Protein 1X54 (pdb70)

Sequence (434 aa):
MIEKVYCQEVKPELDGKKVRLAGWVYTNMRVGKKIFLWIRDSTGIVQAVVAKNVVGEETFEKAKKLGRESSVIVEGIVKADERAPGGAEVHVEKLEVIQAVSEFPIPENPEQASPELLLDYRHLHIRTPKASAIMKVKETLIMAAREWLLKDGWHEVFPPILVTGAVEGGATLFKLKYFDKYAYLSQSAQLYLEAAIFGLEKVWSLTPSFRAEKSRTRRHLTEFWHLELEAAWMDLWDIMKVEEELVSYMVQRTLELRKKEIEMFRDDLTTLKNTEPPFPRISYDEAIDILQSKGVNVEWGDDLGADEERVLTEEFDRPFFVYGYPKHIKAFYMKEDPNDPRKVLASDMLAPEGYGEIIGGSQREDDYDKLLNRILEEGMDPKDYEWYLDLRRYGSVPHSGFGLGVERLVAWVLKLDHIRWAALFPRTPARLYP

CATH classification: 2.40.50.140 (+1 more: 3.30.930.10)

Solvent-accessible surface area: 21097 Å² total; per-residue (Å²): 200,115,131,52,35,89,7,110,75,8,109,53,133,45,82,56,116,175,10,40,0,22,6,95,1,67,36,48,126,141,60,66,164,88,4,36,0,86,0,25,12,75,33,29,60,5,12,0,8,0,15,86,145,83,22,32,120,135,24,4,72,82,0,93,142,4,21,60,18,0,19,1,16,0,60,3,51,1,71,44,41,168,212,7,44,67,11,1,9,0,67,2,100,100,11,80,41,104,119,59,35,95,154,26,52,0,47,125,62,22,123,151,17,63,57,87,63,11,9,72,84,4,82,30,16,37,85,13,56,83,3,36,4,9,33,66,0,30,115,4,0,14,74,0,0,106,53,31,0,146,193,55,44,11,88,73,28,170,18,54,50,84,10,85,13,14,8,62,39,54,101,23,29,73,130,64,148,90,156,129,129,135,8,60,41,1,2,5,1,10,4,62,1,0,38,26,2,77,68,72,92,53,0,11,0,35,9,32,0,28,56,26,48,181,58,172,46,138,39,57,8,15,63,31,102,14,2,5,1,1,0,6,156,32,49,0,117,57,0,0,108,11,0,6,65,0,0,3,75,0,2,42,60,1,8,122,66,63,105,144,7,1,86,81,38,10,164,78,31,71,13,0,117,32,0,85,59,109,4,47,87,20,17,0,48,82,0,7,89,44,0,87,94,72,70,34,157,7,124,109,25,65,89,12,30,41,96,42,4,76,30,0,3,119,98,36,70,68,0,0,0,0,58,10,4,7,32,134,52,37,21,13,8,15,37,40,25,96,138,24,77,162,32,0,15,0,0,8,0,0,0,0,62,13,52,0,46,6,0,29,4,0,12,4,7,31,55,61,101,104,0,46,75,12,0,99,100,81,73,40,78,34,158,68,10,98,82,0,7,46,28,14,134,163,51,44,23,60,0,0,0,5,10,0,10,0,2,50,0,0,6,0,2,0,105,14,109,28,7,40,26,0,11,88,60,8,45,28,60,69,50,144,173,46

InterPro domains:
  IPR002312 Aspartyl/Asparaginyl-tRNA synthetase, class IIb [PR01042] (185-197)
  IPR002312 Aspartyl/Asparaginyl-tRNA synthetase, class IIb [PR01042] (201-214)
  IPR002312 Aspartyl/Asparaginyl-tRNA synthetase, class IIb [PR01042] (349-365)
  IPR002312 Aspartyl/Asparaginyl-tRNA synthetase, class IIb [PR01042] (389-403)
  IPR004364 Aminoacyl-tRNA synthetase, class II (D/K/N) [PF00152] (115-428)
  IPR004365 OB-fold nucleic acid binding domain, AA-tRNA synthetase-type [PF01336] (19-98)
  IPR004522 Asparagine-tRNA ligase [MF_00534] (4-434)
  IPR004522 Asparagine-tRNA ligase [TIGR00457] (14-433)
  IPR006195 Aminoacyl-tRNA synthetase, class II [PS50862] (135-426)
  IPR012340 Nucleic acid-binding, OB-fold [G3DSA:2.40.50.140] (1-104)
  IPR012340 Nucleic acid-binding, OB-fold [SSF50249] (3-100)
  IPR045864 Class II Aminoacyl-tRNA synthetase/Biotinyl protein ligase (BPL) and lipoyl protein ligase (LPL) [G3DSA:3.30.930.10] (106-434)
  IPR045864 Class II Aminoacyl-tRNA synthetase/Biotinyl protein ligase (BPL) and lipoyl protein ligase (LPL) [SSF55681] (114-429)

Structure (mmCIF, N/CA/C/O backbone):
data_1X54
#
_entry.id   1X54
#
_cell.length_a   126.071
_cell.length_b   68.221
_cell.length_c   75.706
_cell.angle_alpha   90.00
_cell.angle_beta   117.18
_cell.angle_gamma   90.00
#
_symmetry.space_group_name_H-M   'C 1 2 1'
#
loop_
_entity.id
_entity.type
_entity.pdbx_description
1 polymer 'Asparaginyl-tRNA synthetase'
2 non-polymer 'MAGNESIUM ION'
3 non-polymer "4-AMINO-1,4-DIOXOBUTAN-2-AMINIUM ADENOSINE-5'-MONOPHOSPHATE"
4 non-polymer (4S)-2-METHYL-2,4-PENTANEDIOL
5 water water
#
loop_
_atom_site.group_PDB
_atom_site.id
_atom_site.type_symbol
_atom_site.label_atom_id
_atom_site.label_alt_id
_atom_site.label_comp_id
_atom_site.label_asym_id
_atom_site.label_entity_id
_atom_site.label_seq_id
_atom_site.pdbx_PDB_ins_code
_atom_site.Cartn_x
_atom_site.Cartn_y
_atom_site.Cartn_z
_atom_site.occupancy
_atom_site.B_iso_or_equiv
_atom_site.auth_seq_id
_atom_site.auth_comp_id
_atom_site.auth_asym_id
_atom_site.auth_atom_id
_atom_site.pdbx_PDB_model_num
ATOM 1 N N . MET A 1 1 ? -31.978 -9.003 10.203 1.00 39.52 1 MET A N 1
ATOM 2 C CA . MET A 1 1 ? -30.663 -8.828 9.533 1.00 39.57 1 MET A CA 1
ATOM 3 C C . MET A 1 1 ? -30.294 -10.082 8.768 1.00 38.34 1 MET A C 1
ATOM 4 O O . MET A 1 1 ? -30.377 -11.188 9.308 1.00 38.77 1 MET A O 1
ATOM 9 N N . ILE A 1 2 ? -29.882 -9.913 7.514 1.00 36.78 2 ILE A N 1
ATOM 10 C CA . ILE A 1 2 ? -29.280 -11.017 6.783 1.00 35.23 2 ILE A CA 1
ATOM 11 C C . ILE A 1 2 ? -27.893 -11.278 7.392 1.00 33.55 2 ILE A C 1
ATOM 12 O O . ILE A 1 2 ? -27.048 -10.379 7.480 1.00 33.21 2 ILE A O 1
ATOM 17 N N . GLU A 1 3 ? -27.692 -12.506 7.863 1.00 31.13 3 GLU A N 1
ATOM 18 C CA . GLU A 1 3 ? -26.520 -12.816 8.660 1.00 28.57 3 GLU A CA 1
ATOM 19 C C . GLU A 1 3 ? -25.250 -12.789 7.815 1.00 26.02 3 GLU A C 1
ATOM 20 O O . GLU A 1 3 ? -25.263 -13.136 6.623 1.00 25.90 3 GLU A O 1
ATOM 26 N N . LYS A 1 4 ? -24.165 -12.355 8.445 1.00 22.38 4 LYS A N 1
ATOM 27 C CA . LYS A 1 4 ? -22.852 -12.322 7.801 1.00 19.24 4 LYS A CA 1
ATOM 28 C C . LYS A 1 4 ? -21.936 -13.397 8.370 1.00 18.77 4 LYS A C 1
ATOM 29 O O . LYS A 1 4 ? -22.145 -13.916 9.479 1.00 18.85 4 LYS A O 1
ATOM 35 N N . VAL A 1 5 ? -20.908 -13.717 7.600 1.00 17.34 5 VAL A N 1
ATOM 36 C CA . VAL A 1 5 ? -19.818 -14.569 8.031 1.00 17.47 5 VAL A CA 1
ATOM 37 C C . VAL A 1 5 ? -18.630 -13.647 8.278 1.00 16.62 5 VAL A C 1
ATOM 38 O O . VAL A 1 5 ? -18.258 -12.835 7.415 1.00 16.95 5 VAL A O 1
ATOM 42 N N . TYR A 1 6 ? -18.066 -13.731 9.482 1.00 16.11 6 TYR A N 1
ATOM 43 C CA . TYR A 1 6 ? -16.913 -12.898 9.822 1.00 15.27 6 TYR A CA 1
ATOM 44 C C . TYR A 1 6 ? -15.674 -13.380 9.115 1.00 15.60 6 TYR A C 1
ATOM 45 O O . TYR A 1 6 ? -15.532 -14.580 8.842 1.00 16.75 6 TYR A O 1
ATOM 54 N N . CYS A 1 7 ? -14.759 -12.462 8.827 1.00 15.30 7 CYS A N 1
ATOM 55 C CA . CYS A 1 7 ? -13.530 -12.851 8.117 1.00 16.34 7 CYS A CA 1
ATOM 56 C C . CYS A 1 7 ? -12.778 -13.995 8.785 1.00 17.16 7 CYS A C 1
ATOM 57 O O . CYS A 1 7 ? -12.311 -14.939 8.093 1.00 17.22 7 CYS A O 1
ATOM 60 N N . GLN A 1 8 ? -12.712 -13.960 10.118 1.00 17.70 8 GLN A N 1
ATOM 61 C CA . GLN A 1 8 ? -11.996 -15.021 10.858 1.00 19.16 8 GLN A CA 1
ATOM 62 C C . GLN A 1 8 ? -12.609 -16.415 10.666 1.00 19.60 8 GLN A C 1
ATOM 63 O O . GLN A 1 8 ? -11.936 -17.426 10.915 1.00 20.65 8 GLN A O 1
ATOM 69 N N . GLU A 1 9 ? -13.861 -16.465 10.212 1.00 20.01 9 GLU A N 1
ATOM 70 C CA . GLU A 1 9 ? -14.560 -17.733 10.012 1.00 21.39 9 GLU A CA 1
ATOM 71 C C . GLU A 1 9 ? -14.263 -18.354 8.646 1.00 20.87 9 GLU A C 1
ATOM 72 O O . GLU A 1 9 ? -14.573 -19.530 8.412 1.00 21.41 9 GLU A O 1
ATOM 78 N N . VAL A 1 10 ? -13.652 -17.579 7.752 1.00 19.50 10 VAL A N 1
ATOM 79 C CA . VAL A 1 10 ? -13.357 -18.075 6.410 1.00 19.41 10 VAL A CA 1
ATOM 80 C C . VAL A 1 10 ? -12.103 -18.932 6.471 1.00 20.19 10 VAL A C 1
ATOM 81 O O . VAL A 1 10 ? -10.964 -18.427 6.458 1.00 20.22 10 VAL A O 1
ATOM 85 N N . LYS A 1 11 ? -12.350 -20.238 6.558 1.00 21.07 11 LYS A N 1
ATOM 86 C CA . LYS A 1 11 ? -11.328 -21.250 6.801 1.00 22.48 11 LYS A CA 1
ATOM 87 C C . LYS A 1 11 ? -11.388 -22.321 5.710 1.00 22.88 11 LYS A C 1
ATOM 88 O O . LYS A 1 11 ? -12.433 -22.472 5.070 1.00 22.25 11 LYS A O 1
ATOM 94 N N . PRO A 1 12 ? -10.285 -23.046 5.474 1.00 23.59 12 PRO A N 1
ATOM 95 C CA . PRO A 1 12 ? -10.266 -24.088 4.436 1.00 24.67 12 PRO A CA 1
ATOM 96 C C . PRO A 1 12 ? -11.383 -25.125 4.574 1.00 25.38 12 PRO A C 1
ATOM 97 O O . PRO A 1 12 ? -11.844 -25.667 3.560 1.00 25.28 12 PRO A O 1
ATOM 101 N N . GLU A 1 13 ? -11.823 -25.398 5.801 1.00 26.20 13 GLU A N 1
ATOM 102 C CA . GLU A 1 13 ? -12.888 -26.392 6.021 1.00 27.29 13 GLU A CA 1
ATOM 103 C C . GLU A 1 13 ? -14.242 -25.973 5.444 1.00 26.69 13 GLU A C 1
ATOM 104 O O . GLU A 1 13 ? -15.144 -26.806 5.304 1.00 27.42 13 GLU A O 1
ATOM 110 N N . LEU A 1 14 ? -14.376 -24.691 5.096 1.00 25.47 14 LEU A N 1
ATOM 111 C CA . LEU A 1 14 ? -15.596 -24.196 4.459 1.00 24.57 14 LEU A CA 1
ATOM 112 C C . LEU A 1 14 ? -15.555 -24.327 2.938 1.00 24.12 14 LEU A C 1
ATOM 113 O O . LEU A 1 14 ? -16.440 -23.843 2.255 1.00 23.58 14 LEU A O 1
ATOM 118 N N . ASP A 1 15 ? -14.531 -24.982 2.410 1.00 23.80 15 ASP A N 1
ATOM 119 C CA . ASP A 1 15 ? -14.417 -25.181 0.964 1.00 24.26 15 ASP A CA 1
ATOM 120 C C . ASP A 1 15 ? -15.765 -25.613 0.370 1.00 24.05 15 ASP A C 1
ATOM 121 O O . ASP A 1 15 ? -16.371 -26.581 0.840 1.00 24.18 15 ASP A O 1
ATOM 126 N N . GLY A 1 16 ? -16.241 -24.878 -0.634 1.00 22.98 16 GLY A N 1
ATOM 127 C CA . GLY A 1 16 ? -17.484 -25.219 -1.339 1.00 22.98 16 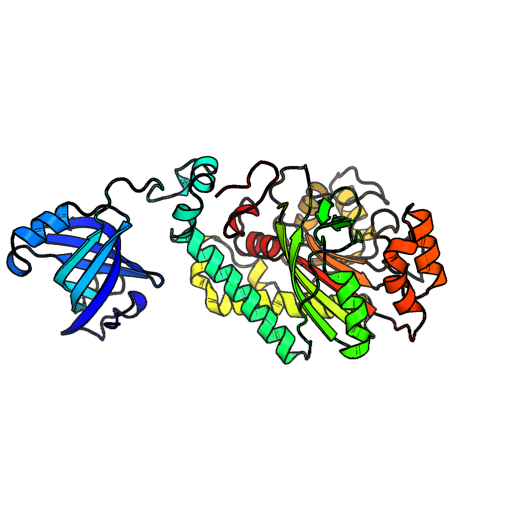GLY A CA 1
ATOM 128 C C . GLY A 1 16 ? -18.756 -24.613 -0.769 1.00 22.72 16 GLY A C 1
ATOM 129 O O . GLY A 1 16 ? -19.845 -24.782 -1.331 1.00 23.29 16 GLY A O 1
ATOM 130 N N . LYS A 1 17 ? -18.620 -23.899 0.344 1.00 21.86 17 LYS A N 1
ATOM 131 C CA . LYS A 1 17 ? -19.768 -23.311 1.025 1.00 21.66 17 LYS A CA 1
ATOM 132 C C . LYS A 1 17 ? -19.962 -21.845 0.653 1.00 20.69 17 LYS A C 1
ATOM 133 O O . LYS A 1 17 ? -19.000 -21.126 0.410 1.00 20.60 17 LYS A O 1
ATOM 139 N N . LYS A 1 18 ? -21.217 -21.423 0.592 1.00 20.48 18 LYS A N 1
ATOM 140 C CA . LYS A 1 18 ? -21.580 -20.037 0.372 1.00 20.48 18 LYS A CA 1
ATOM 141 C C . LYS A 1 18 ? -21.411 -19.223 1.644 1.00 19.46 18 LYS A C 1
ATOM 142 O O . LYS A 1 18 ? -21.844 -19.636 2.730 1.00 20.23 18 LYS A O 1
ATOM 148 N N . VAL A 1 19 ? -20.813 -18.043 1.501 1.00 18.29 19 VAL A N 1
ATOM 149 C CA . VAL A 1 19 ? -20.695 -17.111 2.615 1.00 17.67 19 VAL A CA 1
ATOM 150 C C . VAL A 1 19 ? -21.094 -15.717 2.161 1.00 17.22 19 VAL A C 1
ATOM 151 O O . VAL A 1 19 ? -21.017 -15.398 0.974 1.00 17.42 19 VAL A O 1
ATOM 155 N N . ARG A 1 20 ? -21.505 -14.885 3.118 1.00 16.47 20 ARG A N 1
ATOM 156 C CA . ARG A 1 20 ? -21.808 -13.491 2.886 1.00 16.68 20 ARG A CA 1
ATOM 157 C C . ARG A 1 20 ? -20.878 -12.683 3.768 1.00 16.07 20 ARG A C 1
ATOM 158 O O . ARG A 1 20 ? -21.019 -12.690 4.986 1.00 17.13 20 ARG A O 1
ATOM 166 N N . LEU A 1 21 ? -19.914 -12.005 3.156 1.00 15.16 21 LEU A N 1
ATOM 167 C CA . LEU A 1 21 ? -19.037 -11.090 3.893 1.00 14.93 21 LEU A CA 1
ATOM 168 C C . LEU A 1 21 ? -19.623 -9.698 3.927 1.00 14.61 21 LEU A C 1
ATOM 169 O O . LEU A 1 21 ? -20.313 -9.295 2.999 1.00 15.18 21 LEU A O 1
ATOM 174 N N . ALA A 1 22 ? -19.294 -8.945 4.977 1.00 14.09 22 ALA A N 1
ATOM 175 C CA . ALA A 1 22 ? -19.721 -7.559 5.074 1.00 13.84 22 ALA A CA 1
ATOM 176 C C . ALA A 1 22 ? -18.583 -6.795 5.729 1.00 13.28 22 ALA A C 1
ATOM 177 O O . ALA A 1 22 ? -18.163 -7.130 6.840 1.00 13.41 22 ALA A O 1
ATOM 179 N N . GLY A 1 23 ? -18.019 -5.833 5.018 1.00 12.78 23 GLY A N 1
ATOM 180 C CA . GLY A 1 23 ? -16.901 -5.095 5.583 1.00 12.97 23 GLY A CA 1
ATOM 181 C C . GLY A 1 23 ? -16.420 -4.024 4.652 1.00 12.51 23 GLY A C 1
ATOM 182 O O . GLY A 1 23 ? -17.201 -3.441 3.914 1.00 13.66 23 GLY A O 1
ATOM 183 N N . TRP A 1 24 ? -15.119 -3.772 4.704 1.00 12.03 24 TRP A N 1
ATOM 184 C CA . TRP A 1 24 ? -14.520 -2.619 4.029 1.00 12.63 24 TRP A CA 1
ATOM 185 C C . TRP A 1 24 ? -13.305 -3.041 3.230 1.00 13.19 24 TRP A C 1
ATOM 186 O O . TRP A 1 24 ? -12.518 -3.874 3.664 1.00 14.26 24 TRP A O 1
ATOM 197 N N . VAL A 1 25 ? -13.136 -2.451 2.056 1.00 13.21 25 VAL A N 1
ATOM 198 C CA . VAL A 1 25 ? -11.989 -2.803 1.230 1.00 13.51 25 VAL A CA 1
ATOM 199 C C . VAL A 1 25 ? -10.686 -2.390 1.930 1.00 13.97 25 VAL A C 1
ATOM 200 O O . VAL A 1 25 ? -10.511 -1.231 2.318 1.00 14.57 25 VAL A O 1
ATOM 204 N N . TYR A 1 26 ? -9.784 -3.353 2.060 1.00 14.10 26 TYR A N 1
ATOM 205 C CA . TYR A 1 26 ? -8.458 -3.128 2.615 1.00 15.63 26 TYR A CA 1
ATOM 206 C C . TYR A 1 26 ? -7.440 -2.872 1.508 1.00 15.71 26 TYR A C 1
ATOM 207 O O . TYR A 1 26 ? -6.631 -1.942 1.586 1.00 16.76 26 TYR A O 1
ATOM 216 N N . THR A 1 27 ? -7.461 -3.730 0.486 1.00 15.27 27 THR A N 1
ATOM 217 C CA . THR A 1 27 ? -6.647 -3.517 -0.715 1.00 16.25 27 THR A CA 1
ATOM 218 C C . THR A 1 27 ? -7.417 -4.005 -1.933 1.00 15.76 27 THR A C 1
ATOM 219 O O . THR A 1 27 ? -8.320 -4.837 -1.829 1.00 15.56 27 THR A O 1
ATOM 223 N N . ASN A 1 28 ? -7.020 -3.503 -3.088 1.00 15.86 28 ASN A N 1
ATOM 224 C CA . ASN A 1 28 ? -7.649 -3.844 -4.358 1.00 16.36 28 ASN A CA 1
ATOM 225 C C . ASN A 1 28 ? -6.508 -3.951 -5.352 1.00 17.65 28 ASN A C 1
ATOM 226 O O . ASN A 1 28 ? -5.822 -2.952 -5.628 1.00 18.89 28 ASN A O 1
ATOM 231 N N . MET A 1 29 ? -6.294 -5.159 -5.863 1.00 17.73 29 MET A N 1
ATOM 232 C CA . MET A 1 29 ? -5.208 -5.401 -6.822 1.00 21.43 29 MET A CA 1
ATOM 233 C C . MET A 1 29 ? -5.683 -6.288 -7.946 1.00 18.86 29 MET A C 1
ATOM 234 O O . MET A 1 29 ? -6.419 -7.238 -7.731 1.00 18.74 29 MET A O 1
ATOM 239 N N . ARG A 1 30 ? -5.231 -5.979 -9.152 1.00 17.76 30 ARG A N 1
ATOM 240 C CA . ARG A 1 30 ? -5.476 -6.852 -10.282 1.00 17.63 30 ARG A CA 1
ATOM 241 C C . ARG A 1 30 ? -4.421 -7.949 -10.271 1.00 17.80 30 ARG A C 1
ATOM 242 O O . ARG A 1 30 ? -3.213 -7.677 -10.195 1.00 18.20 30 ARG A O 1
ATOM 250 N N . VAL A 1 31 ? -4.876 -9.192 -10.324 1.00 18.48 31 VAL A N 1
ATOM 251 C CA . VAL A 1 31 ? -3.984 -10.340 -10.344 1.00 19.97 31 VAL A CA 1
ATOM 252 C C . VAL A 1 31 ? -4.400 -11.176 -11.540 1.00 20.13 31 VAL A C 1
ATOM 253 O O . VAL A 1 31 ? -5.519 -11.713 -11.580 1.00 20.29 31 VAL A O 1
ATOM 257 N N . GLY A 1 32 ? -3.519 -11.269 -12.532 1.00 20.72 32 GLY A N 1
ATOM 258 C CA . GLY A 1 32 ? -3.887 -11.843 -13.805 1.00 20.38 32 GLY A CA 1
ATOM 259 C C . GLY A 1 32 ? -5.047 -11.060 -14.395 1.00 19.71 32 GLY A C 1
ATOM 260 O O . GLY A 1 32 ? -5.009 -9.825 -14.491 1.00 19.03 32 GLY A O 1
ATOM 261 N N . LYS A 1 33 ? -6.093 -11.797 -14.772 1.00 19.79 33 LYS A N 1
ATOM 262 C CA . LYS A 1 33 ? -7.302 -11.219 -15.339 1.00 19.85 33 LYS A CA 1
ATOM 263 C C . LYS A 1 33 ? -8.342 -10.824 -14.284 1.00 18.50 33 LYS A C 1
ATOM 264 O O . LYS A 1 33 ? -9.374 -10.262 -14.614 1.00 18.02 33 LYS A O 1
ATOM 270 N N . LYS A 1 34 ? -8.055 -11.101 -13.015 1.00 17.19 34 LYS A N 1
ATOM 271 C CA . LYS A 1 34 ? -9.055 -10.975 -11.954 1.00 17.37 34 LYS A CA 1
ATOM 272 C C . LYS A 1 34 ? -8.752 -9.805 -11.031 1.00 16.54 34 LYS A C 1
ATOM 273 O O . LYS A 1 34 ? -7.617 -9.297 -10.984 1.00 16.95 34 LYS A O 1
ATOM 279 N N . ILE A 1 35 ? -9.776 -9.365 -10.307 1.00 15.71 35 ILE A N 1
ATOM 280 C CA . ILE A 1 35 ? -9.600 -8.384 -9.249 1.00 15.44 35 ILE A CA 1
ATOM 281 C C . ILE A 1 35 ? -9.618 -9.075 -7.904 1.00 15.95 35 ILE A C 1
ATOM 282 O O . ILE A 1 35 ? -10.567 -9.796 -7.582 1.00 16.53 35 ILE A O 1
ATOM 287 N N . PHE A 1 36 ? -8.563 -8.870 -7.124 1.00 15.54 36 PHE A N 1
ATOM 288 C CA . PHE A 1 36 ? -8.527 -9.402 -5.764 1.00 16.24 36 PHE A CA 1
ATOM 289 C C . PHE A 1 36 ? -8.852 -8.261 -4.835 1.00 16.19 36 PHE A C 1
ATOM 290 O O . PHE A 1 36 ? -8.105 -7.291 -4.771 1.00 16.18 36 PHE A O 1
ATOM 298 N N . LEU A 1 37 ? -9.979 -8.373 -4.135 1.00 15.86 37 LEU A N 1
ATOM 299 C CA . LEU A 1 37 ? -10.338 -7.413 -3.085 1.00 16.63 37 LEU A CA 1
ATOM 300 C C . LEU A 1 37 ? -10.050 -8.061 -1.752 1.00 16.97 37 LEU A C 1
ATOM 301 O O . LEU A 1 37 ? -10.651 -9.084 -1.428 1.00 18.35 37 LEU A O 1
ATOM 306 N N . TRP A 1 38 ? -9.152 -7.484 -0.965 1.00 15.63 38 TRP A N 1
ATOM 307 C CA . TRP A 1 38 ? -8.996 -7.949 0.406 1.00 16.09 38 TRP A CA 1
ATOM 308 C C . TRP A 1 38 ? -9.999 -7.159 1.223 1.00 15.39 38 TRP A C 1
ATOM 309 O O . TRP A 1 38 ? -10.007 -5.933 1.176 1.00 15.81 38 TRP A O 1
ATOM 320 N N . ILE A 1 39 ? -10.871 -7.868 1.936 1.00 14.28 39 ILE A N 1
ATOM 321 C CA . ILE A 1 39 ? -11.953 -7.227 2.685 1.00 14.36 39 ILE A CA 1
ATOM 322 C C . ILE A 1 39 ? -11.675 -7.358 4.166 1.00 14.47 39 ILE A C 1
ATOM 323 O O . ILE A 1 39 ? -11.434 -8.469 4.658 1.00 14.50 39 ILE A O 1
ATOM 328 N N . ARG A 1 40 ? -11.684 -6.234 4.875 1.00 13.48 40 ARG A N 1
ATOM 329 C CA . ARG A 1 40 ? -11.466 -6.294 6.311 1.00 14.63 40 ARG A CA 1
ATOM 330 C C . ARG A 1 40 ? -12.791 -6.189 7.072 1.00 14.41 40 ARG A C 1
ATOM 331 O O . ARG A 1 40 ? -13.735 -5.491 6.663 1.00 14.33 40 ARG A O 1
ATOM 339 N N . ASP A 1 41 ? -12.849 -6.880 8.199 1.00 13.89 41 ASP A N 1
ATOM 340 C CA . ASP A 1 41 ? -13.877 -6.576 9.177 1.00 13.56 41 ASP A CA 1
ATOM 341 C C . ASP A 1 41 ? -13.212 -6.563 10.539 1.00 13.65 41 ASP A C 1
ATOM 342 O O . ASP A 1 41 ? -11.988 -6.464 10.617 1.00 14.54 41 ASP A O 1
ATOM 347 N N . SER A 1 42 ? -13.996 -6.611 11.607 1.00 13.40 42 SER A N 1
ATOM 348 C CA . SER A 1 42 ? -13.427 -6.486 12.941 1.00 14.10 42 SER A CA 1
ATOM 349 C C . SER A 1 42 ? -12.609 -7.700 13.351 1.00 14.12 42 SER A C 1
ATOM 350 O O . SER A 1 42 ? -11.969 -7.680 14.417 1.00 15.75 42 SER A O 1
ATOM 353 N N . THR A 1 43 ? -12.639 -8.761 12.539 1.00 15.15 43 THR A N 1
ATOM 354 C CA . THR A 1 43 ? -12.000 -10.040 12.925 1.00 15.29 43 THR A CA 1
ATOM 355 C C . THR A 1 43 ? -10.840 -10.455 12.033 1.00 16.03 43 THR A C 1
ATOM 356 O O . THR A 1 43 ? -10.133 -11.410 12.357 1.00 17.58 43 THR A O 1
ATOM 360 N N . GLY A 1 44 ? -10.677 -9.795 10.892 1.00 15.50 44 GLY A N 1
ATOM 361 C CA . GLY A 1 44 ? -9.573 -10.143 10.003 1.00 15.96 44 GLY A CA 1
ATOM 362 C C . GLY A 1 44 ? -9.795 -9.670 8.585 1.00 16.16 44 GLY A C 1
ATOM 363 O O . GLY A 1 44 ? -10.647 -8.823 8.329 1.00 16.03 44 GLY A O 1
ATOM 364 N N . ILE A 1 45 ? -9.011 -10.225 7.667 1.00 16.30 45 ILE A N 1
ATOM 365 C CA . ILE A 1 45 ? -9.023 -9.811 6.276 1.00 17.08 45 ILE A CA 1
ATOM 366 C C . ILE A 1 45 ? -9.123 -11.059 5.411 1.00 17.69 45 ILE A C 1
ATOM 367 O O . ILE A 1 45 ? -8.388 -12.016 5.624 1.00 19.09 45 ILE A O 1
ATOM 372 N N . VAL A 1 46 ? -10.043 -11.044 4.452 1.00 16.29 46 VAL A N 1
ATOM 373 C CA . VAL A 1 46 ? -10.252 -12.174 3.542 1.00 16.43 46 VAL A CA 1
ATOM 374 C C . VAL A 1 46 ? -10.082 -11.732 2.099 1.00 15.64 46 VAL A C 1
ATOM 375 O O . VAL A 1 46 ? -10.516 -10.641 1.711 1.00 16.04 46 VAL A O 1
ATOM 379 N N . GLN A 1 47 ? -9.441 -12.588 1.305 1.00 15.60 47 GLN A N 1
ATOM 380 C CA . GLN A 1 47 ? -9.288 -12.343 -0.115 1.00 15.44 47 GLN A CA 1
ATOM 381 C C . GLN A 1 47 ? -10.544 -12.762 -0.881 1.00 15.70 47 GLN A C 1
ATOM 382 O O . GLN A 1 47 ? -10.930 -13.930 -0.854 1.00 16.58 47 GLN A O 1
ATOM 388 N N . ALA A 1 48 ? -11.159 -11.786 -1.537 1.00 15.33 48 ALA A N 1
ATOM 389 C CA . ALA A 1 48 ? -12.337 -12.014 -2.372 1.00 15.47 48 ALA A CA 1
ATOM 390 C C . ALA A 1 48 ? -11.942 -11.832 -3.828 1.00 15.81 48 ALA A C 1
ATOM 391 O O . ALA A 1 48 ? -11.492 -10.762 -4.236 1.00 16.63 48 ALA A O 1
ATOM 393 N N . VAL A 1 49 ? -12.140 -12.885 -4.611 1.00 15.29 49 VAL A N 1
ATOM 394 C CA . VAL A 1 49 ? -11.706 -12.906 -6.008 1.00 16.10 49 VAL A CA 1
ATOM 395 C C . VAL A 1 49 ? -12.871 -12.604 -6.940 1.00 15.60 49 VAL A C 1
ATOM 396 O O . VAL A 1 49 ? -13.891 -13.315 -6.929 1.00 15.99 49 VAL A O 1
ATOM 400 N N . VAL A 1 50 ? -12.723 -11.550 -7.736 1.00 15.49 50 VAL A N 1
ATOM 401 C CA . VAL A 1 50 ? -13.788 -11.049 -8.605 1.00 15.87 50 VAL A CA 1
ATOM 402 C C . VAL A 1 50 ? -13.381 -11.309 -10.058 1.00 15.68 50 VAL A C 1
ATOM 403 O O . VAL A 1 50 ? -12.380 -10.763 -10.546 1.00 16.04 50 VAL A O 1
ATOM 407 N N . ALA A 1 51 ? -14.137 -12.165 -10.738 1.00 16.09 51 ALA A N 1
ATOM 408 C CA . ALA A 1 51 ? -13.836 -12.540 -12.113 1.00 16.96 51 ALA A CA 1
ATOM 409 C C . ALA A 1 51 ? -14.908 -11.969 -13.030 1.00 17.41 51 ALA A C 1
ATOM 410 O O . ALA A 1 51 ? -16.107 -12.124 -12.770 1.00 18.01 51 ALA A O 1
ATOM 412 N N . LYS A 1 52 ? -14.474 -11.304 -14.104 1.00 18.62 52 LYS A N 1
ATOM 413 C CA . LYS A 1 52 ? -15.380 -10.628 -15.024 1.00 20.00 52 LYS A CA 1
ATOM 414 C C . LYS A 1 52 ? -16.432 -11.578 -15.605 1.00 19.67 52 LYS A C 1
ATOM 415 O O . LYS A 1 52 ? -17.597 -11.209 -15.706 1.00 19.93 52 LYS A O 1
ATOM 421 N N . ASN A 1 53 ? -16.008 -12.791 -15.961 1.00 19.60 53 ASN A N 1
ATOM 422 C CA . ASN A 1 53 ? -16.932 -13.740 -16.608 1.00 20.05 53 ASN A CA 1
ATOM 423 C C . ASN A 1 53 ? -17.922 -14.376 -15.642 1.00 20.55 53 ASN A C 1
ATOM 424 O O . ASN A 1 53 ? -18.855 -15.072 -16.071 1.00 21.45 53 ASN A O 1
ATOM 429 N N . VAL A 1 54 ? -17.753 -14.097 -14.346 1.00 20.08 54 VAL A N 1
ATOM 430 C CA . VAL A 1 54 ? -18.687 -14.573 -13.308 1.00 20.28 54 VAL A CA 1
ATOM 431 C C . VAL A 1 54 ? -19.638 -13.461 -12.864 1.00 20.36 54 VAL A C 1
ATOM 432 O O . VAL A 1 54 ? -20.857 -13.662 -12.787 1.00 20.97 54 VAL A O 1
ATOM 436 N N . VAL A 1 55 ? -19.100 -12.281 -12.561 1.00 20.53 55 VAL A N 1
ATOM 437 C CA . VAL A 1 55 ? -19.931 -11.199 -12.056 1.00 20.36 55 VAL A CA 1
ATOM 438 C C . VAL A 1 55 ? -20.522 -10.303 -13.147 1.00 20.81 55 VAL A C 1
ATOM 439 O O . VAL A 1 55 ? -21.454 -9.553 -12.878 1.00 21.31 55 VAL A O 1
ATOM 443 N N . GLY A 1 56 ? -19.962 -10.364 -14.359 1.00 20.88 56 GLY A N 1
ATOM 444 C CA . GLY A 1 56 ? -20.415 -9.508 -15.455 1.00 21.64 56 GLY A CA 1
ATOM 445 C C . GLY A 1 56 ? -19.648 -8.198 -15.534 1.00 22.00 56 GLY A C 1
ATOM 446 O O . GLY A 1 56 ? -19.051 -7.754 -14.535 1.00 20.80 56 GLY A O 1
ATOM 447 N N . GLU A 1 57 ? -19.673 -7.575 -16.714 1.00 23.16 57 GLU A N 1
ATOM 448 C CA . GLU A 1 57 ? -18.913 -6.351 -16.992 1.00 25.08 57 GLU A CA 1
ATOM 449 C C . GLU A 1 57 ? -19.234 -5.216 -16.018 1.00 24.49 57 GLU A C 1
ATOM 450 O O . GLU A 1 57 ? -18.327 -4.549 -15.521 1.00 23.74 57 GLU A O 1
ATOM 456 N N . GLU A 1 58 ? -20.520 -4.993 -15.747 1.00 24.36 58 GLU A N 1
ATOM 457 C CA . GLU A 1 58 ? -20.931 -3.862 -14.908 1.00 24.72 58 GLU A CA 1
ATOM 458 C C . GLU A 1 58 ? -20.337 -3.962 -13.495 1.00 23.12 58 GLU A C 1
ATOM 459 O O . GLU A 1 58 ? -19.736 -3.011 -12.998 1.00 22.85 58 GLU A O 1
ATOM 465 N N . THR A 1 59 ? -20.505 -5.121 -12.866 1.00 21.52 59 THR A N 1
ATOM 466 C CA . THR A 1 59 ? -19.960 -5.358 -11.529 1.00 20.47 59 THR A CA 1
ATOM 467 C C . THR A 1 59 ? -18.434 -5.320 -11.540 1.00 19.42 59 THR A C 1
ATOM 468 O O . THR A 1 59 ? -17.815 -4.783 -10.615 1.00 18.15 59 THR A O 1
ATOM 472 N N . PHE A 1 60 ? -17.830 -5.878 -12.583 1.00 18.26 60 PHE A N 1
ATOM 473 C CA . PHE A 1 60 ? -16.372 -5.923 -12.676 1.00 17.57 60 PHE A CA 1
ATOM 474 C C . PHE A 1 60 ? -15.809 -4.510 -12.720 1.00 18.02 60 PHE A C 1
ATOM 475 O O . PHE A 1 60 ? -14.814 -4.202 -12.034 1.00 17.73 60 PHE A O 1
ATOM 483 N N . GLU A 1 61 ? -16.448 -3.654 -13.513 1.00 18.69 61 GLU A N 1
ATOM 484 C CA . GLU A 1 61 ? -16.020 -2.259 -13.613 1.00 20.33 61 GLU A CA 1
ATOM 485 C C . GLU A 1 61 ? -16.193 -1.510 -12.291 1.00 20.55 61 GLU A C 1
ATOM 486 O O . GLU A 1 61 ? -15.358 -0.673 -11.930 1.00 20.87 61 GLU A O 1
ATOM 492 N N . LYS A 1 62 ? -17.274 -1.817 -11.570 1.00 20.66 62 LYS A N 1
ATOM 493 C CA . LYS A 1 62 ? -17.500 -1.200 -10.258 1.00 20.76 62 LYS A CA 1
ATOM 494 C C . LYS A 1 62 ? -16.395 -1.623 -9.300 1.00 19.71 62 LYS A C 1
ATOM 495 O O . LYS A 1 62 ? -15.883 -0.792 -8.538 1.00 19.79 62 LYS A O 1
ATOM 501 N N . ALA A 1 63 ? -16.016 -2.902 -9.363 1.00 18.65 63 ALA A N 1
ATOM 502 C CA . ALA A 1 63 ? -14.982 -3.458 -8.481 1.00 17.97 63 ALA A CA 1
ATOM 503 C C . ALA A 1 63 ? -13.636 -2.788 -8.705 1.00 18.06 63 ALA A C 1
ATOM 504 O O . ALA A 1 63 ? -12.892 -2.553 -7.751 1.00 18.21 63 ALA A O 1
ATOM 506 N N . LYS A 1 64 ? -13.331 -2.448 -9.956 1.00 18.63 64 LYS A N 1
ATOM 507 C CA . LYS A 1 64 ? -12.074 -1.753 -10.280 1.00 19.71 64 LYS A CA 1
ATOM 508 C C . LYS A 1 64 ? -11.940 -0.436 -9.544 1.00 20.43 64 LYS A C 1
ATOM 509 O O . LYS A 1 64 ? -10.812 -0.004 -9.240 1.00 21.80 64 LYS A O 1
ATOM 515 N N . LYS A 1 65 ? -13.067 0.208 -9.256 1.00 21.99 65 LYS A N 1
ATOM 516 C CA . LYS A 1 65 ? -13.053 1.562 -8.711 1.00 23.50 65 LYS A CA 1
ATOM 517 C C . LYS A 1 65 ? -13.071 1.624 -7.178 1.00 23.28 65 LYS A C 1
ATOM 518 O O . LYS A 1 65 ? -13.106 2.710 -6.595 1.00 24.69 65 LYS A O 1
ATOM 524 N N . LEU A 1 66 ? -13.068 0.467 -6.523 1.00 21.04 66 LEU A N 1
ATOM 525 C CA . LEU A 1 66 ? -13.168 0.446 -5.066 1.00 20.69 66 LEU A CA 1
ATOM 526 C C . LEU A 1 66 ? -11.828 0.679 -4.403 1.00 19.85 66 LEU A C 1
ATOM 527 O O . LEU A 1 66 ? -10.936 -0.182 -4.460 1.00 21.33 66 LEU A O 1
ATOM 532 N N . GLY A 1 67 ? -11.703 1.836 -3.760 1.00 18.71 67 GLY A N 1
ATOM 533 C CA . GLY A 1 67 ? -10.516 2.154 -3.004 1.00 17.61 67 GLY A CA 1
ATOM 534 C C . GLY A 1 67 ? -10.678 1.725 -1.553 1.00 17.08 67 GLY A C 1
ATOM 535 O O . GLY A 1 67 ? -11.723 1.166 -1.148 1.00 16.80 67 GLY A O 1
ATOM 536 N N . ARG A 1 68 ? -9.638 1.991 -0.774 1.00 17.26 68 ARG A N 1
ATOM 537 C CA . ARG A 1 68 ? -9.609 1.637 0.638 1.00 17.36 68 ARG A CA 1
ATOM 538 C C . ARG A 1 68 ? -10.779 2.264 1.372 1.00 15.98 68 ARG A C 1
ATOM 539 O O . ARG A 1 68 ? -11.110 3.446 1.178 1.00 16.32 68 ARG A O 1
ATOM 547 N N . GLU A 1 69 ? -11.381 1.433 2.218 1.00 14.92 69 GLU A N 1
ATOM 548 C CA . GLU A 1 69 ? -12.525 1.769 3.067 1.00 14.58 69 GLU A CA 1
ATOM 549 C C . GLU A 1 69 ? -13.870 1.826 2.350 1.00 14.12 69 GLU A C 1
ATOM 550 O O . GLU A 1 69 ? -14.879 2.173 2.966 1.00 14.98 69 GLU A O 1
ATOM 556 N N . SER A 1 70 ? -13.897 1.453 1.064 1.00 14.24 70 SER A N 1
ATOM 557 C CA . SER A 1 70 ? -15.182 1.230 0.419 1.00 14.01 70 SER A CA 1
ATOM 558 C C . SER A 1 70 ? -15.971 0.178 1.198 1.00 13.85 70 SER A C 1
ATOM 559 O O . SER A 1 70 ? -15.444 -0.883 1.521 1.00 14.49 70 SER A O 1
ATOM 562 N N . SER A 1 71 ? -17.230 0.471 1.495 1.00 13.57 71 SER A N 1
ATOM 563 C CA . SER A 1 71 ? -18.062 -0.496 2.217 1.00 13.74 71 SER A CA 1
ATOM 564 C C . SER A 1 71 ? -18.776 -1.402 1.234 1.00 13.65 71 SER A C 1
ATOM 565 O O . SER A 1 71 ? -19.373 -0.929 0.254 1.00 13.63 71 SER A O 1
ATOM 568 N N . VAL A 1 72 ? -18.706 -2.705 1.494 1.00 13.68 72 VAL A N 1
ATOM 569 C CA . VAL A 1 72 ? -19.199 -3.728 0.569 1.00 14.47 72 VAL A CA 1
ATOM 570 C C . VAL A 1 72 ? -19.858 -4.910 1.262 1.00 14.99 72 VAL A C 1
ATOM 571 O O . VAL A 1 72 ? -19.518 -5.240 2.402 1.00 14.65 72 VAL A O 1
ATOM 575 N N . ILE A 1 73 ? -20.815 -5.527 0.564 1.00 15.93 73 ILE A N 1
ATOM 576 C CA . ILE A 1 73 ? -21.302 -6.864 0.890 1.00 17.05 73 ILE A CA 1
ATOM 577 C C . ILE A 1 73 ? -20.876 -7.767 -0.240 1.00 17.04 73 ILE A C 1
ATOM 578 O O . ILE A 1 73 ? -21.070 -7.420 -1.417 1.00 17.52 73 ILE A O 1
ATOM 583 N N . VAL A 1 74 ? -20.306 -8.912 0.107 1.00 16.59 74 VAL A N 1
ATOM 584 C CA . VAL A 1 74 ? -19.796 -9.847 -0.884 1.00 18.50 74 VAL A CA 1
ATOM 585 C C . VAL A 1 74 ? -20.405 -11.219 -0.622 1.00 18.79 74 VAL A C 1
ATOM 586 O O . VAL A 1 74 ? -20.279 -11.741 0.478 1.00 20.28 74 VAL A O 1
ATOM 590 N N . GLU A 1 75 ? -21.077 -11.801 -1.613 1.00 18.58 75 GLU A N 1
ATOM 591 C CA . GLU A 1 75 ? -21.527 -13.180 -1.487 1.00 19.50 75 GLU A CA 1
ATOM 592 C C . GLU A 1 75 ? -20.713 -14.025 -2.449 1.00 17.62 75 GLU A C 1
ATOM 593 O O . GLU A 1 75 ? -20.486 -13.622 -3.598 1.00 17.23 75 GLU A O 1
ATOM 599 N N . GLY A 1 76 ? -20.245 -15.170 -1.986 1.00 16.54 76 GLY A N 1
ATOM 600 C CA . GLY A 1 76 ? -19.509 -16.059 -2.860 1.00 17.36 76 GLY A CA 1
ATOM 601 C C . GLY A 1 76 ? -19.235 -17.388 -2.219 1.00 17.61 76 GLY A C 1
ATOM 602 O O . GLY A 1 76 ? -19.795 -17.697 -1.150 1.00 18.46 76 GLY A O 1
ATOM 603 N N . ILE A 1 77 ? -18.405 -18.183 -2.890 1.00 17.77 77 ILE A N 1
ATOM 604 C CA . ILE A 1 77 ? -18.123 -19.553 -2.490 1.00 18.04 77 ILE A CA 1
ATOM 605 C C . ILE A 1 77 ? -16.683 -19.614 -1.992 1.00 17.65 77 ILE A C 1
ATOM 606 O O . ILE A 1 77 ? -15.770 -19.134 -2.671 1.00 17.50 77 ILE A O 1
ATOM 611 N N . VAL A 1 78 ? -16.485 -20.212 -0.817 1.00 17.90 78 VAL A N 1
ATOM 612 C CA . VAL A 1 78 ? -15.158 -20.361 -0.236 1.00 18.82 78 VAL A CA 1
ATOM 613 C C . VAL A 1 78 ? -14.404 -21.421 -1.029 1.00 20.04 78 VAL A C 1
ATOM 614 O O . VAL A 1 78 ? -14.948 -22.483 -1.344 1.00 20.93 78 VAL A O 1
ATOM 618 N N . LYS A 1 79 ? -13.154 -21.123 -1.350 1.00 21.31 79 LYS A N 1
ATOM 619 C CA . LYS A 1 79 ? -12.257 -22.101 -1.944 1.00 23.51 79 LYS A CA 1
ATOM 620 C C . LYS A 1 79 ? -10.998 -22.195 -1.086 1.00 24.52 79 LYS A C 1
ATOM 621 O O . LYS A 1 79 ? -10.354 -21.180 -0.815 1.00 23.63 79 LYS A O 1
ATOM 627 N N . ALA A 1 80 ? -10.660 -23.409 -0.648 1.00 26.14 80 ALA A N 1
ATOM 628 C CA . ALA A 1 80 ? -9.408 -23.638 0.070 1.00 28.00 80 ALA A CA 1
ATOM 629 C C . ALA A 1 80 ? -8.241 -23.484 -0.903 1.00 29.29 80 ALA A C 1
ATOM 630 O O . ALA A 1 80 ? -8.226 -24.102 -1.972 1.00 29.99 80 ALA A O 1
ATOM 632 N N . ASP A 1 81 ? -7.292 -22.631 -0.535 1.00 30.44 81 ASP A N 1
ATOM 633 C CA . ASP A 1 81 ? -6.103 -22.373 -1.339 1.00 31.85 81 ASP A CA 1
ATOM 634 C C . ASP A 1 81 ? -5.001 -21.893 -0.413 1.00 32.56 81 ASP A C 1
ATOM 635 O O . ASP A 1 81 ? -5.124 -20.849 0.231 1.00 32.49 81 ASP A O 1
ATOM 640 N N . GLU A 1 82 ? -3.910 -22.652 -0.376 1.00 33.81 82 GLU A N 1
ATOM 641 C CA . GLU A 1 82 ? -2.775 -22.352 0.495 1.00 34.63 82 GLU A CA 1
ATOM 642 C C . GLU A 1 82 ? -2.095 -21.009 0.205 1.00 34.96 82 GLU A C 1
ATOM 643 O O . GLU A 1 82 ? -1.481 -20.421 1.101 1.00 35.14 82 GLU A O 1
ATOM 649 N N . ARG A 1 83 ? -2.218 -20.514 -1.028 1.00 34.81 83 ARG A N 1
ATOM 650 C CA . ARG A 1 83 ? -1.640 -19.214 -1.387 1.00 34.97 83 ARG A CA 1
ATOM 651 C C . ARG A 1 83 ? -2.429 -18.031 -0.830 1.00 33.86 83 ARG A C 1
ATOM 652 O O . ARG A 1 83 ? -1.877 -16.948 -0.644 1.00 34.13 83 ARG A O 1
ATOM 660 N N . ALA A 1 84 ? -3.715 -18.241 -0.555 1.00 32.71 84 ALA A N 1
ATOM 661 C CA . ALA A 1 84 ? -4.564 -17.179 -0.042 1.00 31.51 84 ALA A CA 1
ATOM 662 C C . ALA A 1 84 ? -4.346 -16.946 1.457 1.00 30.74 84 ALA A C 1
ATOM 663 O O . ALA A 1 84 ? -3.984 -17.883 2.182 1.00 30.61 84 ALA A O 1
ATOM 665 N N . PRO A 1 85 ? -4.549 -15.709 1.919 1.00 30.27 85 PRO A N 1
ATOM 666 C CA . PRO A 1 85 ? -4.557 -15.410 3.358 1.00 30.06 85 PRO A CA 1
ATOM 667 C C . PRO A 1 85 ? -5.516 -16.325 4.128 1.00 29.61 85 PRO A C 1
ATOM 668 O O . PRO A 1 85 ? -6.661 -16.522 3.711 1.00 29.77 85 PRO A O 1
ATOM 672 N N . GLY A 1 86 ? -5.050 -16.882 5.242 1.00 28.87 86 GLY A N 1
ATOM 673 C CA . GLY A 1 86 ? -5.869 -17.808 6.032 1.00 27.90 86 GLY A CA 1
ATOM 674 C C . GLY A 1 86 ? -6.140 -19.155 5.376 1.00 27.14 86 GLY A C 1
ATOM 675 O O . GLY A 1 86 ? -6.923 -19.957 5.902 1.00 27.31 86 GLY A O 1
ATOM 676 N N . GLY A 1 87 ? -5.511 -19.408 4.224 1.00 26.07 87 GLY A N 1
ATOM 677 C CA . GLY A 1 87 ? -5.659 -20.680 3.513 1.00 25.25 87 GLY A CA 1
ATOM 678 C C . GLY A 1 87 ? -6.972 -20.844 2.753 1.00 24.39 87 GLY A C 1
ATOM 679 O O . GLY A 1 87 ? -7.288 -21.938 2.283 1.00 24.16 87 GLY A O 1
ATOM 680 N N . ALA A 1 88 ? -7.733 -19.760 2.624 1.00 23.71 88 ALA A N 1
ATOM 681 C CA . ALA A 1 88 ? -9.056 -19.812 1.990 1.00 22.85 88 ALA A CA 1
ATOM 682 C C . ALA A 1 88 ? -9.477 -18.458 1.459 1.00 22.34 88 ALA A C 1
ATOM 683 O O . ALA A 1 88 ? -9.355 -17.436 2.154 1.00 23.62 88 ALA A O 1
ATOM 685 N N . GLU A 1 89 ? -10.001 -18.461 0.238 1.00 20.66 89 GLU A N 1
ATOM 686 C CA . GLU A 1 89 ? -10.473 -17.241 -0.418 1.00 19.87 89 GLU A CA 1
ATOM 687 C C . GLU A 1 89 ? -11.943 -17.386 -0.777 1.00 18.78 89 GLU A C 1
ATOM 688 O O . GLU A 1 89 ? -12.494 -18.483 -0.698 1.00 18.77 89 GLU A O 1
ATOM 694 N N . VAL A 1 90 ? -12.575 -16.285 -1.167 1.00 17.12 90 VAL A N 1
ATOM 695 C CA . VAL A 1 90 ? -13.983 -16.310 -1.569 1.00 17.49 90 VAL A CA 1
ATOM 696 C C . VAL A 1 90 ? -14.080 -15.981 -3.052 1.00 17.68 90 VAL A C 1
ATOM 697 O O . VAL A 1 90 ? -13.590 -14.936 -3.493 1.00 18.21 90 VAL A O 1
ATOM 701 N N . HIS A 1 91 ? -14.710 -16.870 -3.823 1.00 17.10 91 HIS A N 1
ATOM 702 C CA . HIS A 1 91 ? -14.957 -16.599 -5.234 1.00 17.52 91 HIS A CA 1
ATOM 703 C C . HIS A 1 91 ? -16.273 -15.874 -5.337 1.00 17.10 91 HIS A C 1
ATOM 704 O O . HIS A 1 91 ? -17.340 -16.449 -5.076 1.00 17.76 91 HIS A O 1
ATOM 711 N N . VAL A 1 92 ? -16.191 -14.597 -5.682 1.00 17.08 92 VAL A N 1
ATOM 712 C CA . VAL A 1 92 ? -17.328 -13.691 -5.609 1.00 17.11 92 VAL A CA 1
ATOM 713 C C . VAL A 1 92 ? -18.396 -14.019 -6.657 1.00 17.80 92 VAL A C 1
ATOM 714 O O . VAL A 1 92 ? -18.106 -14.136 -7.857 1.00 18.32 92 VAL A O 1
ATOM 718 N N . GLU A 1 93 ? -19.633 -14.144 -6.185 1.00 18.39 93 GLU A N 1
ATOM 719 C CA . GLU A 1 93 ? -20.7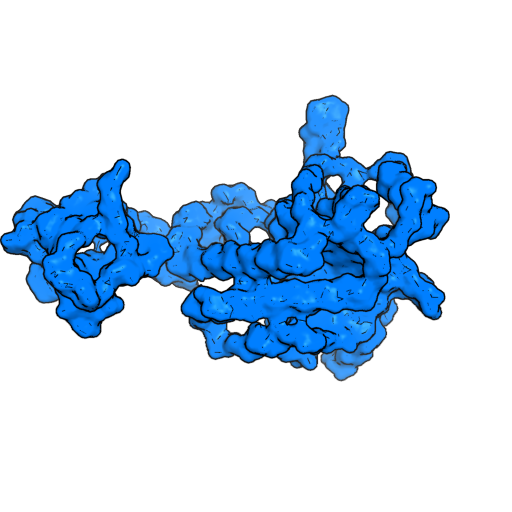82 -14.332 -7.075 1.00 19.80 93 GLU A CA 1
ATOM 720 C C . GLU A 1 93 ? -21.567 -13.025 -7.183 1.00 20.24 93 GLU A C 1
ATOM 721 O O . GLU A 1 93 ? -22.031 -12.656 -8.254 1.00 21.30 93 GLU A O 1
ATOM 727 N N . LYS A 1 94 ? -21.685 -12.321 -6.064 1.00 19.79 94 LYS A N 1
ATOM 728 C CA . LYS A 1 94 ? -22.425 -11.066 -5.983 1.00 20.04 94 LYS A CA 1
ATOM 729 C C . LYS A 1 94 ? -21.612 -10.045 -5.191 1.00 19.58 94 LYS A C 1
ATOM 730 O O . LYS A 1 94 ? -21.100 -10.360 -4.126 1.00 18.43 94 LYS A O 1
ATOM 736 N N . LEU A 1 95 ? -21.509 -8.833 -5.718 1.00 19.15 95 LEU A N 1
ATOM 737 C CA . LEU A 1 95 ? -20.869 -7.727 -5.013 1.00 19.98 95 LEU A CA 1
ATOM 738 C C . LEU A 1 95 ? -21.851 -6.572 -4.930 1.00 20.34 95 LEU A C 1
ATOM 739 O O . LEU A 1 95 ? -22.310 -6.085 -5.965 1.00 21.37 95 LEU A O 1
ATOM 744 N N . GLU A 1 96 ? -22.194 -6.160 -3.710 1.00 19.89 96 GLU A N 1
ATOM 745 C CA . GLU A 1 96 ? -22.998 -4.973 -3.468 1.00 21.58 96 GLU A CA 1
ATOM 746 C C . GLU A 1 96 ? -22.075 -3.911 -2.914 1.00 20.09 96 GLU A C 1
ATOM 747 O O . GLU A 1 96 ? -21.484 -4.070 -1.829 1.00 19.69 96 GLU A O 1
ATOM 753 N N . VAL A 1 97 ? -21.942 -2.827 -3.655 1.00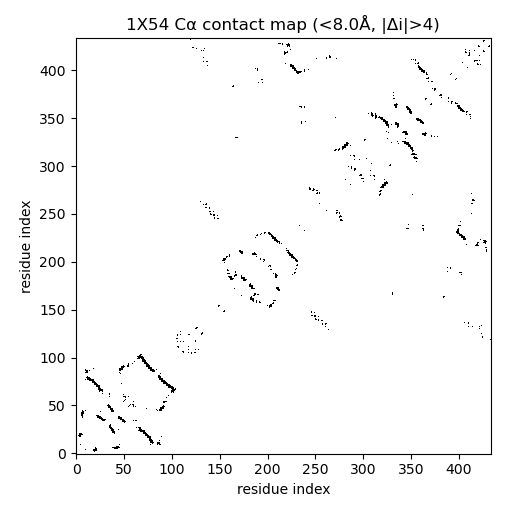 19.43 97 VAL A N 1
ATOM 754 C CA . VAL A 1 97 ? -21.177 -1.691 -3.190 1.00 19.15 97 VAL A CA 1
ATOM 755 C C . VAL A 1 97 ? -22.105 -0.799 -2.392 1.00 19.10 97 VAL A C 1
ATOM 756 O O . VAL A 1 97 ? -23.094 -0.244 -2.934 1.00 20.68 97 VAL A O 1
ATOM 760 N N . ILE A 1 98 ? -21.817 -0.661 -1.104 1.00 17.77 98 ILE A N 1
ATOM 761 C CA . ILE A 1 98 ? -22.623 0.227 -0.277 1.00 17.69 98 ILE A CA 1
ATOM 762 C C . ILE A 1 98 ? -22.167 1.660 -0.495 1.00 17.33 98 ILE A C 1
ATOM 763 O O . ILE A 1 98 ? -22.964 2.524 -0.893 1.00 17.92 98 ILE A O 1
ATOM 768 N N . GLN A 1 99 ? -20.883 1.916 -0.272 1.00 17.04 99 GLN A N 1
ATOM 769 C CA . GLN A 1 99 ? -20.299 3.196 -0.626 1.00 16.75 99 GLN A CA 1
ATOM 770 C C . GLN A 1 99 ? -18.864 3.019 -1.111 1.00 17.14 99 GLN A C 1
ATOM 771 O O . GLN A 1 99 ? -18.007 2.540 -0.362 1.00 17.31 99 GLN A O 1
ATOM 777 N N . ALA A 1 100 ? -18.609 3.399 -2.359 1.00 17.76 100 ALA A N 1
ATOM 778 C CA . ALA A 1 100 ? -17.249 3.458 -2.886 1.00 18.55 100 ALA A CA 1
ATOM 779 C C . ALA A 1 100 ? -16.480 4.641 -2.288 1.00 18.64 100 ALA A C 1
ATOM 780 O O . ALA A 1 100 ? -17.027 5.745 -2.102 1.00 20.12 100 ALA A O 1
ATOM 782 N N . VAL A 1 101 ? -15.212 4.389 -1.972 1.00 18.86 101 VAL A N 1
ATOM 783 C CA . VAL A 1 101 ? -14.321 5.381 -1.400 1.00 19.16 101 VAL A CA 1
ATOM 784 C C . VAL A 1 101 ? -13.015 5.350 -2.179 1.00 20.99 101 VAL A C 1
ATOM 785 O O . VAL A 1 101 ? -12.516 4.276 -2.503 1.00 21.26 101 VAL A O 1
ATOM 789 N N . SER A 1 102 ? -12.460 6.523 -2.457 1.00 22.24 102 SER A N 1
ATOM 790 C CA . SER A 1 102 ? -11.156 6.589 -3.116 1.00 24.37 102 SER A CA 1
ATOM 791 C C . SER A 1 102 ? -10.119 7.451 -2.389 1.00 25.21 102 SER A C 1
ATOM 792 O O . SER A 1 102 ? -8.922 7.356 -2.681 1.00 26.14 102 SER A O 1
ATOM 795 N N . GLU A 1 103 ? -10.561 8.276 -1.443 1.00 25.88 103 GLU A N 1
ATOM 796 C CA . GLU A 1 103 ? -9.652 9.226 -0.792 1.00 27.10 103 GLU A CA 1
ATOM 797 C C . GLU A 1 103 ? -9.648 9.143 0.740 1.00 26.09 103 GLU A C 1
ATOM 798 O O . GLU A 1 103 ? -9.703 10.162 1.434 1.00 25.61 103 GLU A O 1
ATOM 804 N N . PHE A 1 104 ? -9.561 7.933 1.277 1.00 24.95 104 PHE A N 1
ATOM 805 C CA . PHE A 1 104 ? -9.474 7.795 2.728 1.00 23.92 104 PHE A CA 1
ATOM 806 C C . PHE A 1 104 ? -8.232 8.537 3.236 1.00 24.61 104 PHE A C 1
ATOM 807 O O . PHE A 1 104 ? -7.132 8.272 2.744 1.00 25.49 104 PHE A O 1
ATOM 815 N N . PRO A 1 105 ? -8.401 9.484 4.164 1.00 24.97 105 PRO A N 1
ATOM 816 C CA . PRO A 1 105 ? -7.288 10.352 4.596 1.00 25.67 105 PRO A CA 1
ATOM 817 C C . PRO A 1 105 ? -6.225 9.769 5.529 1.00 26.04 105 PRO A C 1
ATOM 818 O O . PRO A 1 105 ? -5.224 10.453 5.783 1.00 26.60 105 PRO A O 1
ATOM 822 N N . ILE A 1 106 ? -6.425 8.562 6.062 1.00 26.84 106 ILE A N 1
ATOM 823 C CA . ILE A 1 106 ? -5.366 7.878 6.818 1.00 27.36 106 ILE A CA 1
ATOM 824 C C . ILE A 1 106 ? -4.581 7.000 5.835 1.00 29.33 106 ILE A C 1
ATOM 825 O O . ILE A 1 106 ? -5.186 6.177 5.144 1.00 29.53 106 ILE A O 1
ATOM 830 N N . PRO A 1 107 ? -3.254 7.145 5.766 1.00 31.02 107 PRO A N 1
ATOM 831 C CA . PRO A 1 107 ? -2.442 6.279 4.889 1.00 32.62 107 PRO A CA 1
ATOM 832 C C . PRO A 1 107 ? -2.510 4.806 5.302 1.00 34.28 107 PRO A C 1
ATOM 833 O O . PRO A 1 107 ? -2.778 4.513 6.466 1.00 34.60 107 PRO A O 1
ATOM 837 N N . GLU A 1 108 ? -2.265 3.892 4.358 1.00 36.50 108 GLU A N 1
ATOM 838 C CA . GLU A 1 108 ? -2.357 2.446 4.641 1.00 38.53 108 GLU A CA 1
ATOM 839 C C . GLU A 1 108 ? -1.435 1.994 5.780 1.00 38.99 108 GLU A C 1
ATOM 840 O O . GLU A 1 108 ? -1.785 1.104 6.569 1.00 39.36 108 GLU A O 1
ATOM 846 N N . ASN A 1 109 ? -0.264 2.620 5.864 1.00 39.49 109 ASN A N 1
ATOM 847 C CA . ASN A 1 109 ? 0.561 2.550 7.061 1.00 40.17 109 ASN A CA 1
ATOM 848 C C . ASN A 1 109 ? 0.436 3.904 7.766 1.00 40.32 109 ASN A C 1
ATOM 849 O O . ASN A 1 109 ? 1.102 4.874 7.384 1.00 40.25 109 ASN A O 1
ATOM 854 N N . PRO A 1 110 ? -0.445 3.976 8.769 1.00 40.60 110 PRO A N 1
ATOM 855 C CA . PRO A 1 110 ? -0.737 5.236 9.456 1.00 40.86 110 PRO A CA 1
ATOM 856 C C . PRO A 1 110 ? 0.493 5.931 10.033 1.00 41.13 110 PRO A C 1
ATOM 857 O O . PRO A 1 110 ? 0.514 7.157 10.117 1.00 40.81 110 PRO A O 1
ATOM 861 N N . GLU A 1 111 ? 1.514 5.162 10.407 1.00 41.71 111 GLU A N 1
ATOM 862 C CA . GLU A 1 111 ? 2.702 5.750 11.029 1.00 41.87 111 GLU A CA 1
ATOM 863 C C . GLU A 1 111 ? 3.652 6.411 10.023 1.00 41.77 111 GLU A C 1
ATOM 864 O O . GLU A 1 111 ? 4.731 6.874 10.393 1.00 42.14 111 GLU A O 1
ATOM 870 N N . GLN A 1 112 ? 3.230 6.468 8.760 1.00 40.91 112 GLN A N 1
ATOM 871 C CA . GLN A 1 112 ? 3.885 7.316 7.765 1.00 40.01 112 GLN A CA 1
ATOM 872 C C . GLN A 1 112 ? 3.300 8.735 7.779 1.00 38.74 112 GLN A C 1
ATOM 873 O O . GLN A 1 112 ? 3.899 9.670 7.239 1.00 39.01 112 GLN A O 1
ATOM 879 N N . ALA A 1 113 ? 2.138 8.888 8.414 1.00 36.47 113 ALA A N 1
ATOM 880 C CA . ALA A 1 113 ? 1.531 10.199 8.636 1.00 34.18 113 ALA A CA 1
ATOM 881 C C . ALA A 1 113 ? 2.070 10.869 9.903 1.00 32.66 113 ALA A C 1
ATOM 882 O O . ALA A 1 113 ? 2.524 10.191 10.829 1.00 32.07 113 ALA A O 1
ATOM 884 N N . SER A 1 114 ? 2.005 12.199 9.940 1.00 30.58 114 SER A N 1
ATOM 885 C CA . SER A 1 114 ? 2.252 12.953 11.162 1.00 29.23 114 SER A CA 1
ATOM 886 C C . SER A 1 114 ? 1.257 12.545 12.254 1.00 27.73 114 SER A C 1
ATOM 887 O O . SER A 1 114 ? 0.062 12.447 11.984 1.00 26.85 114 SER A O 1
ATOM 890 N N . PRO A 1 115 ? 1.719 12.349 13.484 1.00 26.39 115 PRO A N 1
ATOM 891 C CA . PRO A 1 115 ? 0.784 12.039 14.569 1.00 25.69 115 PRO A CA 1
ATOM 892 C C . PRO A 1 115 ? -0.310 13.094 14.712 1.00 24.81 115 PRO A C 1
ATOM 893 O O . PRO A 1 115 ? -1.432 12.771 15.094 1.00 23.46 115 PRO A O 1
ATOM 897 N N . GLU A 1 116 ? -0.010 14.348 14.377 1.00 24.26 116 GLU A N 1
ATOM 898 C CA . GLU A 1 116 ? -1.022 15.396 14.432 1.00 24.39 116 GLU A CA 1
ATOM 899 C C . GLU A 1 116 ? -2.162 15.184 13.432 1.00 23.57 116 GLU A C 1
ATOM 900 O O . GLU A 1 116 ? -3.312 15.515 13.719 1.00 23.42 116 GLU A O 1
ATOM 906 N N . LEU A 1 117 ? -1.849 14.624 12.264 1.00 23.11 117 LEU A N 1
ATOM 907 C CA . LEU A 1 117 ? -2.882 14.305 11.281 1.00 22.77 117 LEU A CA 1
ATOM 908 C C . LEU A 1 117 ? -3.752 13.152 11.794 1.00 21.59 117 LEU A C 1
ATOM 909 O O . LEU A 1 117 ? -4.971 13.172 11.650 1.00 21.27 117 LEU A O 1
ATOM 914 N N . LEU A 1 118 ? -3.111 12.154 12.385 1.00 20.04 118 LEU A N 1
ATOM 915 C CA . LEU A 1 118 ? -3.840 11.005 12.919 1.00 19.41 118 LEU A CA 1
ATOM 916 C C . LEU A 1 118 ? -4.804 11.446 14.018 1.00 19.11 118 LEU A C 1
ATOM 917 O O . LEU A 1 118 ? -5.926 10.954 14.094 1.00 19.57 118 LEU A O 1
ATOM 922 N N . LEU A 1 119 ? -4.362 12.361 14.873 1.00 18.86 119 LEU A N 1
ATOM 923 C CA . LEU A 1 119 ? -5.231 12.915 15.911 1.00 19.07 119 LEU A CA 1
ATOM 924 C C . LEU A 1 119 ? -6.333 13.808 15.345 1.00 19.24 119 LEU A C 1
ATOM 925 O O . LEU A 1 119 ? -7.466 13.739 15.806 1.00 18.39 119 LEU A O 1
ATOM 930 N N . ASP A 1 120 ? -6.019 14.625 14.330 1.00 19.41 120 ASP A N 1
ATOM 931 C CA . ASP A 1 120 ? -7.054 15.422 13.656 1.00 19.96 120 ASP A CA 1
ATOM 932 C C . ASP A 1 120 ? -8.155 14.517 13.101 1.00 18.87 120 ASP A C 1
ATOM 933 O O . ASP A 1 120 ? -9.326 14.910 13.059 1.00 19.95 120 ASP A O 1
ATOM 938 N N . TYR A 1 121 ? -7.766 13.327 12.640 1.00 17.75 121 TYR A N 1
ATOM 939 C CA . TYR A 1 121 ? -8.705 12.365 12.080 1.00 18.00 121 TYR A CA 1
ATOM 940 C C . TYR A 1 121 ? -8.843 11.148 12.989 1.00 15.93 121 TYR A C 1
ATOM 941 O O . TYR A 1 121 ? -8.950 10.019 12.506 1.00 16.12 121 TYR A O 1
ATOM 950 N N . ARG A 1 122 ? -8.834 11.381 14.299 1.00 15.28 122 ARG A N 1
ATOM 951 C CA . ARG A 1 122 ? -8.837 10.265 15.247 1.00 14.82 122 ARG A CA 1
ATOM 952 C C . ARG A 1 122 ? -10.023 9.333 15.044 1.00 14.60 122 ARG A C 1
ATOM 953 O O . ARG A 1 122 ? -9.905 8.107 15.206 1.00 14.26 122 ARG A O 1
ATOM 961 N N . HIS A 1 123 ? -11.167 9.914 14.692 1.00 14.37 123 HIS A N 1
ATOM 962 C CA . HIS A 1 123 ? -12.366 9.128 14.437 1.00 14.90 123 HIS A CA 1
ATOM 963 C C . HIS A 1 123 ? -12.207 8.128 13.303 1.00 15.04 123 HIS A C 1
ATOM 964 O O . HIS A 1 123 ? -12.915 7.121 13.280 1.00 15.49 123 HIS A O 1
ATOM 971 N N . LEU A 1 124 ? -11.307 8.416 12.358 1.00 14.85 124 LEU A N 1
ATOM 972 C CA . LEU A 1 124 ? -10.974 7.489 11.264 1.00 14.31 124 LEU A CA 1
ATOM 973 C C . LEU A 1 124 ? -9.777 6.602 11.620 1.00 14.98 124 LEU A C 1
ATOM 974 O O . LEU A 1 124 ? -9.740 5.425 11.288 1.00 15.72 124 LEU A O 1
ATOM 979 N N . HIS A 1 125 ? -8.813 7.176 12.331 1.00 14.39 125 HIS A N 1
ATOM 980 C CA . HIS A 1 125 ? -7.644 6.430 12.750 1.00 15.02 125 HIS A CA 1
ATOM 981 C C . HIS A 1 125 ? -7.998 5.192 13.595 1.00 15.42 125 HIS A C 1
ATOM 982 O O . HIS A 1 125 ? -7.358 4.138 13.451 1.00 15.29 125 HIS A O 1
ATOM 989 N N . ILE A 1 126 ? -9.029 5.294 14.444 1.00 15.61 126 ILE A N 1
ATOM 990 C CA . ILE A 1 126 ? -9.340 4.172 15.340 1.00 15.92 126 ILE A CA 1
ATOM 991 C C . ILE A 1 126 ? -9.796 2.907 14.611 1.00 16.17 126 ILE A C 1
ATOM 992 O O . ILE A 1 126 ? -9.789 1.822 15.195 1.00 16.71 126 ILE A O 1
ATOM 997 N N . ARG A 1 127 ? -10.192 3.019 13.345 1.00 16.83 127 ARG A N 1
ATOM 998 C CA . ARG A 1 127 ? -10.641 1.807 12.655 1.00 17.72 127 ARG A CA 1
ATOM 999 C C . ARG A 1 127 ? -9.477 1.001 12.076 1.00 18.39 127 ARG A C 1
ATOM 1000 O O . ARG A 1 127 ? -9.668 -0.141 11.623 1.00 19.21 127 ARG A O 1
ATOM 1008 N N . THR A 1 128 ? -8.278 1.583 12.085 1.00 18.37 128 THR A N 1
ATOM 1009 C CA . THR A 1 128 ? -7.131 0.933 11.452 1.00 19.76 128 THR A CA 1
ATOM 1010 C C . THR A 1 128 ? -6.573 -0.176 12.364 1.00 19.72 128 THR A C 1
ATOM 1011 O O . THR A 1 128 ? -6.773 -0.118 13.564 1.00 17.95 128 THR A O 1
ATOM 1015 N N . PRO A 1 129 ? -5.934 -1.206 11.806 1.00 20.28 129 PRO A N 1
ATOM 1016 C CA . PRO A 1 129 ? -5.580 -2.398 12.596 1.00 20.86 129 PRO A CA 1
ATOM 1017 C C . PRO A 1 129 ? -4.786 -2.191 13.886 1.00 20.60 129 PRO A C 1
ATOM 1018 O O . PRO A 1 129 ? -5.149 -2.787 14.909 1.00 19.73 129 PRO A O 1
ATOM 1022 N N . LYS A 1 130 ? -3.737 -1.372 13.875 1.00 20.46 130 LYS A N 1
ATOM 1023 C CA . LYS A 1 130 ? -2.966 -1.162 15.114 1.00 20.81 130 LYS A CA 1
ATOM 1024 C C . LYS A 1 130 ? -3.763 -0.440 16.178 1.00 20.09 130 LYS A C 1
ATOM 1025 O O . LYS A 1 130 ? -3.709 -0.814 17.351 1.00 18.75 130 LYS A O 1
ATOM 1031 N N . ALA A 1 131 ? -4.491 0.601 15.777 1.00 19.52 131 ALA A N 1
ATOM 1032 C CA . ALA A 1 131 ? -5.288 1.346 16.726 1.00 19.36 131 ALA A CA 1
ATOM 1033 C C . ALA A 1 131 ? -6.380 0.452 17.314 1.00 18.90 131 ALA A C 1
ATOM 1034 O O . ALA A 1 131 ? -6.618 0.476 18.541 1.00 19.35 131 ALA A O 1
ATOM 1036 N N . SER A 1 132 ? -7.025 -0.369 16.481 1.00 18.04 132 SER A N 1
ATOM 1037 C CA . SER A 1 132 ? -8.052 -1.281 16.973 1.00 18.60 132 SER A CA 1
ATOM 1038 C C . SER A 1 132 ? -7.448 -2.338 17.907 1.00 17.64 132 SER A C 1
ATOM 1039 O O . SER A 1 132 ? -8.079 -2.705 18.900 1.00 17.81 132 SER A O 1
ATOM 1042 N N . ALA A 1 133 ? -6.217 -2.778 17.621 1.00 15.88 133 ALA A N 1
ATOM 1043 C CA . ALA A 1 133 ? -5.531 -3.760 18.464 1.00 14.88 133 ALA A CA 1
ATOM 1044 C C . ALA A 1 133 ? -5.334 -3.204 19.876 1.00 13.97 133 ALA A C 1
ATOM 1045 O O . ALA A 1 133 ? -5.523 -3.911 20.869 1.00 13.82 133 ALA A O 1
ATOM 1047 N N . ILE A 1 134 ? -4.966 -1.931 19.973 1.00 13.55 134 ILE A N 1
ATOM 1048 C CA . ILE A 1 134 ? -4.843 -1.269 21.280 1.00 13.20 134 ILE A CA 1
ATOM 1049 C C . ILE A 1 134 ? -6.168 -1.327 22.035 1.00 12.41 134 ILE A C 1
ATOM 1050 O O . ILE A 1 134 ? -6.178 -1.614 23.234 1.00 13.10 134 ILE A O 1
ATOM 1055 N N . MET A 1 135 ? -7.277 -1.062 21.348 1.00 12.20 135 MET A N 1
ATOM 1056 C CA . MET A 1 135 ? -8.580 -1.094 22.026 1.00 12.34 135 MET A CA 1
ATOM 1057 C C . MET A 1 135 ? -8.976 -2.511 22.462 1.00 12.15 135 MET A C 1
ATOM 1058 O O . MET A 1 135 ? -9.590 -2.683 23.510 1.00 11.97 135 MET A O 1
ATOM 1063 N N . LYS A 1 136 ? -8.605 -3.529 21.687 1.00 12.06 136 LYS A N 1
ATOM 1064 C CA . LYS A 1 136 ? -8.856 -4.928 22.094 1.00 12.60 136 LYS A CA 1
ATOM 1065 C C . LYS A 1 136 ? -8.009 -5.310 23.313 1.00 11.88 136 LYS A C 1
ATOM 1066 O O . LYS A 1 136 ? -8.478 -5.973 24.231 1.00 12.34 136 LYS A O 1
ATOM 1072 N N . VAL A 1 137 ? -6.762 -4.860 23.342 1.00 11.53 137 VAL A N 1
ATOM 1073 C CA . VAL A 1 137 ? -5.929 -5.051 24.522 1.00 11.40 137 VAL A CA 1
ATOM 1074 C C . VAL A 1 137 ? -6.522 -4.380 25.756 1.00 11.76 137 VAL A C 1
ATOM 1075 O O . VAL A 1 137 ? -6.584 -5.000 26.840 1.00 11.88 137 VAL A O 1
ATOM 1079 N N . LYS A 1 138 ? -6.953 -3.124 25.587 1.00 11.69 138 LYS A N 1
ATOM 1080 C CA . LYS A 1 138 ? -7.528 -2.339 26.694 1.00 11.55 138 LYS A CA 1
ATOM 1081 C C . LYS A 1 138 ? -8.768 -3.058 27.254 1.00 10.80 138 LYS A C 1
ATOM 1082 O O . LYS A 1 138 ? -8.881 -3.267 28.480 1.00 11.58 138 LYS A O 1
ATOM 1088 N N . GLU A 1 139 ? -9.685 -3.474 26.368 1.00 10.74 139 GLU A N 1
ATOM 1089 C CA . GLU A 1 139 ? -10.907 -4.129 26.876 1.00 11.31 139 GLU A CA 1
ATOM 1090 C C . GLU A 1 139 ? -10.557 -5.454 27.589 1.00 10.21 139 GLU A C 1
ATOM 1091 O O . GLU A 1 139 ? -11.259 -5.851 28.518 1.00 10.93 139 GLU A O 1
ATOM 1097 N N . THR A 1 140 ? -9.524 -6.173 27.125 1.00 10.53 140 THR A N 1
ATOM 1098 C CA . THR A 1 140 ? -9.142 -7.451 27.728 1.00 11.03 140 THR A CA 1
ATOM 1099 C C . THR A 1 140 ? -8.509 -7.252 29.097 1.00 11.12 140 THR A C 1
ATOM 1100 O O . THR A 1 140 ? -8.824 -7.988 30.027 1.00 11.41 140 THR A O 1
ATOM 1104 N N . LEU A 1 141 ? -7.630 -6.256 29.231 1.00 10.54 141 LEU A N 1
ATOM 1105 C CA . LEU A 1 141 ? -7.067 -5.943 30.546 1.00 11.47 141 LEU A CA 1
ATOM 1106 C C . LEU A 1 141 ? -8.188 -5.652 31.536 1.00 11.11 141 LEU A C 1
ATOM 1107 O O . LEU A 1 141 ? -8.143 -6.095 32.685 1.00 11.54 141 LEU A O 1
ATOM 1112 N N . ILE A 1 142 ? -9.171 -4.875 31.101 1.00 10.89 142 ILE A N 1
ATOM 1113 C CA . ILE A 1 142 ? -10.271 -4.519 32.021 1.00 10.85 142 ILE A CA 1
ATOM 1114 C C . ILE A 1 142 ? -11.181 -5.720 32.320 1.00 10.97 142 ILE A C 1
ATOM 1115 O O . ILE A 1 142 ? -11.595 -5.943 33.470 1.00 10.68 142 ILE A O 1
ATOM 1120 N N . MET A 1 143 ? -11.476 -6.517 31.298 1.00 11.37 143 MET A N 1
ATOM 1121 C CA . MET A 1 143 ? -12.218 -7.753 31.545 1.00 12.16 143 MET A CA 1
ATOM 1122 C C . MET A 1 143 ? -11.502 -8.603 32.598 1.00 11.53 143 MET A C 1
ATOM 1123 O O . MET A 1 143 ? -12.117 -9.138 33.522 1.00 11.17 143 MET A O 1
ATOM 1128 N N . ALA A 1 144 ? -10.186 -8.698 32.457 1.00 10.70 144 ALA A N 1
ATOM 1129 C CA . ALA A 1 144 ? -9.387 -9.518 33.376 1.00 10.91 144 ALA A CA 1
ATOM 1130 C C . ALA A 1 144 ? -9.500 -8.959 34.797 1.00 11.58 144 ALA A C 1
ATOM 1131 O O . ALA A 1 144 ? -9.653 -9.723 35.769 1.00 12.24 144 ALA A O 1
ATOM 1133 N N . ALA A 1 145 ? -9.429 -7.625 34.922 1.00 11.43 145 ALA A N 1
ATOM 1134 C CA . ALA A 1 145 ? -9.566 -7.008 36.255 1.00 10.79 145 ALA A CA 1
ATOM 1135 C C . ALA A 1 145 ? -10.913 -7.411 36.854 1.00 10.15 145 ALA A C 1
ATOM 1136 O O . ALA A 1 145 ? -10.984 -7.762 38.032 1.00 10.98 145 ALA A O 1
ATOM 1138 N N . ARG A 1 146 ? -11.993 -7.305 36.076 1.00 10.97 146 ARG A N 1
ATOM 1139 C CA . ARG A 1 146 ? -13.313 -7.614 36.633 1.00 11.15 146 ARG A CA 1
ATOM 1140 C C . ARG A 1 146 ? -13.428 -9.093 37.036 1.00 12.36 146 ARG A C 1
ATOM 1141 O O . ARG A 1 146 ? -14.081 -9.413 38.041 1.00 13.22 146 ARG A O 1
ATOM 1149 N N . GLU A 1 147 ? -12.777 -9.991 36.283 1.00 11.72 147 GLU A N 1
ATOM 1150 C CA . GLU A 1 147 ? -12.780 -11.410 36.649 1.00 12.14 147 GLU A CA 1
ATOM 1151 C C . GLU A 1 147 ? -12.121 -11.576 38.021 1.00 11.90 147 GLU A C 1
ATOM 1152 O O . GLU A 1 147 ? -12.648 -12.277 38.902 1.00 12.95 147 GLU A O 1
ATOM 1158 N N . TRP A 1 148 ? -10.969 -10.927 38.199 1.00 11.58 148 TRP A N 1
ATOM 1159 C CA . TRP A 1 148 ? -10.210 -11.032 39.457 1.00 11.42 148 TRP A CA 1
ATOM 1160 C C . TRP A 1 148 ? -11.014 -10.432 40.622 1.00 12.11 148 TRP A C 1
ATOM 1161 O O . TRP A 1 148 ? -11.083 -10.995 41.733 1.00 12.82 148 TRP A O 1
ATOM 1172 N N . LEU A 1 149 ? -11.599 -9.267 40.382 1.00 12.18 149 LEU A N 1
ATOM 1173 C CA . LEU A 1 149 ? -12.343 -8.541 41.419 1.00 11.71 149 LEU A CA 1
ATOM 1174 C C . LEU A 1 149 ? -13.558 -9.340 41.882 1.00 11.83 149 LEU A C 1
ATOM 1175 O O . LEU A 1 149 ? -13.861 -9.384 43.073 1.00 12.35 149 LEU A O 1
ATOM 1180 N N . LEU A 1 150 ? -14.252 -9.975 40.935 1.00 12.27 150 LEU A N 1
ATOM 1181 C CA . LEU A 1 150 ? -15.411 -10.804 41.269 1.00 13.76 150 LEU A CA 1
ATOM 1182 C C . LEU A 1 150 ? -14.955 -11.995 42.104 1.00 13.33 150 LEU A C 1
ATOM 1183 O O . LEU A 1 150 ? -15.512 -12.290 43.165 1.00 14.53 150 LEU A O 1
ATOM 1188 N N . LYS A 1 151 ? -13.944 -12.702 41.610 1.00 13.65 151 LYS A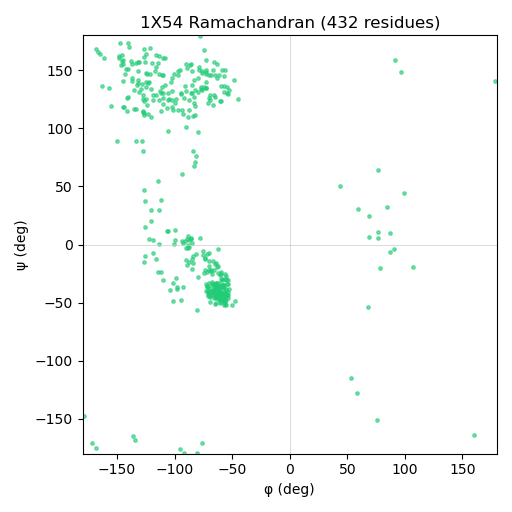 N 1
ATOM 1189 C CA . LYS A 1 151 ? -13.498 -13.925 42.298 1.00 14.67 151 LYS A CA 1
ATOM 1190 C C . LYS A 1 151 ? -13.015 -13.621 43.717 1.00 14.89 151 LYS A C 1
ATOM 1191 O O . LYS A 1 151 ? -13.244 -14.426 44.644 1.00 15.29 151 LYS A O 1
ATOM 1197 N N . ASP A 1 152 ? -12.333 -12.486 43.878 1.00 14.83 152 ASP A N 1
ATOM 1198 C CA . ASP A 1 152 ? -11.781 -12.123 45.184 1.00 15.18 152 ASP A CA 1
ATOM 1199 C C . ASP A 1 152 ? -12.783 -11.409 46.102 1.00 14.82 152 ASP A C 1
ATOM 1200 O O . ASP A 1 152 ? -12.421 -11.024 47.224 1.00 15.52 152 ASP A O 1
ATOM 1205 N N . GLY A 1 153 ? -14.021 -11.229 45.641 1.00 14.44 153 GLY A N 1
ATOM 1206 C CA . GLY A 1 153 ? -15.089 -10.759 46.523 1.00 14.25 153 GLY A CA 1
ATOM 1207 C C . GLY A 1 153 ? -15.208 -9.256 46.721 1.00 13.95 153 GLY A C 1
ATOM 1208 O O . GLY A 1 153 ? -15.633 -8.806 47.780 1.00 15.24 153 GLY A O 1
ATOM 1209 N N . TRP A 1 154 ? -14.874 -8.474 45.700 1.00 13.14 154 TRP A N 1
ATOM 1210 C CA . TRP A 1 154 ? -15.012 -7.028 45.772 1.00 12.16 154 TRP A CA 1
ATOM 1211 C C . TRP A 1 154 ? -16.354 -6.632 45.150 1.00 11.97 154 TRP A C 1
ATOM 1212 O O . TRP A 1 154 ? -16.847 -7.314 44.228 1.00 13.33 154 TRP A O 1
ATOM 1223 N N . HIS A 1 155 ? -16.930 -5.532 45.638 1.00 11.41 155 HIS A N 1
ATOM 1224 C CA . HIS A 1 155 ? -18.191 -5.020 45.122 1.00 11.69 155 HIS A CA 1
ATOM 1225 C C . HIS A 1 155 ? -17.943 -3.851 44.222 1.00 11.42 155 HIS A C 1
ATOM 1226 O O . HIS A 1 155 ? -17.219 -2.944 44.600 1.00 12.23 155 HIS A O 1
ATOM 1233 N N . GLU A 1 156 ? -18.560 -3.855 43.046 1.00 11.02 156 GLU A N 1
ATOM 1234 C CA . GLU A 1 156 ? -18.459 -2.705 42.154 1.00 10.62 156 GLU A CA 1
ATOM 1235 C C . GLU A 1 156 ? -19.462 -1.619 42.549 1.00 10.65 156 GLU A C 1
ATOM 1236 O O . GLU A 1 156 ? -20.636 -1.916 42.804 1.00 11.61 156 GLU A O 1
ATOM 1242 N N . VAL A 1 157 ? -18.981 -0.382 42.606 1.00 11.06 157 VAL A N 1
ATOM 1243 C CA . VAL A 1 157 ? -19.850 0.778 42.845 1.00 10.54 157 VAL A CA 1
ATOM 1244 C C . VAL A 1 157 ? -19.649 1.839 41.754 1.00 10.37 157 VAL A C 1
ATOM 1245 O O . VAL A 1 157 ? -18.715 1.730 40.949 1.00 10.47 157 VAL A O 1
ATOM 1249 N N . PHE A 1 158 ? -20.558 2.816 41.727 1.00 11.90 158 PHE A N 1
ATOM 1250 C CA . PHE A 1 158 ? -20.643 3.801 40.650 1.00 12.27 158 PHE A CA 1
ATOM 1251 C C . PHE A 1 158 ? -20.627 5.198 41.276 1.00 12.97 158 PHE A C 1
ATOM 1252 O O . PHE A 1 158 ? -21.666 5.830 41.495 1.00 13.68 158 PHE A O 1
ATOM 1260 N N . PRO A 1 159 ? -19.428 5.656 41.622 1.00 13.35 159 PRO A N 1
ATOM 1261 C CA . PRO A 1 159 ? -19.259 6.897 42.384 1.00 13.74 159 PRO A CA 1
ATOM 1262 C C . PRO A 1 159 ? -19.497 8.152 41.537 1.00 14.47 159 PRO A C 1
ATOM 1263 O O . PRO A 1 159 ? -19.574 8.070 40.316 1.00 14.56 159 PRO A O 1
ATOM 1267 N N . PRO A 1 160 ? -19.630 9.305 42.196 1.00 15.25 160 PRO A N 1
ATOM 1268 C CA . PRO A 1 160 ? -19.934 10.535 41.492 1.00 15.48 160 PRO A CA 1
ATOM 1269 C C . PRO A 1 160 ? -18.742 11.139 40.753 1.00 15.10 160 PRO A C 1
ATOM 1270 O O . PRO A 1 160 ? -17.573 10.989 41.161 1.00 15.92 160 PRO A O 1
ATOM 1274 N N . ILE A 1 161 ? -19.058 11.808 39.652 1.00 15.15 161 ILE A N 1
ATOM 1275 C CA . ILE A 1 161 ? -18.073 12.573 38.902 1.00 15.51 161 ILE A CA 1
ATOM 1276 C C . ILE A 1 161 ? -18.112 14.060 39.252 1.00 15.80 161 ILE A C 1
ATOM 1277 O O . ILE A 1 161 ? -17.063 14.697 39.349 1.00 16.57 161 ILE A O 1
ATOM 1282 N N . LEU A 1 162 ? -19.311 14.597 39.466 1.00 15.47 162 LEU A N 1
ATOM 1283 C CA . LEU A 1 162 ? -19.449 15.993 39.924 1.00 16.78 162 LEU A CA 1
ATOM 1284 C C . LEU A 1 162 ? -19.268 16.020 41.432 1.00 17.19 162 LEU A C 1
ATOM 1285 O O . LEU A 1 162 ? -19.993 15.345 42.168 1.00 16.54 162 LEU A O 1
ATOM 1290 N N . VAL A 1 163 ? -18.283 16.791 41.884 1.00 18.41 163 VAL A N 1
ATOM 1291 C CA . VAL A 1 163 ? -17.865 16.771 43.286 1.00 19.65 163 VAL A CA 1
ATOM 1292 C C . VAL A 1 163 ? -17.549 18.176 43.789 1.00 20.84 163 VAL A C 1
ATOM 1293 O O . VAL A 1 163 ? -17.533 19.118 43.004 1.00 21.10 163 VAL A O 1
ATOM 1297 N N . THR A 1 164 ? -17.285 18.294 45.090 1.00 21.99 164 THR A N 1
ATOM 1298 C CA . THR A 1 164 ? -16.888 19.591 45.676 1.00 23.22 164 THR A CA 1
ATOM 1299 C C . THR A 1 164 ? -15.535 19.575 46.384 1.00 24.32 164 THR A C 1
ATOM 1300 O O . THR A 1 164 ? -15.141 20.585 46.981 1.00 25.91 164 THR A O 1
ATOM 1304 N N . GLY A 1 165 ? -14.823 18.452 46.319 1.00 24.52 165 GLY A N 1
ATOM 1305 C CA . GLY A 1 165 ? -13.549 18.325 47.021 1.00 25.14 165 GLY A CA 1
ATOM 1306 C C . GLY A 1 165 ? -12.409 17.853 46.138 1.00 25.66 165 GLY A C 1
ATOM 1307 O O . GLY A 1 165 ? -12.574 16.948 45.321 1.00 26.72 165 GLY A O 1
ATOM 1308 N N . ALA A 1 166 ? -11.245 18.466 46.303 1.00 24.86 166 ALA A N 1
ATOM 1309 C CA . ALA A 1 166 ? -10.033 17.997 45.643 1.00 24.58 166 ALA A CA 1
ATOM 1310 C C . ALA A 1 166 ? -9.509 16.774 46.399 1.00 24.36 166 ALA A C 1
ATOM 1311 O O . ALA A 1 166 ? -9.446 16.776 47.635 1.00 25.39 166 ALA A O 1
ATOM 1313 N N . VAL A 1 167 ? -9.151 15.730 45.660 1.00 22.94 167 VAL A N 1
ATOM 1314 C CA . VAL A 1 167 ? -8.544 14.538 46.241 1.00 22.44 167 VAL A CA 1
ATOM 1315 C C . VAL A 1 167 ? -7.039 14.626 46.068 1.00 22.19 167 VAL A C 1
ATOM 1316 O O . VAL A 1 167 ? -6.281 14.186 46.937 1.00 22.00 167 VAL A O 1
ATOM 1320 N N . GLU A 1 168 ? -6.615 15.183 44.935 1.00 22.02 168 GLU A N 1
ATOM 1321 C CA . GLU A 1 168 ? -5.208 15.194 44.574 1.00 23.19 168 GLU A CA 1
ATOM 1322 C C . GLU A 1 168 ? -4.696 16.608 44.283 1.00 24.39 168 GLU A C 1
ATOM 1323 O O . GLU A 1 168 ? -3.870 16.806 43.385 1.00 25.01 168 GLU A O 1
ATOM 1329 N N . GLY A 1 169 ? -5.192 17.580 45.052 1.00 25.55 169 GLY A N 1
ATOM 1330 C CA . GLY A 1 169 ? -4.699 18.958 44.984 1.00 26.33 169 GLY A CA 1
ATOM 1331 C C . GLY A 1 169 ? -5.545 19.859 44.104 1.00 27.23 169 GLY A C 1
ATOM 1332 O O . GLY A 1 169 ? -6.111 19.419 43.106 1.00 26.98 169 GLY A O 1
ATOM 1333 N N . GLY A 1 170 ? -5.612 21.140 44.455 1.00 28.16 170 GLY A N 1
ATOM 1334 C CA . GLY A 1 170 ? -6.420 22.096 43.706 1.00 29.31 170 GLY A CA 1
ATOM 1335 C C . GLY A 1 170 ? -5.845 22.498 42.358 1.00 29.91 170 GLY A C 1
ATOM 1336 O O . GLY A 1 170 ? -6.584 22.953 41.477 1.00 30.34 170 GLY A O 1
ATOM 1337 N N . ALA A 1 171 ? -4.535 22.323 42.187 1.00 30.36 171 ALA A N 1
ATOM 1338 C CA . ALA A 1 171 ? -3.848 22.748 40.963 1.00 30.60 171 ALA A CA 1
ATOM 1339 C C . ALA A 1 171 ? -4.378 22.090 39.676 1.00 30.75 171 ALA A C 1
ATOM 1340 O O . ALA A 1 171 ? -4.336 22.703 38.608 1.00 31.43 171 ALA A O 1
ATOM 1342 N N . THR A 1 172 ? -4.890 20.860 39.779 1.00 29.90 172 THR A N 1
ATOM 1343 C CA . THR A 1 172 ? -5.364 20.134 38.590 1.00 29.21 172 THR A CA 1
ATOM 1344 C C . THR A 1 172 ? -6.880 19.901 38.577 1.00 28.64 172 THR A C 1
ATOM 1345 O O . THR A 1 172 ? -7.349 18.911 38.003 1.00 28.42 172 THR A O 1
ATOM 1349 N N . LEU A 1 173 ? -7.641 20.804 39.191 1.00 28.20 173 LEU A N 1
ATOM 1350 C CA . LEU A 1 173 ? -9.104 20.685 39.242 1.00 28.31 173 LEU A CA 1
ATOM 1351 C C . LEU A 1 173 ? -9.801 21.448 38.123 1.00 27.90 173 LEU A C 1
ATOM 1352 O O . LEU A 1 173 ? -9.525 22.635 37.911 1.00 28.53 173 LEU A O 1
ATOM 1357 N N . PHE A 1 174 ? -10.703 20.781 37.404 1.00 26.33 174 PHE A N 1
ATOM 1358 C CA . PHE A 1 174 ? -11.600 21.475 36.490 1.00 25.37 174 PHE A CA 1
ATOM 1359 C C . PHE A 1 174 ? -12.816 21.948 37.271 1.00 25.76 174 PHE A C 1
ATOM 1360 O O . PHE A 1 174 ? -13.429 21.172 38.012 1.00 25.28 174 PHE A O 1
ATOM 1368 N N . LYS A 1 175 ? -13.157 23.223 37.109 1.00 26.35 175 LYS A N 1
ATOM 1369 C CA . LYS A 1 175 ? -14.332 23.808 37.747 1.00 27.07 175 LYS A CA 1
ATOM 1370 C C . LYS A 1 175 ? -15.407 24.110 36.696 1.00 26.75 175 LYS A C 1
ATOM 1371 O O . LYS A 1 175 ? -15.096 24.446 35.550 1.00 26.69 175 LYS A O 1
ATOM 1377 N N . LEU A 1 176 ? -16.674 23.973 37.072 1.00 26.69 176 LEU A N 1
ATOM 1378 C CA . LEU A 1 176 ? -17.770 24.328 36.161 1.00 27.17 176 LEU A CA 1
ATOM 1379 C C . LEU A 1 176 ? -18.962 24.927 36.897 1.00 27.34 176 LEU A C 1
ATOM 1380 O O . LEU A 1 176 ? -19.162 24.663 38.078 1.00 26.45 176 LEU A O 1
ATOM 1385 N N . LYS A 1 177 ? -19.756 25.717 36.180 1.00 27.98 177 LYS A N 1
ATOM 1386 C CA . LYS A 1 177 ? -21.011 26.232 36.713 1.00 29.06 177 LYS A CA 1
ATOM 1387 C C . LYS A 1 177 ? -22.025 25.092 36.774 1.00 28.65 177 LYS A C 1
ATOM 1388 O O . LYS A 1 177 ? -22.159 24.311 35.822 1.00 29.05 177 LYS A O 1
ATOM 1394 N N . TYR A 1 178 ? -22.717 25.004 37.906 1.00 28.11 178 TYR A N 1
ATOM 1395 C CA . TYR A 1 178 ? -23.708 23.968 38.159 1.00 27.58 178 TYR A CA 1
ATOM 1396 C C . TYR A 1 178 ? -24.958 24.623 38.745 1.00 28.44 178 TYR A C 1
ATOM 1397 O O . TYR A 1 178 ? -25.098 24.753 39.973 1.00 28.18 178 TYR A O 1
ATOM 1406 N N . PHE A 1 179 ? -25.852 25.026 37.848 1.00 29.39 179 PHE A N 1
ATOM 1407 C CA . PHE A 1 179 ? -27.063 25.758 38.205 1.00 30.62 179 PHE A CA 1
ATOM 1408 C C . PHE A 1 179 ? -26.688 26.988 39.043 1.00 31.97 179 PHE A C 1
ATOM 1409 O O . PHE A 1 179 ? -25.994 27.865 38.544 1.00 32.81 179 PHE A O 1
ATOM 1417 N N . ASP A 1 180 ? -27.106 27.028 40.306 1.00 33.59 180 ASP A N 1
ATOM 1418 C CA . ASP A 1 180 ? -26.837 28.169 41.194 1.00 34.77 180 ASP A CA 1
ATOM 1419 C C . ASP A 1 180 ? -25.518 28.036 41.957 1.00 34.60 180 ASP A C 1
ATOM 1420 O O . ASP A 1 180 ? -25.196 28.861 42.813 1.00 34.78 180 ASP A O 1
ATOM 1425 N N . LYS A 1 181 ? -24.749 26.991 41.659 1.00 34.21 181 LYS A N 1
ATOM 1426 C CA . LYS A 1 181 ? -23.479 26.783 42.344 1.00 34.16 181 LYS A CA 1
ATOM 1427 C C . LYS A 1 181 ? -22.329 26.420 41.399 1.00 33.23 181 LYS A C 1
ATOM 1428 O O . LYS A 1 181 ? -22.443 26.578 40.184 1.00 32.97 181 LYS A O 1
ATOM 1434 N N . TYR A 1 182 ? -21.215 25.984 41.979 1.00 32.53 182 TYR A N 1
ATOM 1435 C CA . TYR A 1 182 ? -20.085 25.486 41.201 1.00 31.80 182 TYR A CA 1
ATOM 1436 C C . TYR A 1 182 ? -19.764 24.061 41.599 1.00 30.15 182 TYR A C 1
ATOM 1437 O O . TYR A 1 182 ? -19.921 23.682 42.760 1.00 29.24 182 TYR A O 1
ATOM 1446 N N . ALA A 1 183 ? -19.314 23.286 40.615 1.00 27.96 183 ALA A N 1
ATOM 1447 C CA . ALA A 1 183 ? -18.887 21.905 40.829 1.00 26.64 183 ALA A CA 1
ATOM 1448 C C . ALA A 1 183 ? -17.480 21.721 40.281 1.00 25.40 183 ALA A C 1
ATOM 1449 O O . ALA A 1 183 ? -17.002 22.538 39.486 1.00 25.87 183 ALA A O 1
ATOM 1451 N N . TYR A 1 184 ? -16.812 20.659 40.725 1.00 24.04 184 TYR A N 1
ATOM 1452 C CA . TYR A 1 184 ? -15.548 20.239 40.142 1.00 22.71 184 TYR A CA 1
ATOM 1453 C C . TYR A 1 184 ? -15.758 18.882 39.475 1.00 20.95 184 TYR A C 1
ATOM 1454 O O . TYR A 1 184 ? -16.660 18.133 39.848 1.00 19.74 184 TYR A O 1
ATOM 1463 N N . LEU A 1 185 ? -14.910 18.584 38.508 1.00 19.62 185 LEU A N 1
ATOM 1464 C CA . LEU A 1 185 ? -14.831 17.230 37.963 1.00 18.28 185 LEU A CA 1
ATOM 1465 C C . LEU A 1 185 ? -13.900 16.384 38.821 1.00 17.94 185 LEU A C 1
ATOM 1466 O O . LEU A 1 185 ? -12.769 16.791 39.127 1.00 18.71 185 LEU A O 1
ATOM 1471 N N . SER A 1 186 ? -14.373 15.204 39.196 1.00 17.28 186 SER A N 1
ATOM 1472 C CA . SER A 1 186 ? -13.600 14.288 40.036 1.00 16.87 186 SER A CA 1
ATOM 1473 C C . SER A 1 186 ? -12.209 13.983 39.496 1.00 15.67 186 SER A C 1
ATOM 1474 O O . SER A 1 186 ? -12.051 13.595 38.345 1.00 15.83 186 SER A O 1
ATOM 1477 N N . GLN A 1 187 ? -11.206 14.121 40.350 1.00 15.45 187 GLN A N 1
ATOM 1478 C CA . GLN A 1 187 ? -9.852 13.655 40.052 1.00 14.62 187 GLN A CA 1
ATOM 1479 C C . GLN A 1 187 ? -9.654 12.169 40.366 1.00 14.58 187 GLN A C 1
ATOM 1480 O O . GLN A 1 187 ? -8.655 11.580 39.980 1.00 14.63 187 GLN A O 1
ATOM 1486 N N . SER A 1 188 ? -10.583 11.607 41.141 1.00 13.98 188 SER A N 1
ATOM 1487 C CA . SER A 1 188 ? -10.434 10.290 41.753 1.00 13.94 188 SER A CA 1
ATOM 1488 C C . SER A 1 188 ? -11.685 10.029 42.583 1.00 13.56 188 SER A C 1
ATOM 1489 O O . SER A 1 188 ? -12.177 10.942 43.263 1.00 14.65 188 SER A O 1
ATOM 1492 N N . ALA A 1 189 ? -12.181 8.790 42.559 1.00 12.60 189 ALA A N 1
ATOM 1493 C CA . ALA A 1 189 ? -13.380 8.444 43.335 1.00 12.94 189 ALA A CA 1
ATOM 1494 C C . ALA A 1 189 ? -13.062 8.026 44.769 1.00 12.37 189 ALA A C 1
ATOM 1495 O O . ALA A 1 189 ? -13.965 7.634 45.524 1.00 13.02 189 ALA A O 1
ATOM 1497 N N . GLN A 1 190 ? -11.783 8.102 45.136 1.00 12.99 190 GLN A N 1
ATOM 1498 C CA . GLN A 1 190 ? -11.305 7.529 46.384 1.00 12.31 190 GLN A CA 1
ATOM 1499 C C . GLN A 1 190 ? -12.156 7.878 47.607 1.00 13.22 190 GLN A C 1
ATOM 1500 O O . GLN A 1 190 ? -12.486 6.996 48.412 1.00 13.63 190 GLN A O 1
ATOM 1506 N N . LEU A 1 191 ? -12.476 9.155 47.775 1.00 13.82 191 LEU A N 1
ATOM 1507 C CA . LEU A 1 191 ? -13.099 9.549 49.036 1.00 14.20 191 LEU A CA 1
ATOM 1508 C C . LEU A 1 191 ? -14.469 8.927 49.168 1.00 14.03 191 LEU A C 1
ATOM 1509 O O . LEU A 1 191 ? -14.897 8.574 50.262 1.00 14.57 191 LEU A O 1
ATOM 1514 N N . TYR A 1 192 ? -15.152 8.789 48.027 1.00 13.37 192 TYR A N 1
ATOM 1515 C CA . TYR A 1 192 ? -16.457 8.132 47.998 1.00 13.44 192 TYR A CA 1
ATOM 1516 C C . TYR A 1 192 ? -16.368 6.624 48.204 1.00 13.04 192 TYR A C 1
ATOM 1517 O O . TYR A 1 192 ? -17.237 6.027 48.858 1.00 13.62 192 TYR A O 1
ATOM 1526 N N . LEU A 1 193 ? -15.305 6.007 47.676 1.00 12.33 193 LEU A N 1
ATOM 1527 C CA . LEU A 1 193 ? -15.047 4.590 47.968 1.00 12.08 193 LEU A CA 1
ATOM 1528 C C . LEU A 1 193 ? -14.824 4.383 49.458 1.00 11.79 193 LEU A C 1
ATOM 1529 O O . LEU A 1 193 ? -15.278 3.404 50.033 1.00 12.22 193 LEU A O 1
ATOM 1534 N N . GLU A 1 194 ? -14.148 5.336 50.102 1.00 12.12 194 GLU A N 1
ATOM 1535 C CA . GLU A 1 194 ? -13.945 5.226 51.550 1.00 12.32 194 GLU A CA 1
ATOM 1536 C C . GLU A 1 194 ? -15.279 5.253 52.295 1.00 13.42 194 GLU A C 1
ATOM 1537 O O . GLU A 1 194 ? -15.434 4.570 53.300 1.00 14.12 194 GLU A O 1
ATOM 1543 N N . ALA A 1 195 ? -16.246 6.033 51.812 1.00 11.91 195 ALA A N 1
ATOM 1544 C CA . ALA A 1 195 ? -17.570 5.993 52.445 1.00 12.60 195 ALA A CA 1
ATOM 1545 C C . ALA A 1 195 ? -18.214 4.615 52.258 1.00 12.80 195 ALA A C 1
ATOM 1546 O O . ALA A 1 195 ? -18.862 4.093 53.164 1.00 12.48 195 ALA A O 1
ATOM 1548 N N . ALA A 1 196 ? -18.035 4.056 51.060 1.00 12.62 196 ALA A N 1
ATOM 1549 C CA . ALA A 1 196 ? -18.712 2.840 50.670 1.00 12.42 196 ALA A CA 1
ATOM 1550 C C . ALA A 1 196 ? -18.190 1.584 51.378 1.00 12.49 196 ALA A C 1
ATOM 1551 O O . ALA A 1 196 ? -18.950 0.615 51.508 1.00 13.07 196 ALA A O 1
ATOM 1553 N N . ILE A 1 197 ? -16.943 1.598 51.873 1.00 12.68 197 ILE A N 1
ATOM 1554 C CA . ILE A 1 197 ? -16.425 0.392 52.555 1.00 12.64 197 ILE A CA 1
ATOM 1555 C C . ILE A 1 197 ? -17.186 0.102 53.850 1.00 12.59 197 ILE A C 1
ATOM 1556 O O . ILE A 1 197 ? -17.187 -1.038 54.306 1.00 12.37 197 ILE A O 1
ATOM 1561 N N . PHE A 1 198 ? -17.838 1.117 54.434 1.00 12.22 198 PHE A N 1
ATOM 1562 C CA . PHE A 1 198 ? -18.562 0.907 55.692 1.00 12.56 198 PHE A CA 1
ATOM 1563 C C . PHE A 1 198 ? -19.798 0.054 55.522 1.00 13.36 198 PHE A C 1
ATOM 1564 O O . PHE A 1 198 ? -20.260 -0.555 56.480 1.00 14.42 198 PHE A O 1
ATOM 1572 N N . GLY A 1 199 ? -20.318 -0.007 54.295 1.00 13.60 199 GLY A N 1
ATOM 1573 C CA . GLY A 1 199 ? -21.429 -0.897 53.994 1.00 13.25 199 GLY A CA 1
ATOM 1574 C C . GLY A 1 199 ? -21.008 -2.177 53.276 1.00 12.92 199 GLY A C 1
ATOM 1575 O O . GLY A 1 199 ? -21.613 -3.241 53.465 1.00 14.66 199 GLY A O 1
ATOM 1576 N N . LEU A 1 200 ? -19.972 -2.079 52.439 1.00 12.15 200 LEU A N 1
ATOM 1577 C CA . LEU A 1 200 ? -19.627 -3.169 51.516 1.00 11.85 200 LEU A CA 1
ATOM 1578 C C . LEU A 1 200 ? -18.244 -3.784 51.710 1.00 11.64 200 LEU A C 1
ATOM 1579 O O . LEU A 1 200 ? -17.940 -4.814 51.090 1.00 12.09 200 LEU A O 1
ATOM 1584 N N . GLU A 1 201 ? -17.438 -3.177 52.585 1.00 12.06 201 GLU A N 1
ATOM 1585 C CA . GLU A 1 201 ? -16.092 -3.661 53.002 1.00 12.06 201 GLU A CA 1
ATOM 1586 C C . GLU A 1 201 ? -15.000 -3.622 51.945 1.00 12.27 201 GLU A C 1
ATOM 1587 O O . GLU A 1 201 ? -13.939 -3.057 52.188 1.00 13.10 201 GLU A O 1
ATOM 1593 N N . LYS A 1 202 ? -15.256 -4.227 50.785 1.00 11.42 202 LYS A N 1
ATOM 1594 C CA . LYS A 1 202 ? -14.275 -4.258 49.682 1.00 11.50 202 LYS A CA 1
ATOM 1595 C C . LYS A 1 202 ? -14.994 -3.748 48.453 1.00 10.95 202 LYS A C 1
ATOM 1596 O O . LYS A 1 202 ? -15.956 -4.364 47.996 1.00 11.56 202 LYS A O 1
ATOM 1602 N N . VAL A 1 203 ? -14.551 -2.591 47.949 1.00 10.76 203 VAL A N 1
ATOM 1603 C CA . VAL A 1 203 ? -15.236 -1.939 46.840 1.00 11.00 203 VAL A CA 1
ATOM 1604 C C . VAL A 1 203 ? -14.264 -1.529 45.750 1.00 10.28 203 VAL A C 1
ATOM 1605 O O . VAL A 1 203 ? -13.066 -1.337 45.994 1.00 11.13 203 VAL A O 1
ATOM 1609 N N . TRP A 1 204 ? -14.799 -1.377 44.546 1.00 10.43 204 TRP A N 1
ATOM 1610 C CA . TRP A 1 204 ? -14.008 -0.863 43.451 1.00 10.30 204 TRP A CA 1
ATOM 1611 C C . TRP A 1 204 ? -14.878 -0.070 42.504 1.00 9.96 204 TRP A C 1
ATOM 1612 O O . TRP A 1 204 ? -16.099 -0.239 42.464 1.00 10.56 204 TRP A O 1
ATOM 1623 N N . SER A 1 205 ? -14.226 0.770 41.713 1.00 10.59 205 SER A N 1
ATOM 1624 C CA . SER A 1 205 ? -14.936 1.490 40.655 1.00 10.38 205 SER A CA 1
ATOM 1625 C C . SER A 1 205 ? -14.016 1.689 39.460 1.00 10.73 205 SER A C 1
ATOM 1626 O O . SER A 1 205 ? -12.785 1.715 39.622 1.00 10.54 205 SER A O 1
ATOM 1629 N N . LEU A 1 206 ? -14.627 1.835 38.275 1.00 10.44 206 LEU A N 1
ATOM 1630 C CA . LEU A 1 206 ? -13.899 2.262 37.099 1.00 11.27 206 LEU A CA 1
ATOM 1631 C C . LEU A 1 206 ? -14.576 3.516 36.571 1.00 11.15 206 LEU A C 1
ATOM 1632 O O . LEU A 1 206 ? -15.720 3.471 36.121 1.00 11.94 206 LEU A O 1
ATOM 1637 N N . THR A 1 207 ? -13.873 4.649 36.657 1.00 10.97 207 THR A N 1
ATOM 1638 C CA . THR A 1 207 ? -14.485 5.933 36.294 1.00 11.63 207 THR A CA 1
ATOM 1639 C C . THR A 1 207 ? -13.501 6.753 35.510 1.00 12.03 207 THR A C 1
ATOM 1640 O O . THR A 1 207 ? -12.294 6.551 35.600 1.00 12.27 207 THR A O 1
ATOM 1644 N N . PRO A 1 208 ? -14.020 7.701 34.742 1.00 11.70 208 PRO A N 1
ATOM 1645 C CA . PRO A 1 208 ? -13.160 8.706 34.140 1.00 12.62 208 PRO A CA 1
ATOM 1646 C C . PRO A 1 208 ? -12.786 9.707 35.224 1.00 13.72 208 PRO A C 1
ATOM 1647 O O . PRO A 1 208 ? -13.650 10.161 35.998 1.00 13.86 208 PRO A O 1
ATOM 1651 N N . SER A 1 209 ? -11.490 10.013 35.273 1.00 13.40 209 SER A N 1
ATOM 1652 C CA . SER A 1 209 ? -10.952 11.021 36.178 1.00 13.87 209 SER A CA 1
ATOM 1653 C C . SER A 1 209 ? -10.364 12.165 35.370 1.00 15.04 209 SER A C 1
ATOM 1654 O O . SER A 1 209 ? -9.924 11.984 34.249 1.00 14.62 209 SER A O 1
ATOM 1657 N N . PHE A 1 210 ? -10.364 13.345 35.967 1.00 15.28 210 PHE A N 1
ATOM 1658 C CA . PHE A 1 210 ? -10.088 14.574 35.216 1.00 16.31 210 PHE A CA 1
ATOM 1659 C C . PHE A 1 210 ? -8.997 15.320 35.910 1.00 17.36 210 PHE A C 1
ATOM 1660 O O . PHE A 1 210 ? -9.073 15.533 37.118 1.00 18.06 210 PHE A O 1
ATOM 1668 N N . ARG A 1 211 ? -7.971 15.685 35.145 1.00 17.40 211 ARG A N 1
ATOM 1669 C CA . ARG A 1 211 ? -6.822 16.391 35.704 1.00 18.77 211 ARG A CA 1
ATOM 1670 C C . ARG A 1 211 ? -6.481 17.564 34.806 1.00 19.58 211 ARG A C 1
ATOM 1671 O O . ARG A 1 211 ? -6.126 17.371 33.644 1.00 19.93 211 ARG A O 1
ATOM 1679 N N . ALA A 1 212 ? -6.602 18.775 35.350 1.00 21.13 212 ALA A N 1
ATOM 1680 C CA . ALA A 1 212 ? -6.313 19.974 34.579 1.00 23.54 212 ALA A CA 1
ATOM 1681 C C . ALA A 1 212 ? -4.801 20.187 34.624 1.00 25.37 212 ALA A C 1
ATOM 1682 O O . ALA A 1 212 ? -4.306 21.122 35.245 1.00 26.15 212 ALA A O 1
ATOM 1684 N N . GLU A 1 213 ? -4.084 19.265 33.987 1.00 27.47 213 GLU A N 1
ATOM 1685 C CA . GLU A 1 213 ? -2.632 19.230 34.000 1.00 29.55 213 GLU A CA 1
ATOM 1686 C C . GLU A 1 213 ? -2.160 19.979 32.771 1.00 30.63 213 GLU A C 1
ATOM 1687 O O . GLU A 1 213 ? -2.425 19.557 31.647 1.00 30.10 213 GLU A O 1
ATOM 1693 N N . LYS A 1 214 ? -1.467 21.092 32.999 1.00 32.36 214 LYS A N 1
ATOM 1694 C CA . LYS A 1 214 ? -0.995 21.974 31.921 1.00 34.25 214 LYS A CA 1
ATOM 1695 C C . LYS A 1 214 ? 0.167 21.368 31.142 1.00 34.34 214 LYS A C 1
ATOM 1696 O O . LYS A 1 214 ? 0.294 21.594 29.935 1.00 34.48 214 LYS A O 1
ATOM 1702 N N . SER A 1 215 ? 1.013 20.611 31.840 1.00 34.86 215 SER A N 1
ATOM 1703 C CA . SER A 1 215 ? 2.213 20.025 31.245 1.00 35.41 215 SER A CA 1
ATOM 1704 C C . SER A 1 215 ? 1.866 18.930 30.232 1.00 35.41 215 SER A C 1
ATOM 1705 O O . SER A 1 215 ? 1.170 17.961 30.564 1.00 35.60 215 SER A O 1
ATOM 1708 N N . ARG A 1 216 ? 2.364 19.088 29.005 1.00 35.47 216 ARG A N 1
ATOM 1709 C CA . ARG A 1 216 ? 1.982 18.231 27.878 1.00 35.94 216 ARG A CA 1
ATOM 1710 C C . ARG A 1 216 ? 2.928 17.050 27.665 1.00 35.03 216 ARG A C 1
ATOM 1711 O O . ARG A 1 216 ? 3.522 16.911 26.588 1.00 35.54 216 ARG A O 1
ATOM 1719 N N . THR A 1 217 ? 3.042 16.188 28.672 1.00 34.21 217 THR A N 1
ATOM 1720 C CA . THR A 1 217 ? 3.988 15.066 28.622 1.00 33.68 217 THR A CA 1
ATOM 1721 C C . THR A 1 217 ? 3.454 13.885 27.806 1.00 33.31 217 THR A C 1
ATOM 1722 O O . THR A 1 217 ? 2.340 13.936 27.261 1.00 33.52 217 THR A O 1
ATOM 1726 N N . ARG A 1 218 ? 4.259 12.828 27.729 1.00 32.41 218 ARG A N 1
ATOM 1727 C CA . ARG A 1 218 ? 3.856 11.584 27.081 1.00 32.25 218 ARG A CA 1
ATOM 1728 C C . ARG A 1 218 ? 3.142 10.647 28.055 1.00 30.24 218 ARG A C 1
ATOM 1729 O O . ARG A 1 218 ? 2.712 9.569 27.656 1.00 29.57 218 ARG A O 1
ATOM 1737 N N . ARG A 1 219 ? 3.025 11.047 29.325 1.00 28.32 219 ARG A N 1
ATOM 1738 C CA . ARG A 1 219 ? 2.393 10.200 30.354 1.00 27.26 219 ARG A CA 1
ATOM 1739 C C . ARG A 1 219 ? 1.139 10.819 30.993 1.00 25.28 219 ARG A C 1
ATOM 1740 O O . ARG A 1 219 ? 0.556 10.247 31.920 1.00 25.32 219 ARG A O 1
ATOM 1748 N N . HIS A 1 220 ? 0.718 11.985 30.506 1.00 23.20 220 HIS A N 1
ATOM 1749 C CA . HIS A 1 220 ? -0.436 12.668 31.087 1.00 22.33 220 HIS A CA 1
ATOM 1750 C C . HIS A 1 220 ? -1.546 12.890 30.078 1.00 20.67 220 HIS A C 1
ATOM 1751 O O . HIS A 1 220 ? -1.295 13.308 28.947 1.00 21.33 220 HIS A O 1
ATOM 1758 N N . LEU A 1 221 ? -2.768 12.578 30.501 1.00 18.80 221 LEU A N 1
ATOM 1759 C CA . LEU A 1 221 ? -3.976 12.966 29.788 1.00 17.74 221 LEU A CA 1
ATOM 1760 C C . LEU A 1 221 ? -4.746 13.893 30.705 1.00 17.29 221 LEU A C 1
ATOM 1761 O O . LEU A 1 221 ? -4.475 13.921 31.910 1.00 18.22 221 LEU A O 1
ATOM 1766 N N . THR A 1 222 ? -5.696 14.655 30.166 1.00 16.50 222 THR A N 1
ATOM 1767 C CA . THR A 1 222 ? -6.546 15.489 31.033 1.00 16.55 222 THR A CA 1
ATOM 1768 C C . THR A 1 222 ? -7.799 14.739 31.479 1.00 16.06 222 THR A C 1
ATOM 1769 O O . THR A 1 222 ? -8.522 15.180 32.387 1.00 15.75 222 THR A O 1
ATOM 1773 N N . GLU A 1 223 ? -8.049 13.610 30.811 1.00 15.71 223 GLU A N 1
ATOM 1774 C CA . GLU A 1 223 ? -9.159 12.711 31.137 1.00 15.36 223 GLU A CA 1
ATOM 1775 C C . GLU A 1 223 ? -8.606 11.298 30.976 1.00 14.32 223 GLU A C 1
ATOM 1776 O O . GLU A 1 223 ? -8.012 10.978 29.950 1.00 14.57 223 GLU A O 1
ATOM 1782 N N . PHE A 1 224 ? -8.757 10.467 31.999 1.00 13.44 224 PHE A N 1
ATOM 1783 C CA . PHE A 1 224 ? -8.236 9.100 31.900 1.00 13.08 224 PHE A CA 1
ATOM 1784 C C . PHE A 1 224 ? -9.143 8.139 32.661 1.00 12.93 224 PHE A C 1
ATOM 1785 O O . PHE A 1 224 ? -9.959 8.582 33.483 1.00 12.94 224 PHE A O 1
ATOM 1793 N N . TRP A 1 225 ? -8.997 6.843 32.381 1.00 12.34 225 TRP A N 1
ATOM 1794 C CA . TRP A 1 225 ? -9.810 5.834 33.059 1.00 11.59 225 TRP A CA 1
ATOM 1795 C C . TRP A 1 225 ? -9.045 5.292 34.259 1.00 11.12 225 TRP A C 1
ATOM 1796 O O . TRP A 1 225 ? -7.864 4.929 34.157 1.00 12.18 225 TRP A O 1
ATOM 1807 N N . HIS A 1 226 ? -9.734 5.269 35.394 1.00 10.88 226 HIS A N 1
ATOM 1808 C CA . HIS A 1 226 ? -9.114 5.133 36.686 1.00 10.85 226 HIS A CA 1
ATOM 1809 C C . HIS A 1 226 ? -9.794 3.956 37.407 1.00 11.34 226 HIS A C 1
ATOM 1810 O O . HIS A 1 226 ? -10.984 4.025 37.709 1.00 11.52 226 HIS A O 1
ATOM 1817 N N . LEU A 1 227 ? -9.058 2.868 37.610 1.00 10.93 227 LEU A N 1
ATOM 1818 C CA . LEU A 1 227 ? -9.593 1.670 38.292 1.00 11.28 227 LEU A CA 1
ATOM 1819 C C . LEU A 1 227 ? -9.152 1.775 39.743 1.00 11.27 227 LEU A C 1
ATOM 1820 O O . LEU A 1 227 ? -7.947 1.807 40.032 1.00 11.52 227 LEU A O 1
ATOM 1825 N N . GLU A 1 228 ? -10.121 1.905 40.648 1.00 11.19 228 GLU A N 1
ATOM 1826 C CA . GLU A 1 228 ? -9.796 2.193 42.037 1.00 11.08 228 GLU A CA 1
ATOM 1827 C C . GLU A 1 228 ? -10.411 1.164 42.954 1.00 10.18 228 GLU A C 1
ATOM 1828 O O . GLU A 1 228 ? -11.546 0.761 42.749 1.00 10.73 228 GLU A O 1
ATOM 1834 N N . LEU A 1 229 ? -9.652 0.767 43.970 1.00 10.34 229 LEU A N 1
ATOM 1835 C CA . LEU A 1 229 ? -10.094 -0.203 44.983 1.00 10.60 229 LEU A CA 1
ATOM 1836 C C . LEU A 1 229 ? -9.925 0.424 46.356 1.00 10.54 229 LEU A C 1
ATOM 1837 O O . LEU A 1 229 ? -8.968 1.189 46.590 1.00 10.79 229 LEU A O 1
ATOM 1842 N N . GLU A 1 230 ? -10.815 0.061 47.278 1.00 10.37 230 GLU A N 1
ATOM 1843 C CA . GLU A 1 230 ? -10.670 0.482 48.683 1.00 10.62 230 GLU A CA 1
ATOM 1844 C C . GLU A 1 230 ? -11.182 -0.652 49.557 1.00 11.41 230 GLU A C 1
ATOM 1845 O O . GLU A 1 230 ? -12.184 -1.285 49.220 1.00 11.65 230 GLU A O 1
ATOM 1851 N N . ALA A 1 231 ? -10.495 -0.904 50.670 1.00 11.67 231 ALA A N 1
ATOM 1852 C CA . ALA A 1 231 ? -10.866 -2.048 51.529 1.00 12.06 231 ALA A CA 1
ATOM 1853 C C . ALA A 1 231 ? -10.741 -1.729 53.001 1.00 11.89 231 ALA A C 1
ATOM 1854 O O . ALA A 1 231 ? -9.680 -1.304 53.466 1.00 13.07 231 ALA A O 1
ATOM 1856 N N . ALA A 1 232 ? -11.828 -1.960 53.734 1.00 12.69 232 ALA A N 1
ATOM 1857 C CA . ALA A 1 232 ? -11.777 -2.010 55.189 1.00 12.61 232 ALA A CA 1
ATOM 1858 C C . ALA A 1 232 ? -10.760 -3.065 55.648 1.00 12.98 232 ALA A C 1
ATOM 1859 O O . ALA A 1 232 ? -10.537 -4.097 54.989 1.00 14.52 232 ALA A O 1
ATOM 1861 N N . TRP A 1 233 ? -10.172 -2.791 56.817 1.00 13.37 233 TRP A N 1
ATOM 1862 C CA . TRP A 1 233 ? -9.315 -3.718 57.581 1.00 14.95 233 TRP A CA 1
ATOM 1863 C C . TRP A 1 233 ? -7.903 -3.844 57.054 1.00 16.14 233 TRP A C 1
ATOM 1864 O O . TRP A 1 233 ? -7.009 -4.259 57.793 1.00 19.33 233 TRP A O 1
ATOM 1875 N N . MET A 1 234 ? -7.684 -3.477 55.798 1.00 14.64 234 MET A N 1
ATOM 1876 C CA . MET A 1 234 ? -6.382 -3.672 55.166 1.00 14.76 234 MET A CA 1
ATOM 1877 C C . MET A 1 234 ? -5.438 -2.535 55.462 1.00 14.92 234 MET A C 1
ATOM 1878 O O . MET A 1 234 ? -5.840 -1.373 55.390 1.00 14.52 234 MET A O 1
ATOM 1883 N N . ASP A 1 235 ? -4.183 -2.885 55.760 1.00 14.85 235 ASP A N 1
ATOM 1884 C CA . ASP A 1 235 ? -3.123 -1.889 55.883 1.00 15.02 235 ASP A CA 1
ATOM 1885 C C . ASP A 1 235 ? -2.339 -1.753 54.579 1.00 15.23 235 ASP A C 1
ATOM 1886 O O . ASP A 1 235 ? -2.686 -2.372 53.570 1.00 14.23 235 ASP A O 1
ATOM 1891 N N . LEU A 1 236 ? -1.293 -0.939 54.595 1.00 15.09 236 LEU A N 1
ATOM 1892 C CA . LEU A 1 236 ? -0.538 -0.681 53.361 1.00 15.34 236 LEU A CA 1
ATOM 1893 C C . LEU A 1 236 ? -0.003 -1.991 52.781 1.00 15.49 236 LEU A C 1
ATOM 1894 O O . LEU A 1 236 ? -0.042 -2.210 51.562 1.00 15.64 236 LEU A O 1
ATOM 1899 N N . TRP A 1 237 ? 0.513 -2.870 53.640 1.00 16.00 237 TRP A N 1
ATOM 1900 C CA . TRP A 1 237 ? 1.158 -4.071 53.154 1.00 16.82 237 TRP A CA 1
ATOM 1901 C C . TRP A 1 237 ? 0.126 -5.002 52.522 1.00 16.36 237 TRP A C 1
ATOM 1902 O O . TRP A 1 237 ? 0.385 -5.635 51.487 1.00 16.15 237 TRP A O 1
ATOM 1913 N N . ASP A 1 238 ? -1.061 -5.049 53.121 1.00 15.44 238 ASP A N 1
ATOM 1914 C CA . ASP A 1 238 ? -2.159 -5.829 52.569 1.00 15.42 238 ASP A CA 1
ATOM 1915 C C . ASP A 1 238 ? -2.569 -5.323 51.187 1.00 15.07 238 ASP A C 1
ATOM 1916 O O . ASP A 1 238 ? -2.765 -6.124 50.247 1.00 15.18 238 ASP A O 1
ATOM 1921 N N . ILE A 1 239 ? -2.710 -3.996 51.064 1.00 13.86 239 ILE A N 1
ATOM 1922 C CA . ILE A 1 239 ? -3.177 -3.436 49.779 1.00 13.73 239 ILE A CA 1
ATOM 1923 C C . ILE A 1 239 ? -2.102 -3.647 48.698 1.00 13.58 239 ILE A C 1
ATOM 1924 O O . ILE A 1 239 ? -2.441 -3.853 47.530 1.00 13.03 239 ILE A O 1
ATOM 1929 N N . MET A 1 240 ? -0.820 -3.628 49.080 1.00 13.56 240 MET A N 1
ATOM 1930 C CA . MET A 1 240 ? 0.226 -3.909 48.087 1.00 13.99 240 MET A CA 1
ATOM 1931 C C . MET A 1 240 ? 0.122 -5.332 47.521 1.00 13.68 240 MET A C 1
ATOM 1932 O O . MET A 1 240 ? 0.306 -5.547 46.318 1.00 13.82 240 MET A O 1
ATOM 1937 N N . LYS A 1 241 ? -0.209 -6.293 48.383 1.00 13.72 241 LYS A N 1
ATOM 1938 C CA . LYS A 1 241 ? -0.487 -7.649 47.932 1.00 15.10 241 LYS A CA 1
ATOM 1939 C C . LYS A 1 241 ? -1.659 -7.694 46.943 1.00 13.18 241 LYS A C 1
ATOM 1940 O O . LYS A 1 241 ? -1.572 -8.353 45.896 1.00 13.75 241 LYS A O 1
ATOM 1946 N N . VAL A 1 242 ? -2.742 -6.984 47.252 1.00 13.05 242 VAL A N 1
ATOM 1947 C CA . VAL A 1 242 ? -3.857 -6.895 46.323 1.00 13.14 242 VAL A CA 1
ATOM 1948 C C . VAL A 1 242 ? -3.392 -6.336 44.972 1.00 13.21 242 VAL A C 1
ATOM 1949 O O . VAL A 1 242 ? -3.712 -6.881 43.917 1.00 13.32 242 VAL A O 1
ATOM 1953 N N . GLU A 1 243 ? -2.646 -5.240 45.012 1.00 12.50 243 GLU A N 1
ATOM 1954 C CA . GLU A 1 243 ? -2.190 -4.585 43.776 1.00 12.20 243 GLU A CA 1
ATOM 1955 C C . GLU A 1 243 ? -1.384 -5.541 42.894 1.00 12.23 243 GLU A C 1
ATOM 1956 O O . GLU A 1 243 ? -1.611 -5.629 41.688 1.00 12.93 243 GLU A O 1
ATOM 1962 N N . GLU A 1 244 ? -0.425 -6.251 43.477 1.00 13.15 244 GLU A N 1
ATOM 1963 C CA . GLU A 1 244 ? 0.407 -7.135 42.646 1.00 13.58 244 GLU A CA 1
ATOM 1964 C C . GLU A 1 244 ? -0.375 -8.342 42.122 1.00 12.73 244 GLU A C 1
ATOM 1965 O O . GLU A 1 244 ? -0.134 -8.805 41.001 1.00 13.96 244 GLU A O 1
ATOM 1971 N N . GLU A 1 245 ? -1.336 -8.842 42.904 1.00 13.15 245 GLU A N 1
ATOM 1972 C CA . GLU A 1 245 ? -2.141 -9.972 42.459 1.00 13.68 245 GLU A CA 1
ATOM 1973 C C . GLU A 1 245 ? -3.050 -9.534 41.306 1.00 13.43 245 GLU A C 1
ATOM 1974 O O . GLU A 1 245 ? -3.179 -10.221 40.298 1.00 13.86 245 GLU A O 1
ATOM 1980 N N . LEU A 1 246 ? -3.668 -8.367 41.455 1.00 12.44 246 LEU A N 1
ATOM 1981 C CA . LEU A 1 246 ? -4.544 -7.861 40.408 1.00 12.24 246 LEU A CA 1
ATOM 1982 C C . LEU A 1 246 ? -3.796 -7.561 39.109 1.00 11.75 246 LEU A C 1
ATOM 1983 O O . LEU A 1 246 ? -4.223 -7.988 38.021 1.00 12.39 246 LEU A O 1
ATOM 1988 N N . VAL A 1 247 ? -2.706 -6.805 39.207 1.00 12.12 247 VAL A N 1
ATOM 1989 C CA . VAL A 1 247 ? -1.952 -6.446 38.009 1.00 12.54 247 VAL A CA 1
ATOM 1990 C C . VAL A 1 247 ? -1.370 -7.684 37.330 1.00 12.57 247 VAL A C 1
ATOM 1991 O O . VAL A 1 247 ? -1.426 -7.798 36.103 1.00 13.06 247 VAL A O 1
ATOM 1995 N N . SER A 1 248 ? -0.860 -8.634 38.118 1.00 12.93 248 SER A N 1
ATOM 1996 C CA . SER A 1 248 ? -0.340 -9.883 37.540 1.00 13.06 248 SER A CA 1
ATOM 1997 C C . SER A 1 248 ? -1.431 -10.626 36.801 1.00 12.92 248 SER A C 1
ATOM 1998 O O . SER A 1 248 ? -1.220 -11.106 35.683 1.00 14.16 248 SER A O 1
ATOM 2001 N N . TYR A 1 249 ? -2.613 -10.722 37.406 1.00 13.48 249 TYR A N 1
ATOM 2002 C CA . TYR A 1 249 ? -3.694 -11.419 36.729 1.00 12.77 249 TYR A CA 1
ATOM 2003 C C . TYR A 1 249 ? -4.080 -10.694 35.431 1.00 12.95 249 TYR A C 1
ATOM 2004 O O . TYR A 1 249 ? -4.243 -11.311 34.369 1.00 12.68 249 TYR A O 1
ATOM 2013 N N . MET A 1 250 ? -4.204 -9.368 35.507 1.00 12.15 250 MET A N 1
ATOM 2014 C CA . MET A 1 250 ? -4.534 -8.590 34.303 1.00 12.37 250 MET A CA 1
ATOM 2015 C C . MET A 1 250 ? -3.531 -8.862 33.189 1.00 12.38 250 MET A C 1
ATOM 2016 O O . MET A 1 250 ? -3.914 -9.106 32.044 1.00 13.13 250 MET A O 1
ATOM 2021 N N . VAL A 1 251 ? -2.243 -8.816 33.521 1.00 12.06 251 VAL A N 1
ATOM 2022 C CA . VAL A 1 251 ? -1.210 -8.954 32.497 1.00 12.78 251 VAL A CA 1
ATOM 2023 C C . VAL A 1 251 ? -1.175 -10.407 31.985 1.00 12.97 251 VAL A C 1
ATOM 2024 O O . VAL A 1 251 ? -1.116 -10.644 30.771 1.00 13.46 251 VAL A O 1
ATOM 2028 N N . GLN A 1 252 ? -1.239 -11.389 32.884 1.00 13.31 252 GLN A N 1
ATOM 2029 C CA . GLN A 1 252 ? -1.149 -12.781 32.423 1.00 14.34 252 GLN A CA 1
ATOM 2030 C C . GLN A 1 252 ? -2.356 -13.206 31.584 1.00 14.25 252 GLN A C 1
ATOM 2031 O O . GLN A 1 252 ? -2.210 -13.913 30.587 1.00 14.91 252 GLN A O 1
ATOM 2037 N N . ARG A 1 253 ? -3.552 -12.770 31.989 1.00 13.86 253 ARG A N 1
ATOM 2038 C CA . ARG A 1 253 ? -4.768 -13.056 31.249 1.00 13.83 253 ARG A CA 1
ATOM 2039 C C . ARG A 1 253 ? -4.738 -12.402 29.868 1.00 14.10 253 ARG A C 1
ATOM 2040 O O . ARG A 1 253 ? -5.209 -12.977 28.886 1.00 14.26 253 ARG A O 1
ATOM 2048 N N . THR A 1 254 ? -4.190 -11.194 29.806 1.00 13.53 254 THR A N 1
ATOM 2049 C CA . THR A 1 254 ? -4.087 -10.484 28.534 1.00 13.63 254 THR A CA 1
ATOM 2050 C C . THR A 1 254 ? -3.012 -11.122 27.634 1.00 14.13 254 THR A C 1
ATOM 2051 O O . THR A 1 254 ? -3.198 -11.205 26.424 1.00 14.98 254 THR A O 1
ATOM 2055 N N . LEU A 1 255 ? -1.911 -11.594 28.219 1.00 14.52 255 LEU A N 1
ATOM 2056 C CA . LEU A 1 255 ? -0.929 -12.389 27.436 1.00 15.85 255 LEU A CA 1
ATOM 2057 C C . LEU A 1 255 ? -1.565 -13.645 26.856 1.00 15.92 255 LEU A C 1
ATOM 2058 O O . LEU A 1 255 ? -1.285 -14.007 25.706 1.00 17.06 255 LEU A O 1
ATOM 2063 N N . GLU A 1 256 ? -2.396 -14.316 27.650 1.00 16.56 256 GLU A N 1
ATOM 2064 C CA . GLU A 1 256 ? -3.099 -15.530 27.227 1.00 17.47 256 GLU A CA 1
ATOM 2065 C C . GLU A 1 256 ? -3.997 -15.276 26.013 1.00 16.75 256 GLU A C 1
ATOM 2066 O O . GLU A 1 256 ? -4.062 -16.091 25.093 1.00 18.32 256 GLU A O 1
ATOM 2072 N N . LEU A 1 257 ? -4.719 -14.157 26.035 1.00 15.72 257 LEU A N 1
ATOM 2073 C CA . LEU A 1 257 ? -5.797 -13.933 25.071 1.00 15.54 257 LEU A CA 1
ATOM 2074 C C . LEU A 1 257 ? -5.422 -13.057 23.900 1.00 15.44 257 LEU A C 1
ATOM 2075 O O . LEU A 1 257 ? -5.995 -13.206 22.819 1.00 16.29 257 LEU A O 1
ATOM 2080 N N . ARG A 1 258 ? -4.474 -12.145 24.121 1.00 15.23 258 ARG A N 1
ATOM 2081 C CA . ARG A 1 258 ? -4.138 -11.077 23.159 1.00 15.20 258 ARG A CA 1
ATOM 2082 C C . ARG A 1 258 ? -2.683 -11.128 22.706 1.00 15.69 258 ARG A C 1
ATOM 2083 O O . ARG A 1 258 ? -2.109 -10.093 22.364 1.00 15.58 258 ARG A O 1
ATOM 2091 N N . LYS A 1 259 ? -2.093 -12.328 22.681 1.00 16.91 259 LYS A N 1
ATOM 2092 C CA . LYS A 1 259 ? -0.697 -12.459 22.243 1.00 18.50 259 LYS A CA 1
ATOM 2093 C C . LYS A 1 259 ? -0.484 -11.832 20.865 1.00 18.11 259 LYS A C 1
ATOM 2094 O O . LYS A 1 259 ? 0.499 -11.114 20.656 1.00 18.45 259 LYS A O 1
ATOM 2100 N N . LYS A 1 260 ? -1.419 -12.078 19.947 1.00 17.73 260 LYS A N 1
ATOM 2101 C CA . LYS A 1 260 ? -1.297 -11.567 18.580 1.00 19.07 260 LYS A CA 1
ATOM 2102 C C . LYS A 1 260 ? -1.241 -10.041 18.567 1.00 17.40 260 LYS A C 1
ATOM 2103 O O . LYS A 1 260 ? -0.414 -9.435 17.876 1.00 18.27 260 LYS A O 1
ATOM 2109 N N . GLU A 1 261 ? -2.125 -9.405 19.327 1.00 15.67 261 GLU A N 1
ATOM 2110 C CA . GLU A 1 261 ? -2.104 -7.956 19.368 1.00 15.60 261 GLU A CA 1
ATOM 2111 C C . GLU A 1 261 ? -0.833 -7.445 20.025 1.00 15.25 261 GLU A C 1
ATOM 2112 O O . GLU A 1 261 ? -0.227 -6.490 19.558 1.00 16.26 261 GLU A O 1
ATOM 2118 N N . ILE A 1 262 ? -0.413 -8.079 21.118 1.00 14.87 262 ILE A N 1
ATOM 2119 C CA . ILE A 1 262 ? 0.775 -7.582 21.804 1.00 14.93 262 ILE A CA 1
ATOM 2120 C C . ILE A 1 262 ? 2.007 -7.686 20.902 1.00 15.67 262 ILE A C 1
ATOM 2121 O O . ILE A 1 262 ? 2.859 -6.796 20.916 1.00 15.91 262 ILE A O 1
ATOM 2126 N N . GLU A 1 263 ? 2.080 -8.757 20.110 1.00 16.05 263 GLU A N 1
ATOM 2127 C CA . GLU A 1 263 ? 3.249 -8.960 19.230 1.00 16.70 263 GLU A CA 1
ATOM 2128 C C . GLU A 1 263 ? 3.296 -7.954 18.081 1.00 16.12 263 GLU A C 1
ATOM 2129 O O . GLU A 1 263 ? 4.338 -7.798 17.445 1.00 16.36 263 GLU A O 1
ATOM 2135 N N . MET A 1 264 ? 2.196 -7.236 17.836 1.00 16.04 264 MET A N 1
ATOM 2136 C CA . MET A 1 264 ? 2.247 -6.101 16.883 1.00 16.68 264 MET A CA 1
ATOM 2137 C C . MET A 1 264 ? 3.093 -4.940 17.417 1.00 16.33 264 MET A C 1
ATOM 2138 O O . MET A 1 264 ? 3.591 -4.108 16.643 1.00 18.01 264 MET A O 1
ATOM 2143 N N . PHE A 1 265 ? 3.251 -4.888 18.738 1.00 15.61 265 PHE A N 1
ATOM 2144 C CA . PHE A 1 265 ? 3.851 -3.748 19.417 1.00 15.54 265 PHE A CA 1
ATOM 2145 C C . PHE A 1 265 ? 5.178 -4.027 20.108 1.00 16.50 265 PHE A C 1
ATOM 2146 O O . PHE A 1 265 ? 5.948 -3.089 20.361 1.00 17.76 265 PHE A O 1
ATOM 2154 N N . ARG A 1 266 ? 5.408 -5.295 20.450 1.00 16.34 266 ARG A N 1
ATOM 2155 C CA . ARG A 1 266 ? 6.588 -5.684 21.205 1.00 16.64 266 ARG A CA 1
ATOM 2156 C C . ARG A 1 266 ? 7.401 -6.756 20.507 1.00 16.85 266 ARG A C 1
ATOM 2157 O O . ARG A 1 266 ? 6.857 -7.755 20.041 1.00 16.43 266 ARG A O 1
ATOM 2165 N N . ASP A 1 267 ? 8.715 -6.548 20.499 1.00 17.38 267 ASP A N 1
ATOM 2166 C CA . ASP A 1 267 ? 9.653 -7.599 20.090 1.00 18.51 267 ASP A CA 1
ATOM 2167 C C . ASP A 1 267 ? 9.994 -8.515 21.257 1.00 19.65 267 ASP A C 1
ATOM 2168 O O . ASP A 1 267 ? 10.455 -9.642 21.053 1.00 21.04 267 ASP A O 1
ATOM 2173 N N . ASP A 1 268 ? 9.791 -8.023 22.474 1.00 19.77 268 ASP A N 1
ATOM 2174 C CA . ASP A 1 268 ? 10.214 -8.745 23.678 1.00 20.78 268 ASP A CA 1
ATOM 2175 C C . ASP A 1 268 ? 9.096 -8.720 24.726 1.00 20.35 268 ASP A C 1
ATOM 2176 O O . ASP A 1 268 ? 8.701 -7.647 25.180 1.00 21.33 268 ASP A O 1
ATOM 2181 N N . LEU A 1 269 ? 8.587 -9.905 25.056 1.00 20.36 269 LEU A N 1
ATOM 2182 C CA . LEU A 1 269 ? 7.517 -10.066 26.060 1.00 20.56 269 LEU A CA 1
ATOM 2183 C C . LEU A 1 269 ? 8.040 -10.364 27.466 1.00 20.24 269 LEU A C 1
ATOM 2184 O O . LEU A 1 269 ? 7.248 -10.575 28.392 1.00 19.91 269 LEU A O 1
ATOM 2189 N N . THR A 1 270 ? 9.358 -10.378 27.634 1.00 19.66 270 THR A N 1
ATOM 2190 C CA . THR A 1 270 ? 9.960 -10.796 28.900 1.00 19.60 270 THR A CA 1
ATOM 2191 C C . THR A 1 270 ? 9.375 -10.109 30.137 1.00 18.66 270 THR A C 1
ATOM 2192 O O . THR A 1 270 ? 8.997 -10.794 31.107 1.00 18.14 270 THR A O 1
ATOM 2196 N N . THR A 1 271 ? 9.315 -8.777 30.126 1.00 17.30 271 THR A N 1
ATOM 2197 C CA . THR A 1 271 ? 8.843 -8.056 31.326 1.00 17.12 271 THR A CA 1
ATOM 2198 C C . THR A 1 271 ? 7.389 -8.396 31.638 1.00 16.10 271 THR A C 1
ATOM 2199 O O . THR A 1 271 ? 7.008 -8.399 32.798 1.00 17.08 271 THR A O 1
ATOM 2203 N N . LEU A 1 272 ? 6.577 -8.655 30.609 1.00 16.05 272 LEU A N 1
ATOM 2204 C CA . LEU A 1 272 ? 5.197 -9.067 30.825 1.00 15.70 272 LEU A CA 1
ATOM 2205 C C . LEU A 1 272 ? 5.140 -10.471 31.427 1.00 16.33 272 LEU A C 1
ATOM 2206 O O . LEU A 1 272 ? 4.400 -10.722 32.384 1.00 15.99 272 LEU A O 1
ATOM 2211 N N . LYS A 1 273 ? 5.942 -11.382 30.878 1.00 17.16 273 LYS A N 1
ATOM 2212 C CA . LYS A 1 273 ? 5.989 -12.738 31.407 1.00 18.13 273 LYS A CA 1
ATOM 2213 C C . LYS A 1 273 ? 6.460 -12.730 32.855 1.00 17.68 273 LYS A C 1
ATOM 2214 O O . LYS A 1 273 ? 5.990 -13.551 33.661 1.00 18.28 273 LYS A O 1
ATOM 2220 N N . ASN A 1 274 ? 7.346 -11.788 33.186 1.00 16.91 274 ASN A N 1
ATOM 2221 C CA . ASN A 1 274 ? 7.893 -11.660 34.546 1.00 16.95 274 ASN A CA 1
ATOM 2222 C C . ASN A 1 274 ? 6.887 -11.115 35.558 1.00 16.77 274 ASN A C 1
ATOM 2223 O O . ASN A 1 274 ? 7.172 -11.089 36.751 1.00 17.09 274 ASN A O 1
ATOM 2228 N N . THR A 1 275 ? 5.724 -10.669 35.092 1.00 16.41 275 THR A N 1
ATOM 2229 C CA . THR A 1 275 ? 4.772 -9.974 35.961 1.00 16.04 275 THR A CA 1
ATOM 2230 C C . THR A 1 275 ? 3.898 -10.969 36.722 1.00 16.16 275 THR A C 1
ATOM 2231 O O . THR A 1 275 ? 2.762 -11.263 36.341 1.00 16.58 275 THR A O 1
ATOM 2235 N N . GLU A 1 276 ? 4.482 -11.494 37.797 1.00 17.29 276 GLU A N 1
ATOM 2236 C CA . GLU A 1 276 ? 3.825 -12.409 38.737 1.00 18.20 276 GLU A CA 1
ATOM 2237 C C . GLU A 1 276 ? 4.291 -11.999 40.134 1.00 18.05 276 GLU A C 1
ATOM 2238 O O . GLU A 1 276 ? 5.391 -11.466 40.286 1.00 18.81 276 GLU A O 1
ATOM 2244 N N . PRO A 1 277 ? 3.471 -12.215 41.162 1.00 18.50 277 PRO A N 1
ATOM 2245 C CA . PRO A 1 277 ? 3.918 -11.914 42.535 1.00 18.90 277 PRO A CA 1
ATOM 2246 C C . PRO A 1 277 ? 5.049 -12.866 42.951 1.00 19.73 277 PRO A C 1
ATOM 2247 O O . PRO A 1 277 ? 5.093 -13.993 42.454 1.00 20.69 277 PRO A O 1
ATOM 2251 N N . PRO A 1 278 ? 5.958 -12.429 43.825 1.00 20.55 278 PRO A N 1
ATOM 2252 C CA . PRO A 1 278 ? 5.946 -11.107 44.457 1.00 20.69 278 PRO A CA 1
ATOM 2253 C C . PRO A 1 278 ? 6.746 -10.084 43.649 1.00 19.98 278 PRO A C 1
ATOM 2254 O O . PRO A 1 278 ? 7.838 -10.395 43.143 1.00 21.58 278 PRO A O 1
ATOM 2258 N N . PHE A 1 279 ? 6.204 -8.880 43.497 1.00 18.09 279 PHE A N 1
ATOM 2259 C CA . PHE A 1 279 ? 6.969 -7.805 42.877 1.00 17.63 279 PHE A CA 1
ATOM 2260 C C . PHE A 1 279 ? 8.060 -7.300 43.825 1.00 16.95 279 PHE A C 1
ATOM 2261 O O . PHE A 1 279 ? 7.854 -7.241 45.044 1.00 17.32 279 PHE A O 1
ATOM 2269 N N . PRO A 1 280 ? 9.200 -6.869 43.283 1.00 17.50 280 PRO A N 1
ATOM 2270 C CA . PRO A 1 280 ? 10.227 -6.234 44.113 1.00 17.89 280 PRO A CA 1
ATOM 2271 C C . PRO A 1 280 ? 9.652 -5.022 44.830 1.00 18.16 280 PRO A C 1
ATOM 2272 O O . PRO A 1 280 ? 8.772 -4.338 44.289 1.00 17.89 280 PRO A O 1
ATOM 2276 N N . ARG A 1 281 ? 10.120 -4.796 46.056 1.00 18.97 281 ARG A N 1
ATOM 2277 C CA . ARG A 1 281 ? 9.733 -3.659 46.876 1.00 19.78 281 ARG A CA 1
ATOM 2278 C C . ARG A 1 281 ? 10.988 -2.958 47.350 1.00 20.31 281 ARG A C 1
ATOM 2279 O O . ARG A 1 281 ? 11.873 -3.601 47.946 1.00 21.83 281 ARG A O 1
ATOM 2287 N N . ILE A 1 282 ? 11.077 -1.664 47.076 1.00 19.08 282 ILE A N 1
ATOM 2288 C CA . ILE A 1 282 ? 12.125 -0.828 47.663 1.00 19.61 282 ILE A CA 1
ATOM 2289 C C . ILE A 1 282 ? 11.506 0.350 48.400 1.00 18.97 282 ILE A C 1
ATOM 2290 O O . ILE A 1 282 ? 10.459 0.871 48.011 1.00 18.39 282 ILE A O 1
ATOM 2295 N N . SER A 1 283 ? 12.146 0.772 49.485 1.00 18.77 283 SER A N 1
ATOM 2296 C CA . SER A 1 283 ? 11.711 1.976 50.150 1.00 18.41 283 SER A CA 1
ATOM 2297 C C . SER A 1 283 ? 12.090 3.200 49.323 1.00 18.21 283 SER A C 1
ATOM 2298 O O . SER A 1 283 ? 12.994 3.156 48.477 1.00 18.65 283 SER A O 1
ATOM 2301 N N . TYR A 1 284 ? 11.402 4.303 49.570 1.00 18.26 284 TYR A N 1
ATOM 2302 C CA . TYR A 1 284 ? 11.789 5.578 48.993 1.00 18.11 284 TYR A CA 1
ATOM 2303 C C . TYR A 1 284 ? 13.244 5.886 49.359 1.00 18.85 284 TYR A C 1
ATOM 2304 O O . TYR A 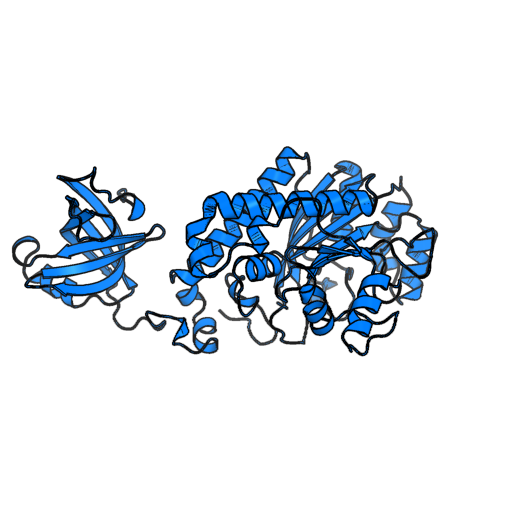1 284 ? 13.995 6.405 48.536 1.00 18.89 284 TYR A O 1
ATOM 2313 N N . ASP A 1 285 ? 13.633 5.550 50.586 1.00 19.98 285 ASP A N 1
ATOM 2314 C CA . ASP A 1 285 ? 15.028 5.754 51.018 1.00 21.05 285 ASP A CA 1
ATOM 2315 C C . ASP A 1 285 ? 15.990 5.024 50.082 1.00 21.50 285 ASP A C 1
ATOM 2316 O O . ASP A 1 285 ? 17.015 5.594 49.650 1.00 21.99 285 ASP A O 1
ATOM 2321 N N . GLU A 1 286 ? 15.683 3.751 49.814 1.00 21.78 286 GLU A N 1
ATOM 2322 C CA . GLU A 1 286 ? 16.469 2.926 48.892 1.00 22.59 286 GLU A CA 1
ATOM 2323 C C . GLU A 1 286 ? 16.464 3.513 47.490 1.00 22.48 286 GLU A C 1
ATOM 2324 O O . GLU A 1 286 ? 17.500 3.527 46.827 1.00 22.38 286 GLU A O 1
ATOM 2330 N N . ALA A 1 287 ? 15.307 4.007 47.038 1.00 21.99 287 ALA A N 1
ATOM 2331 C CA . ALA A 1 287 ? 15.208 4.636 45.719 1.00 22.06 287 ALA A CA 1
ATOM 2332 C C . ALA A 1 287 ? 16.158 5.833 45.601 1.00 22.66 287 ALA A C 1
ATOM 2333 O O . ALA A 1 287 ? 16.877 5.965 44.603 1.00 21.89 287 ALA A O 1
ATOM 2335 N N . ILE A 1 288 ? 16.181 6.673 46.635 1.00 23.45 288 ILE A N 1
ATOM 2336 C CA . ILE A 1 288 ? 17.076 7.837 46.672 1.00 24.65 288 ILE A CA 1
ATOM 2337 C C . ILE A 1 288 ? 18.538 7.392 46.574 1.00 25.42 288 ILE A C 1
ATOM 2338 O O . ILE A 1 288 ? 19.305 7.964 45.790 1.00 25.78 288 ILE A O 1
ATOM 2343 N N . ASP A 1 289 ? 18.903 6.373 47.350 1.00 25.98 289 ASP A N 1
ATOM 2344 C CA . ASP A 1 289 ? 20.269 5.826 47.328 1.00 27.82 289 ASP A CA 1
ATOM 2345 C C . ASP A 1 289 ? 20.637 5.271 45.957 1.00 27.99 289 ASP A C 1
ATOM 2346 O O . ASP A 1 289 ? 21.717 5.578 45.445 1.00 28.56 289 ASP A O 1
ATOM 2351 N N . ILE A 1 290 ? 19.750 4.474 45.354 1.00 28.02 290 ILE A N 1
ATOM 2352 C CA . ILE A 1 290 ? 19.974 3.960 43.994 1.00 28.31 290 ILE A CA 1
ATOM 2353 C C . ILE A 1 290 ? 20.193 5.121 43.019 1.00 29.16 290 ILE A C 1
ATOM 2354 O O . ILE A 1 290 ? 21.162 5.112 42.255 1.00 29.71 290 ILE A O 1
ATOM 2359 N N . LEU A 1 291 ? 19.311 6.118 43.061 1.00 29.54 291 LEU A N 1
ATOM 2360 C CA . LEU A 1 291 ? 19.399 7.289 42.185 1.00 30.50 291 LEU A CA 1
ATOM 2361 C C . LEU A 1 291 ? 20.696 8.094 42.372 1.00 31.77 291 LEU A C 1
ATOM 2362 O O . LEU A 1 291 ? 21.352 8.455 41.387 1.00 31.80 291 LEU A O 1
ATOM 2367 N N . GLN A 1 292 ? 21.051 8.378 43.624 1.00 32.87 292 GLN A N 1
ATOM 2368 C CA . GLN A 1 292 ? 22.293 9.095 43.938 1.00 34.36 292 GLN A CA 1
ATOM 2369 C C . GLN A 1 292 ? 23.506 8.309 43.463 1.00 35.29 292 GLN A C 1
ATOM 2370 O O . GLN A 1 292 ? 24.477 8.895 42.982 1.00 35.66 292 GLN A O 1
ATOM 2376 N N . SER A 1 293 ? 23.436 6.986 43.562 1.00 36.24 293 SER A N 1
ATOM 2377 C CA . SER A 1 293 ? 24.540 6.126 43.131 1.00 37.25 293 SER A CA 1
ATOM 2378 C C . SER A 1 293 ? 24.746 6.126 41.616 1.00 37.85 293 SER A C 1
ATOM 2379 O O . SER A 1 293 ? 25.833 5.794 41.144 1.00 38.41 293 SER A O 1
ATOM 2382 N N . LYS A 1 294 ? 23.708 6.488 40.865 1.00 38.36 294 LYS A N 1
ATOM 2383 C CA . LYS A 1 294 ? 23.784 6.555 39.406 1.00 38.72 294 LYS A CA 1
ATOM 2384 C C . LYS A 1 294 ? 23.994 7.992 38.928 1.00 38.64 294 LYS A C 1
ATOM 2385 O O . LYS A 1 294 ? 23.847 8.284 37.738 1.00 39.05 294 LYS A O 1
ATOM 2391 N N . GLY A 1 295 ? 24.322 8.886 39.860 1.00 38.67 295 GLY A N 1
ATOM 2392 C CA . GLY A 1 295 ? 24.641 10.276 39.539 1.00 38.41 295 GLY A CA 1
ATOM 2393 C C . GLY A 1 295 ? 23.478 11.247 39.455 1.00 38.31 295 GLY A C 1
ATOM 2394 O O . GLY A 1 295 ? 23.654 12.386 39.015 1.00 38.06 295 GLY A O 1
ATOM 2395 N N . VAL A 1 296 ? 22.288 10.815 39.877 1.00 38.01 296 VAL A N 1
ATOM 2396 C CA . VAL A 1 296 ? 21.109 11.688 39.833 1.00 37.93 296 VAL A CA 1
ATOM 2397 C C . VAL A 1 296 ? 21.106 12.671 41.012 1.00 37.69 296 VAL A C 1
ATOM 2398 O O . VAL A 1 296 ? 21.312 12.278 42.160 1.00 37.46 296 VAL A O 1
ATOM 2402 N N . ASN A 1 297 ? 20.880 13.949 40.709 1.00 37.78 297 ASN A N 1
ATOM 2403 C CA . ASN A 1 297 ? 20.874 14.994 41.730 1.00 37.65 297 ASN A CA 1
ATOM 2404 C C . ASN A 1 297 ? 19.528 15.036 42.441 1.00 36.88 297 ASN A C 1
ATOM 2405 O O . ASN A 1 297 ? 18.693 15.904 42.175 1.00 37.38 297 ASN A O 1
ATOM 2410 N N . VAL A 1 298 ? 19.315 14.072 43.329 1.00 35.34 298 VAL A N 1
ATOM 2411 C CA . VAL A 1 298 ? 18.081 14.025 44.118 1.00 33.87 298 VAL A CA 1
ATOM 2412 C C . VAL A 1 298 ? 18.411 14.031 45.612 1.00 32.89 298 VAL A C 1
ATOM 2413 O O . VAL A 1 298 ? 19.366 13.379 46.053 1.00 33.42 298 VAL A O 1
ATOM 2417 N N . GLU A 1 299 ? 17.628 14.790 46.372 1.00 31.38 299 GLU A N 1
ATOM 2418 C CA . GLU A 1 299 ? 17.788 14.869 47.814 1.00 30.14 299 GLU A CA 1
ATOM 2419 C C . GLU A 1 299 ? 16.598 14.210 48.502 1.00 28.74 299 GLU A C 1
ATOM 2420 O O . GLU A 1 299 ? 15.484 14.282 47.997 1.00 27.96 299 GLU A O 1
ATOM 2426 N N . TRP A 1 300 ? 16.832 13.576 49.647 1.00 26.54 300 TRP A N 1
ATOM 2427 C CA . TRP A 1 300 ? 15.720 13.040 50.435 1.00 25.37 300 TRP A CA 1
ATOM 2428 C C . TRP A 1 300 ? 14.711 14.148 50.715 1.00 24.99 300 TRP A C 1
ATOM 2429 O O . TRP A 1 300 ? 15.073 15.248 51.162 1.00 24.45 300 TRP A O 1
ATOM 2440 N N . GLY A 1 301 ? 13.440 13.836 50.441 1.00 23.68 301 GLY A N 1
ATOM 2441 C CA . GLY A 1 301 ? 12.346 14.792 50.578 1.00 23.10 301 GLY A CA 1
ATOM 2442 C C . GLY A 1 301 ? 11.829 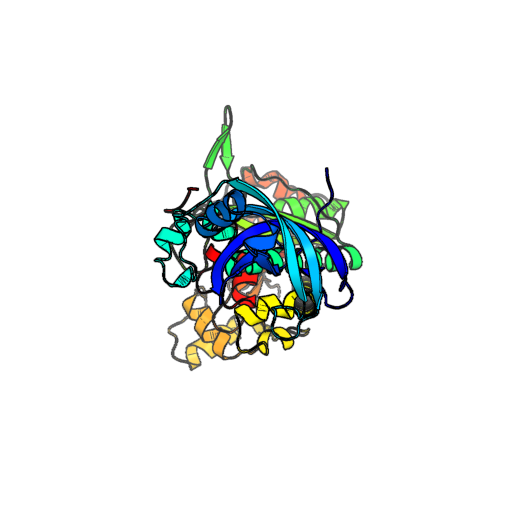15.279 49.240 1.00 23.19 301 GLY A C 1
ATOM 2443 O O . GLY A 1 301 ? 10.737 15.824 49.164 1.00 22.12 301 GLY A O 1
ATOM 2444 N N . ASP A 1 302 ? 12.648 15.126 48.192 1.00 23.15 302 ASP A N 1
ATOM 2445 C CA . ASP A 1 302 ? 12.264 15.539 46.846 1.00 24.27 302 ASP A CA 1
ATOM 2446 C C . ASP A 1 302 ? 11.298 14.535 46.254 1.00 24.50 302 ASP A C 1
ATOM 2447 O O . ASP A 1 302 ? 11.395 13.330 46.514 1.00 23.66 302 ASP A O 1
ATOM 2452 N N . ASP A 1 303 ? 10.402 15.044 45.424 1.00 25.76 303 ASP A N 1
ATOM 2453 C CA . ASP A 1 303 ? 9.527 14.197 44.648 1.00 27.60 303 ASP A CA 1
ATOM 2454 C C . ASP A 1 303 ? 10.318 13.432 43.597 1.00 27.87 303 ASP A C 1
ATOM 2455 O O . ASP A 1 303 ? 11.321 13.930 43.062 1.00 27.79 303 ASP A O 1
ATOM 2460 N N . LEU A 1 304 ? 9.877 12.208 43.325 1.00 28.04 304 LEU A N 1
ATOM 2461 C CA . LEU A 1 304 ? 10.425 11.429 42.226 1.00 28.29 304 LEU A CA 1
ATOM 2462 C C . LEU A 1 304 ? 9.591 11.750 40.994 1.00 28.35 304 LEU A C 1
ATOM 2463 O O . LEU A 1 304 ? 8.460 11.273 40.849 1.00 28.62 304 LEU A O 1
ATOM 2468 N N . GLY A 1 305 ? 10.136 12.611 40.140 1.00 28.22 305 GLY A N 1
ATOM 2469 C CA . GLY A 1 305 ? 9.484 12.979 38.886 1.00 28.95 305 GLY A CA 1
ATOM 2470 C C . GLY A 1 305 ? 9.654 11.888 37.843 1.00 29.28 305 GLY A C 1
ATOM 2471 O O . GLY A 1 305 ? 10.278 10.853 38.103 1.00 29.05 305 GLY A O 1
ATOM 2472 N N . ALA A 1 306 ? 9.093 12.121 36.659 1.00 30.18 306 ALA A N 1
ATOM 2473 C CA . ALA A 1 306 ? 9.122 11.117 35.594 1.00 30.60 306 ALA A CA 1
ATOM 2474 C C . ALA A 1 306 ? 10.545 10.705 35.210 1.00 31.04 306 ALA A C 1
ATOM 2475 O O . ALA A 1 306 ? 10.805 9.526 34.946 1.00 31.00 306 ALA A O 1
ATOM 2477 N N . ASP A 1 307 ? 11.468 11.664 35.185 1.00 31.38 307 ASP A N 1
ATOM 2478 C CA . ASP A 1 307 ? 12.849 11.359 34.815 1.00 31.93 307 ASP A CA 1
ATOM 2479 C C . ASP A 1 307 ? 13.588 10.555 35.894 1.00 31.33 307 ASP A C 1
ATOM 2480 O O . ASP A 1 307 ? 14.391 9.667 35.577 1.00 30.96 307 ASP A O 1
ATOM 2485 N N . GLU A 1 308 ? 13.304 10.854 37.165 1.00 30.55 308 GLU A N 1
ATOM 2486 C CA . GLU A 1 308 ? 13.838 10.063 38.275 1.00 29.73 308 GLU A CA 1
ATOM 2487 C C . GLU A 1 308 ? 13.292 8.646 38.202 1.00 28.50 308 GLU A C 1
ATOM 2488 O O . GLU A 1 308 ? 14.037 7.677 38.348 1.00 27.73 308 GLU A O 1
ATOM 2494 N N . GLU A 1 309 ? 11.982 8.527 37.974 1.00 27.01 309 GLU A N 1
ATOM 2495 C CA . GLU A 1 309 ? 11.361 7.210 37.875 1.00 26.24 309 GLU A CA 1
ATOM 2496 C C . GLU A 1 309 ? 11.970 6.429 36.721 1.00 25.22 309 GLU A C 1
ATOM 2497 O O . GLU A 1 309 ? 12.223 5.243 36.859 1.00 24.16 309 GLU A O 1
ATOM 2503 N N . ARG A 1 310 ? 12.215 7.106 35.602 1.00 25.35 310 ARG A N 1
ATOM 2504 C CA . ARG A 1 310 ? 12.797 6.467 34.420 1.00 25.57 310 ARG A CA 1
ATOM 2505 C C . ARG A 1 310 ? 14.130 5.782 34.730 1.00 25.38 310 ARG A C 1
ATOM 2506 O O . ARG A 1 310 ? 14.310 4.600 34.432 1.00 24.60 310 ARG A O 1
ATOM 2514 N N . VAL A 1 311 ? 15.049 6.520 35.355 1.00 25.42 311 VAL A N 1
ATOM 2515 C CA . VAL A 1 311 ? 16.354 5.967 35.717 1.00 25.68 311 VAL A CA 1
ATOM 2516 C C . VAL A 1 311 ? 16.189 4.823 36.713 1.00 24.83 311 VAL A C 1
ATOM 2517 O O . VAL A 1 311 ? 16.795 3.772 36.570 1.00 24.54 311 VAL A O 1
ATOM 2521 N N . LEU A 1 312 ? 15.327 5.017 37.706 1.00 24.26 312 LEU A N 1
ATOM 2522 C CA . LEU A 1 312 ? 15.051 3.982 38.689 1.00 23.77 312 LEU A CA 1
ATOM 2523 C C . LEU A 1 312 ? 14.593 2.661 38.049 1.00 23.63 312 LEU A C 1
ATOM 2524 O O . LEU A 1 312 ? 15.003 1.587 38.485 1.00 23.32 312 LEU A O 1
ATOM 2529 N N . THR A 1 313 ? 13.756 2.736 37.007 1.00 23.70 313 THR A N 1
ATOM 2530 C CA . THR A 1 313 ? 13.256 1.501 36.368 1.00 24.52 313 THR A CA 1
ATOM 2531 C C . THR A 1 313 ? 14.350 0.642 35.721 1.00 25.52 313 THR A C 1
ATOM 2532 O O . THR A 1 313 ? 14.139 -0.556 35.480 1.00 25.67 313 THR A O 1
ATOM 2536 N N . GLU A 1 314 ? 15.506 1.255 35.442 1.00 26.92 314 GLU A N 1
ATOM 2537 C CA . GLU A 1 314 ? 16.633 0.559 34.807 1.00 27.88 314 GLU A CA 1
ATOM 2538 C C . GLU A 1 314 ? 17.062 -0.673 35.597 1.00 28.00 314 GLU A C 1
ATOM 2539 O O . GLU A 1 314 ? 17.630 -1.616 35.037 1.00 28.64 314 GLU A O 1
ATOM 2545 N N . GLU A 1 315 ? 16.784 -0.658 36.898 1.00 27.21 315 GLU A N 1
ATOM 2546 C CA . GLU A 1 315 ? 17.243 -1.699 37.811 1.00 26.39 315 GLU A CA 1
ATOM 2547 C C . GLU A 1 315 ? 16.252 -2.843 37.956 1.00 25.31 315 GLU A C 1
ATOM 2548 O O . GLU A 1 315 ? 16.483 -3.770 38.735 1.00 25.06 315 GLU A O 1
ATOM 2554 N N . PHE A 1 316 ? 15.149 -2.781 37.205 1.00 23.63 316 PHE A N 1
ATOM 2555 C CA . PHE A 1 316 ? 14.055 -3.747 37.358 1.00 22.11 316 PHE A CA 1
ATOM 2556 C C . PHE A 1 316 ? 13.575 -4.337 36.041 1.00 20.96 316 PHE A C 1
ATOM 2557 O O . PHE A 1 316 ? 13.624 -3.664 35.016 1.00 21.76 316 PHE A O 1
ATOM 2565 N N . ASP A 1 317 ? 13.095 -5.582 36.087 1.00 20.32 317 ASP A N 1
ATOM 2566 C CA . ASP A 1 317 ? 12.670 -6.297 34.875 1.00 20.68 317 ASP A CA 1
ATOM 2567 C C . ASP A 1 317 ? 11.192 -6.719 34.944 1.00 20.18 317 ASP A C 1
ATOM 2568 O O . ASP A 1 317 ? 10.741 -7.640 34.256 1.00 19.35 317 ASP A O 1
ATOM 2573 N N . ARG A 1 318 ? 10.462 -6.041 35.821 1.00 19.16 318 ARG A N 1
ATOM 2574 C CA . ARG A 1 318 ? 9.034 -6.264 36.055 1.00 18.17 318 ARG A CA 1
ATOM 2575 C C . ARG A 1 318 ? 8.534 -5.099 36.906 1.00 16.61 318 ARG A C 1
ATOM 2576 O O . ARG A 1 318 ? 9.343 -4.334 37.409 1.00 16.62 318 ARG A O 1
ATOM 2584 N N . PRO A 1 319 ? 7.217 -4.934 37.068 1.00 15.50 319 PRO A N 1
ATOM 2585 C CA . PRO A 1 319 ? 6.738 -3.859 37.942 1.00 15.26 319 PRO A CA 1
ATOM 2586 C C . PRO A 1 319 ? 7.263 -4.006 39.363 1.00 15.53 319 PRO A C 1
ATOM 2587 O O . PRO A 1 319 ? 7.522 -5.114 39.825 1.00 15.96 319 PRO A O 1
ATOM 2591 N N . PHE A 1 320 ? 7.429 -2.874 40.027 1.00 14.46 320 PHE A N 1
ATOM 2592 C CA . PHE A 1 320 ? 7.997 -2.852 41.359 1.00 14.79 320 PHE A CA 1
ATOM 2593 C C . PHE A 1 320 ? 7.366 -1.756 42.193 1.00 14.92 320 PHE A C 1
ATOM 2594 O O . PHE A 1 320 ? 6.818 -0.787 41.665 1.00 15.07 320 PHE A O 1
ATOM 2602 N N . PHE A 1 321 ? 7.459 -1.914 43.506 1.00 14.72 321 PHE A N 1
ATOM 2603 C CA . PHE A 1 321 ? 6.898 -0.938 44.418 1.00 15.45 321 PHE A CA 1
ATOM 2604 C C . PHE A 1 321 ? 7.982 -0.034 45.000 1.00 15.59 321 PHE A C 1
ATOM 2605 O O . PHE A 1 321 ? 9.086 -0.498 45.326 1.00 16.80 321 PHE A O 1
ATOM 2613 N N . VAL A 1 322 ? 7.635 1.236 45.183 1.00 14.99 322 VAL A N 1
ATOM 2614 C CA . VAL A 1 322 ? 8.384 2.167 46.033 1.00 15.21 322 VAL A CA 1
ATOM 2615 C C . VAL A 1 322 ? 7.434 2.556 47.167 1.00 15.61 322 VAL A C 1
ATOM 2616 O O . VAL A 1 322 ? 6.309 2.982 46.917 1.00 16.13 322 VAL A O 1
ATOM 2620 N N . TYR A 1 323 ? 7.891 2.428 48.413 1.00 16.04 323 TYR A N 1
ATOM 2621 C CA . TYR A 1 323 ? 7.028 2.662 49.573 1.00 16.34 323 TYR A CA 1
ATOM 2622 C C . TYR A 1 323 ? 7.666 3.589 50.620 1.00 16.57 323 TYR A C 1
ATOM 2623 O O . TYR A 1 323 ? 8.892 3.734 50.680 1.00 16.84 323 TYR A O 1
ATOM 2632 N N . GLY A 1 324 ? 6.826 4.213 51.435 1.00 16.08 324 GLY A N 1
ATOM 2633 C CA . GLY A 1 324 ? 7.295 5.002 52.580 1.00 17.01 324 GLY A CA 1
ATOM 2634 C C . GLY A 1 324 ? 7.846 6.354 52.171 1.00 17.25 324 GLY A C 1
ATOM 2635 O O . GLY A 1 324 ? 9.030 6.657 52.367 1.00 17.43 324 GLY A O 1
ATOM 2636 N N . TYR A 1 325 ? 6.978 7.188 51.626 1.00 17.01 325 TYR A N 1
ATOM 2637 C CA . TYR A 1 325 ? 7.377 8.478 51.079 1.00 17.34 325 TYR A CA 1
ATOM 2638 C C . TYR A 1 325 ? 7.394 9.551 52.155 1.00 17.76 325 TYR A C 1
ATOM 2639 O O . TYR A 1 325 ? 6.659 9.452 53.135 1.00 17.73 325 TYR A O 1
ATOM 2648 N N . PRO A 1 326 ? 8.205 10.590 51.961 1.00 17.99 326 PRO A N 1
ATOM 2649 C CA . PRO A 1 326 ? 8.116 11.780 52.813 1.00 18.44 326 PRO A CA 1
ATOM 2650 C C . PRO A 1 326 ? 6.687 12.326 52.822 1.00 18.75 326 PRO A C 1
ATOM 2651 O O . PRO A 1 326 ? 6.045 12.445 51.767 1.00 18.74 326 PRO A O 1
ATOM 2655 N N . LYS A 1 327 ? 6.213 12.674 54.010 1.00 19.16 327 LYS A N 1
ATOM 2656 C CA . LYS A 1 327 ? 4.832 13.098 54.206 1.00 20.26 327 LYS A CA 1
ATOM 2657 C C . LYS A 1 327 ? 4.446 14.242 53.284 1.00 21.15 327 LYS A C 1
ATOM 2658 O O . LYS A 1 327 ? 3.365 14.223 52.680 1.00 21.54 327 LYS A O 1
ATOM 2664 N N . HIS A 1 328 ? 5.326 15.236 53.140 1.00 22.35 328 HIS A N 1
ATOM 2665 C CA . HIS A 1 328 ? 4.895 16.470 52.496 1.00 24.07 328 HIS A CA 1
ATOM 2666 C C . HIS A 1 328 ? 4.962 16.504 50.970 1.00 24.29 328 HIS A C 1
ATOM 2667 O O . HIS A 1 328 ? 4.649 17.540 50.364 1.00 26.65 328 HIS A O 1
ATOM 2674 N N . ILE A 1 329 ? 5.322 15.380 50.344 1.00 23.47 329 ILE A N 1
ATOM 2675 C CA . ILE A 1 329 ? 5.163 15.254 48.890 1.00 23.12 329 ILE A CA 1
ATOM 2676 C C . ILE A 1 329 ? 4.009 14.327 48.539 1.00 22.06 329 ILE A C 1
ATOM 2677 O O . ILE A 1 329 ? 3.839 13.944 47.381 1.00 21.80 329 ILE A O 1
ATOM 2682 N N . LYS A 1 330 ? 3.213 13.990 49.554 1.00 20.92 330 LYS A N 1
ATOM 2683 C CA . LYS A 1 330 ? 2.058 13.120 49.366 1.00 20.24 330 LYS A CA 1
ATOM 2684 C C . LYS A 1 330 ? 0.770 13.754 49.873 1.00 19.13 330 LYS A C 1
ATOM 2685 O O . LYS A 1 330 ? 0.802 14.687 50.670 1.00 19.32 330 LYS A O 1
ATOM 2691 N N . ALA A 1 331 ? -0.359 13.191 49.442 1.00 17.94 331 ALA A N 1
ATOM 2692 C CA . ALA A 1 331 ? -1.673 13.769 49.688 1.00 17.24 331 ALA A CA 1
ATOM 2693 C C . ALA A 1 331 ? -2.085 13.798 51.160 1.00 17.33 331 ALA A C 1
ATOM 2694 O O . ALA A 1 331 ? -1.592 13.014 51.981 1.00 16.86 331 ALA A O 1
ATOM 2696 N N . PHE A 1 332 ? -3.011 14.706 51.471 1.00 17.08 332 PHE A N 1
ATOM 2697 C CA . PHE A 1 332 ? -3.435 14.994 52.838 1.00 17.55 332 PHE A CA 1
ATOM 2698 C C . PHE A 1 332 ? -4.038 13.802 53.603 1.00 17.21 332 PHE A C 1
ATOM 2699 O O . PHE A 1 332 ? -4.049 13.800 54.839 1.00 17.78 332 PHE A O 1
ATOM 2707 N N . TYR A 1 333 ? -4.567 12.820 52.874 1.00 16.67 333 TYR A N 1
ATOM 2708 C CA . TYR A 1 333 ? -5.340 11.736 53.490 1.00 16.33 333 TYR A CA 1
ATOM 2709 C C . TYR A 1 333 ? -4.506 10.543 53.940 1.00 16.47 333 TYR A C 1
ATOM 2710 O O . TYR A 1 333 ? -5.052 9.569 54.462 1.00 16.19 333 TYR A O 1
ATOM 2719 N N . MET A 1 334 ? -3.192 10.599 53.721 1.00 16.33 334 MET A N 1
ATOM 2720 C CA . MET A 1 334 ? -2.375 9.421 53.955 1.00 16.83 334 MET A CA 1
ATOM 2721 C C . MET A 1 334 ? -1.979 9.274 55.413 1.00 16.78 334 MET A C 1
ATOM 2722 O O . MET A 1 334 ? -1.672 10.263 56.101 1.00 17.76 334 MET A O 1
ATOM 2727 N N . LYS A 1 335 ? -1.981 8.028 55.877 1.00 15.87 335 LYS A N 1
ATOM 2728 C CA . LYS A 1 335 ? -1.628 7.732 57.257 1.00 17.01 335 LYS A CA 1
ATOM 2729 C C . LYS A 1 335 ? -0.124 7.866 57.462 1.00 18.22 335 LYS A C 1
ATOM 2730 O O . LYS A 1 335 ? 0.647 7.366 56.658 1.00 17.06 335 LYS A O 1
ATOM 2736 N N . GLU A 1 336 ? 0.285 8.516 58.560 1.00 20.19 336 GLU A N 1
ATOM 2737 C CA . GLU A 1 336 ? 1.716 8.575 58.914 1.00 22.04 336 GLU A CA 1
ATOM 2738 C C . GLU A 1 336 ? 2.252 7.195 59.247 1.00 22.79 336 GLU A C 1
ATOM 2739 O O . GLU A 1 336 ? 1.538 6.358 59.830 1.00 22.70 336 GLU A O 1
ATOM 2745 N N . ASP A 1 337 ? 3.510 6.959 58.895 1.00 23.65 337 ASP A N 1
ATOM 2746 C CA . ASP A 1 337 ? 4.222 5.779 59.339 1.00 24.93 337 ASP A CA 1
ATOM 2747 C C . ASP A 1 337 ? 4.404 5.906 60.868 1.00 26.18 337 ASP A C 1
ATOM 2748 O O . ASP A 1 337 ? 5.000 6.875 61.344 1.00 24.93 337 ASP A O 1
ATOM 2753 N N . PRO A 1 338 ? 3.866 4.959 61.637 1.00 27.47 338 PRO A N 1
ATOM 2754 C CA . PRO A 1 338 ? 3.907 5.054 63.101 1.00 28.71 338 PRO A CA 1
ATOM 2755 C C . PRO A 1 338 ? 5.337 4.915 63.636 1.00 29.75 338 PRO A C 1
ATOM 2756 O O . PRO A 1 338 ? 5.639 5.423 64.719 1.00 30.45 338 PRO A O 1
ATOM 2760 N N . ASN A 1 339 ? 6.197 4.237 62.876 1.00 30.40 339 ASN A N 1
ATOM 2761 C CA . ASN A 1 339 ? 7.608 4.085 63.239 1.00 30.98 339 ASN A CA 1
ATOM 2762 C C . ASN A 1 339 ? 8.428 5.322 62.902 1.00 30.23 339 ASN A C 1
ATOM 2763 O O . ASN A 1 339 ? 9.441 5.620 63.547 1.00 31.02 339 ASN A O 1
ATOM 2768 N N . ASP A 1 340 ? 7.992 6.054 61.885 1.00 28.32 340 ASP A N 1
ATOM 2769 C CA . ASP A 1 340 ? 8.703 7.244 61.470 1.00 25.80 340 ASP A CA 1
ATOM 2770 C C . ASP A 1 340 ? 7.731 8.258 60.871 1.00 24.04 340 ASP A C 1
ATOM 2771 O O . ASP A 1 340 ? 7.479 8.244 59.668 1.00 23.09 340 ASP A O 1
ATOM 2776 N N . PRO A 1 341 ? 7.163 9.120 61.710 1.00 22.08 341 PRO A N 1
ATOM 2777 C CA . PRO A 1 341 ? 6.142 10.091 61.279 1.00 21.42 341 PRO A CA 1
ATOM 2778 C C . PRO A 1 341 ? 6.605 11.124 60.245 1.00 20.55 341 PRO A C 1
ATOM 2779 O O . PRO A 1 341 ? 5.794 11.927 59.776 1.00 20.30 341 PRO A O 1
ATOM 2783 N N . ARG A 1 342 ? 7.892 11.116 59.882 1.00 19.47 342 ARG A N 1
ATOM 2784 C CA . ARG A 1 342 ? 8.340 11.947 58.756 1.00 19.01 342 ARG A CA 1
ATOM 2785 C C . ARG A 1 342 ? 7.824 11.406 57.431 1.00 18.52 342 ARG A C 1
ATOM 2786 O O . ARG A 1 342 ? 7.832 12.112 56.423 1.00 18.66 342 ARG A O 1
ATOM 2794 N N . LYS A 1 343 ? 7.418 10.137 57.468 1.00 18.19 343 LYS A N 1
ATOM 2795 C CA . LYS A 1 343 ? 6.952 9.404 56.282 1.00 17.37 343 LYS A CA 1
ATOM 2796 C C . LYS A 1 343 ? 5.478 9.057 56.387 1.00 17.62 343 LYS A C 1
ATOM 2797 O O . LYS A 1 343 ? 4.900 9.055 57.474 1.00 18.17 343 LYS A O 1
ATOM 2803 N N . VAL A 1 344 ? 4.889 8.727 55.233 1.00 16.55 344 VAL A N 1
ATOM 2804 C CA . VAL A 1 344 ? 3.519 8.218 55.188 1.00 16.58 344 VAL A CA 1
ATOM 2805 C C . VAL A 1 344 ? 3.494 6.827 54.594 1.00 16.22 344 VAL A C 1
ATOM 2806 O O . VAL A 1 344 ? 4.407 6.428 53.858 1.00 16.50 344 VAL A O 1
ATOM 2810 N N . LEU A 1 345 ? 2.448 6.089 54.937 1.00 15.94 345 LEU A N 1
ATOM 2811 C CA . LEU A 1 345 ? 2.268 4.725 54.476 1.00 15.89 345 LEU A CA 1
ATOM 2812 C C . LEU A 1 345 ? 1.661 4.732 53.077 1.00 15.52 345 LEU A C 1
ATOM 2813 O O . LEU A 1 345 ? 0.488 4.383 52.878 1.00 16.16 345 LEU A O 1
ATOM 2818 N N . ALA A 1 346 ? 2.485 5.151 52.119 1.00 15.60 346 ALA A N 1
ATOM 2819 C CA . ALA A 1 346 ? 2.132 5.234 50.711 1.00 14.98 346 ALA A CA 1
ATOM 2820 C C . ALA A 1 346 ? 3.000 4.302 49.902 1.00 15.06 346 ALA A C 1
ATOM 2821 O O . ALA A 1 346 ? 4.158 4.044 50.250 1.00 15.82 346 ALA A O 1
ATOM 2823 N N . SER A 1 347 ? 2.451 3.799 48.808 1.00 14.41 347 SER A N 1
ATOM 2824 C CA . SER A 1 347 ? 3.315 3.132 47.845 1.00 14.65 347 SER A CA 1
ATOM 2825 C C . SER A 1 347 ? 2.841 3.444 46.450 1.00 14.72 347 SER A C 1
ATOM 2826 O O . SER A 1 347 ? 1.642 3.596 46.219 1.00 14.85 347 SER A O 1
ATOM 2829 N N . ASP A 1 348 ? 3.794 3.538 45.535 1.00 14.27 348 ASP A N 1
ATOM 2830 C CA . ASP A 1 348 ? 3.491 3.592 44.106 1.00 14.68 348 ASP A CA 1
ATOM 2831 C C . ASP A 1 348 ? 4.021 2.327 43.449 1.00 14.48 348 ASP A C 1
ATOM 2832 O O . ASP A 1 348 ? 5.055 1.795 43.865 1.00 15.51 348 ASP A O 1
ATOM 2837 N N . MET A 1 349 ? 3.320 1.856 42.418 1.00 13.60 349 MET A N 1
ATOM 2838 C CA . MET A 1 349 ? 3.814 0.740 41.609 1.00 13.71 349 MET A CA 1
ATOM 2839 C C . MET A 1 349 ? 4.294 1.314 40.288 1.00 14.06 349 MET A C 1
ATOM 2840 O O . MET A 1 349 ? 3.549 2.040 39.624 1.00 14.08 349 MET A O 1
ATOM 2845 N N . LEU A 1 350 ? 5.550 1.033 39.956 1.00 14.23 350 LEU A N 1
ATOM 2846 C CA . LEU A 1 350 ? 6.176 1.549 38.746 1.00 14.70 350 LEU A CA 1
ATOM 2847 C C . LEU A 1 350 ? 6.357 0.416 37.741 1.00 15.07 350 LEU A C 1
ATOM 2848 O O . LEU A 1 350 ? 6.730 -0.698 38.110 1.00 15.13 350 LEU A O 1
ATOM 2853 N N . ALA A 1 351 ? 6.062 0.701 36.479 1.00 14.76 351 ALA A N 1
ATOM 2854 C CA . ALA A 1 351 ? 6.350 -0.239 35.407 1.00 15.60 351 ALA A CA 1
ATOM 2855 C C . ALA A 1 351 ? 7.792 -0.066 34.946 1.00 16.06 351 ALA A C 1
ATOM 2856 O O . ALA A 1 351 ? 8.341 1.043 35.003 1.00 16.42 351 ALA A O 1
ATOM 2858 N N . PRO A 1 352 ? 8.412 -1.149 34.483 1.00 15.88 352 PRO A N 1
ATOM 2859 C CA . PRO A 1 352 ? 9.806 -1.089 34.021 1.00 16.92 352 PRO A CA 1
ATOM 2860 C C . PRO A 1 352 ? 9.916 -0.444 32.634 1.00 17.64 352 PRO A C 1
ATOM 2861 O O . PRO A 1 352 ? 8.945 0.122 32.123 1.00 17.28 352 PRO A O 1
ATOM 2865 N N . GLU A 1 353 ? 11.101 -0.512 32.032 1.00 17.73 353 GLU A N 1
ATOM 2866 C CA . GLU A 1 353 ? 11.307 -0.020 30.664 1.00 17.90 353 GLU A CA 1
ATOM 2867 C C . GLU A 1 353 ? 10.975 1.467 30.516 1.00 18.03 353 GLU A C 1
ATOM 2868 O O . GLU A 1 353 ? 10.562 1.931 29.455 1.00 17.74 353 GLU A O 1
ATOM 2874 N N . GLY A 1 354 ? 11.181 2.219 31.598 1.00 18.29 354 GLY A N 1
ATOM 2875 C CA . GLY A 1 354 ? 11.016 3.659 31.574 1.00 19.35 354 GLY A CA 1
ATOM 2876 C C . GLY A 1 354 ? 9.628 4.180 31.848 1.00 19.50 354 GLY A C 1
ATOM 2877 O O . GLY A 1 354 ? 9.464 5.391 31.969 1.00 21.81 354 GLY A O 1
ATOM 2878 N N . TYR A 1 355 ? 8.638 3.282 31.966 1.00 18.72 355 TYR A N 1
ATOM 2879 C CA . TYR A 1 355 ? 7.240 3.703 32.047 1.00 18.86 355 TYR A CA 1
ATOM 2880 C C . TYR A 1 355 ? 6.883 4.384 33.386 1.00 18.43 355 TYR A C 1
ATOM 2881 O O . TYR A 1 355 ? 6.220 5.422 33.392 1.00 21.35 355 TYR A O 1
ATOM 2890 N N . GLY A 1 356 ? 7.396 3.882 34.497 1.00 18.78 356 GLY A N 1
ATOM 2891 C CA . GLY A 1 356 ? 7.149 4.558 35.777 1.00 18.59 356 GLY A CA 1
ATOM 2892 C C . GLY A 1 356 ? 5.737 4.301 36.288 1.00 17.48 356 GLY A C 1
ATOM 2893 O O . GLY A 1 356 ? 5.160 3.250 36.029 1.00 17.12 356 GLY A O 1
ATOM 2894 N N . GLU A 1 357 ? 5.197 5.262 37.036 1.00 18.30 357 GLU A N 1
ATOM 2895 C CA . GLU A 1 357 ? 4.020 4.989 37.875 1.00 17.30 357 GLU A CA 1
ATOM 2896 C C . GLU A 1 357 ? 2.770 4.519 37.117 1.00 16.27 357 GLU A C 1
ATOM 2897 O O . GLU A 1 357 ? 2.262 5.222 36.238 1.00 17.45 357 GLU A O 1
ATOM 2903 N N . ILE A 1 358 ? 2.260 3.346 37.500 1.00 14.77 358 ILE A N 1
ATOM 2904 C CA . ILE A 1 358 ? 0.947 2.887 37.031 1.00 1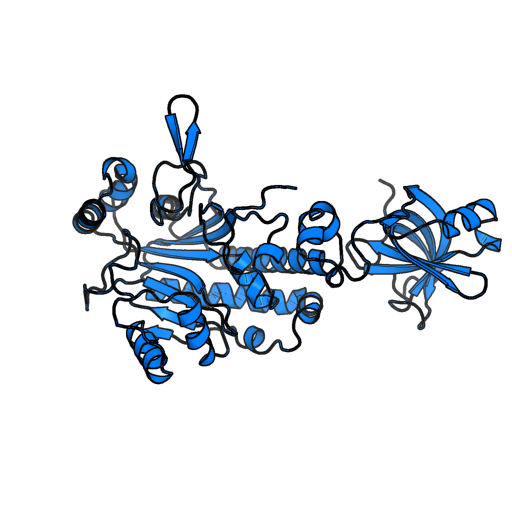4.39 358 ILE A CA 1
ATOM 2905 C C . ILE A 1 358 ? -0.113 2.835 38.126 1.00 13.43 358 ILE A C 1
ATOM 2906 O O . ILE A 1 358 ? -1.307 2.920 37.818 1.00 14.07 358 ILE A O 1
ATOM 2911 N N . ILE A 1 359 ? 0.317 2.718 39.390 1.00 13.17 359 ILE A N 1
ATOM 2912 C CA . ILE A 1 359 ? -0.606 2.760 40.542 1.00 13.53 359 ILE A CA 1
ATOM 2913 C C . ILE A 1 359 ? -0.071 3.693 41.613 1.00 13.38 359 ILE A C 1
ATOM 2914 O O . ILE A 1 359 ? 1.127 3.668 41.928 1.00 13.76 359 ILE A O 1
ATOM 2919 N N . GLY A 1 360 ? -0.970 4.493 42.181 1.00 12.76 360 GLY A N 1
ATOM 2920 C CA . GLY A 1 360 ? -0.701 5.235 43.418 1.00 12.68 360 GLY A CA 1
ATOM 2921 C C . GLY A 1 360 ? -1.688 4.769 44.472 1.00 12.91 360 GLY A C 1
ATOM 2922 O O . GLY A 1 360 ? -2.891 4.741 44.215 1.00 12.98 360 GLY A O 1
ATOM 2923 N N . GLY A 1 361 ? -1.185 4.390 45.647 1.00 12.45 361 GLY A N 1
ATOM 2924 C CA . GLY A 1 361 ? -2.067 3.968 46.735 1.00 13.64 361 GLY A CA 1
ATOM 2925 C C . GLY A 1 361 ? -1.515 4.317 48.108 1.00 13.35 361 GLY A C 1
ATOM 2926 O O . GLY A 1 361 ? -0.368 4.792 48.249 1.00 14.03 361 GLY A O 1
ATOM 2927 N N . SER A 1 362 ? -2.321 4.086 49.138 1.00 13.37 362 SER A N 1
ATOM 2928 C CA . SER A 1 362 ? -1.846 4.294 50.498 1.00 13.37 362 SER A CA 1
ATOM 2929 C C . SER A 1 362 ? -2.774 3.669 51.504 1.00 12.80 362 SER A C 1
ATOM 2930 O O . SER A 1 362 ? -3.923 3.337 51.202 1.00 12.76 362 SER A O 1
ATOM 2933 N N . GLN A 1 363 ? -2.274 3.557 52.732 1.00 12.82 363 GLN A N 1
ATOM 2934 C CA . GLN A 1 363 ? -3.158 3.380 53.877 1.00 13.25 363 GLN A CA 1
ATOM 2935 C C . GLN A 1 363 ? -3.707 4.768 54.237 1.00 13.07 363 GLN A C 1
ATOM 2936 O O . GLN A 1 363 ? -3.006 5.785 54.097 1.00 14.66 363 GLN A O 1
ATOM 2942 N N . ARG A 1 364 ? -4.970 4.819 54.653 1.00 13.47 364 ARG A N 1
ATOM 2943 C CA . ARG A 1 364 ? -5.624 6.109 54.883 1.00 13.21 364 ARG A CA 1
ATOM 2944 C C . ARG A 1 364 ? -5.562 6.487 56.356 1.00 14.32 364 ARG A C 1
ATOM 2945 O O . ARG A 1 364 ? -5.607 5.624 57.247 1.00 14.38 364 ARG A O 1
ATOM 2953 N N . GLU A 1 365 ? -5.520 7.786 56.617 1.00 14.64 365 GLU A N 1
ATOM 2954 C CA . GLU A 1 365 ? -5.567 8.228 58.004 1.00 15.98 365 GLU A CA 1
ATOM 2955 C C . GLU A 1 365 ? -6.937 7.849 58.574 1.00 16.39 365 GLU A C 1
ATOM 2956 O O . GLU A 1 365 ? -7.968 8.165 57.974 1.00 17.44 365 GLU A O 1
ATOM 2962 N N . ASP A 1 366 ? -6.933 7.173 59.716 1.00 16.71 366 ASP A N 1
ATOM 2963 C CA . ASP A 1 366 ? -8.170 6.714 60.344 1.00 17.00 366 ASP A CA 1
ATOM 2964 C C . ASP A 1 366 ? -8.464 7.398 61.679 1.00 16.95 366 ASP A C 1
ATOM 2965 O O . ASP A 1 366 ? -9.475 7.103 62.332 1.00 16.87 366 ASP A O 1
ATOM 2970 N N . ASP A 1 367 ? -7.582 8.305 62.072 1.00 17.95 367 ASP A N 1
ATOM 2971 C CA . ASP A 1 367 ? -7.796 9.093 63.278 1.00 18.47 367 ASP A CA 1
ATOM 2972 C C . ASP A 1 367 ? -8.357 10.466 62.942 1.00 18.80 367 ASP A C 1
ATOM 2973 O O . ASP A 1 367 ? -7.751 11.214 62.184 1.00 18.78 367 ASP A O 1
ATOM 2978 N N . TYR A 1 368 ? -9.494 10.804 63.546 1.00 18.98 368 TYR A N 1
ATOM 2979 C CA . TYR A 1 368 ? -10.160 12.073 63.281 1.00 20.06 368 TYR A CA 1
ATOM 2980 C C . TYR A 1 368 ? -9.257 13.297 63.504 1.00 20.55 368 TYR A C 1
ATOM 2981 O O . TYR A 1 368 ? -9.145 14.163 62.627 1.00 20.70 368 TYR A O 1
ATOM 2990 N N . ASP A 1 369 ? -8.633 13.373 64.679 1.00 21.13 369 ASP A N 1
ATOM 2991 C CA . ASP A 1 369 ? -7.836 14.558 65.025 1.00 22.12 369 ASP A CA 1
ATOM 2992 C C . ASP A 1 369 ? -6.661 14.754 64.066 1.00 21.68 369 ASP A C 1
ATOM 2993 O O . ASP A 1 369 ? -6.397 15.874 63.592 1.00 22.30 369 ASP A O 1
ATOM 2998 N N . LYS A 1 370 ? -5.984 13.660 63.738 1.00 21.73 370 LYS A N 1
ATOM 2999 C CA . LYS A 1 370 ? -4.852 13.725 62.811 1.00 21.58 370 LYS A CA 1
ATOM 3000 C C . LYS A 1 370 ? -5.283 14.187 61.417 1.00 21.65 370 LYS A C 1
ATOM 3001 O O . LYS A 1 370 ? -4.629 15.029 60.806 1.00 22.21 370 LYS A O 1
ATOM 3007 N N . LEU A 1 371 ? -6.387 13.638 60.915 1.00 20.94 371 LEU A N 1
ATOM 3008 C CA . LEU A 1 371 ? -6.870 14.030 59.600 1.00 20.89 371 LEU A CA 1
ATOM 3009 C C . LEU A 1 371 ? -7.262 15.510 59.555 1.00 21.51 371 LEU A C 1
ATOM 3010 O O . LEU A 1 371 ? -6.932 16.225 58.603 1.00 21.62 371 LEU A O 1
ATOM 3015 N N . LEU A 1 372 ? -7.987 15.957 60.576 1.00 22.30 372 LEU A N 1
ATOM 3016 C CA . LEU A 1 372 ? -8.422 17.344 60.630 1.00 23.52 372 LEU A CA 1
ATOM 3017 C C . LEU A 1 372 ? -7.210 18.277 60.654 1.00 24.40 372 LEU A C 1
ATOM 3018 O O . LEU A 1 372 ? -7.168 19.272 59.928 1.00 24.57 372 LEU A O 1
ATOM 3023 N N . ASN A 1 373 ? -6.219 17.927 61.466 1.00 25.43 373 ASN A N 1
ATOM 3024 C CA . ASN A 1 373 ? -5.004 18.726 61.549 1.00 26.83 373 ASN A CA 1
ATOM 3025 C C . ASN A 1 373 ? -4.323 18.833 60.190 1.00 26.70 373 ASN A C 1
ATOM 3026 O O . ASN A 1 373 ? -3.884 19.911 59.787 1.00 26.75 373 ASN A O 1
ATOM 3031 N N . ARG A 1 374 ? -4.266 17.719 59.463 1.00 26.29 374 ARG A N 1
ATOM 3032 C CA . ARG A 1 374 ? -3.626 17.704 58.159 1.00 26.48 374 ARG A CA 1
ATOM 3033 C C . ARG A 1 374 ? -4.374 18.561 57.131 1.00 26.72 374 ARG A C 1
ATOM 3034 O O . ARG A 1 374 ? -3.748 19.268 56.335 1.00 26.96 374 ARG A O 1
ATOM 3042 N N . ILE A 1 375 ? -5.704 18.483 57.140 1.00 26.39 375 ILE A N 1
ATOM 3043 C CA . ILE A 1 375 ? -6.536 19.335 56.285 1.00 27.02 375 ILE A CA 1
ATOM 3044 C C . ILE A 1 375 ? -6.224 20.820 56.554 1.00 28.22 375 ILE A C 1
ATOM 3045 O O . ILE A 1 375 ? -6.029 21.602 55.618 1.00 27.90 375 ILE A O 1
ATOM 3050 N N . LEU A 1 376 ? -6.147 21.182 57.832 1.00 29.52 376 LEU A N 1
ATOM 3051 C CA . LEU A 1 376 ? -5.835 22.561 58.233 1.00 31.36 376 LEU A CA 1
ATOM 3052 C C . LEU A 1 376 ? -4.427 22.989 57.799 1.00 32.45 376 LEU A C 1
ATOM 3053 O O . LEU A 1 376 ? -4.246 24.086 57.249 1.00 32.76 376 LEU A O 1
ATOM 3058 N N . GLU A 1 377 ? -3.448 22.109 58.015 1.00 33.47 377 GLU A N 1
ATOM 3059 C CA . GLU A 1 377 ? -2.051 22.358 57.620 1.00 34.28 377 GLU A CA 1
ATOM 3060 C C . GLU A 1 377 ? -1.886 22.610 56.123 1.00 34.79 377 GLU A C 1
ATOM 3061 O O . GLU A 1 377 ? -1.030 23.402 55.711 1.00 35.24 377 GLU A O 1
ATOM 3067 N N . GLU A 1 378 ? -2.698 21.935 55.316 1.00 34.75 378 GLU A N 1
ATOM 3068 C CA . GLU A 1 378 ? -2.638 22.062 53.860 1.00 34.82 378 GLU A CA 1
ATOM 3069 C C . GLU A 1 378 ? -3.472 23.240 53.333 1.00 34.62 378 GLU A C 1
ATOM 3070 O O . GLU A 1 378 ? -3.603 23.413 52.122 1.00 35.42 378 GLU A O 1
ATOM 3076 N N . GLY A 1 379 ? -4.028 24.045 54.237 1.00 34.34 379 GLY A N 1
ATOM 3077 C CA . GLY A 1 379 ? -4.835 25.209 53.851 1.00 33.53 379 GLY A CA 1
ATOM 3078 C C . GLY A 1 379 ? -6.164 24.843 53.211 1.00 32.82 379 GLY A C 1
ATOM 3079 O O . GLY A 1 379 ? -6.739 25.628 52.453 1.00 33.50 379 GLY A O 1
ATOM 3080 N N . MET A 1 380 ? -6.651 23.645 53.516 1.00 31.62 380 MET A N 1
ATOM 3081 C CA . MET A 1 380 ? -7.938 23.190 53.025 1.00 30.62 380 MET A CA 1
ATOM 3082 C C . MET A 1 380 ? -9.037 23.581 54.006 1.00 30.55 380 MET A C 1
ATOM 3083 O O . MET A 1 380 ? -8.777 23.774 55.198 1.00 30.59 380 MET A O 1
ATOM 3088 N N . ASP A 1 381 ? -10.260 23.709 53.500 1.00 30.24 381 ASP A N 1
ATOM 3089 C CA . ASP A 1 381 ? -11.406 24.071 54.322 1.00 30.44 381 ASP A CA 1
ATOM 3090 C C . ASP A 1 381 ? -12.109 22.803 54.808 1.00 30.08 381 ASP A C 1
ATOM 3091 O O . ASP A 1 381 ? -12.691 22.078 54.000 1.00 29.52 381 ASP A O 1
ATOM 3096 N N . PRO A 1 382 ? -12.067 22.534 56.115 1.00 29.86 382 PRO A N 1
ATOM 3097 C CA . PRO A 1 382 ? -12.686 21.325 56.670 1.00 29.91 382 PRO A CA 1
ATOM 3098 C C . PRO A 1 382 ? -14.164 21.200 56.305 1.00 30.12 382 PRO A C 1
ATOM 3099 O O . PRO A 1 382 ? -14.687 20.084 56.231 1.00 29.98 382 PRO A O 1
ATOM 3103 N N . LYS A 1 383 ? -14.829 22.330 56.077 1.00 29.78 383 LYS A N 1
ATOM 3104 C CA . LYS A 1 383 ? -16.231 22.319 55.674 1.00 30.26 383 LYS A CA 1
ATOM 3105 C C . LYS A 1 383 ? -16.472 21.538 54.381 1.00 29.18 383 LYS A C 1
ATOM 3106 O O . LYS A 1 383 ? -17.512 20.888 54.227 1.00 29.29 383 LYS A O 1
ATOM 3112 N N . ASP A 1 384 ? -15.515 21.594 53.461 1.00 28.11 384 ASP A N 1
ATOM 3113 C CA . ASP A 1 384 ? -15.632 20.865 52.193 1.00 27.41 384 ASP A CA 1
ATOM 3114 C C . ASP A 1 384 ? -15.431 19.358 52.378 1.00 25.74 384 ASP A C 1
ATOM 3115 O O . ASP A 1 384 ? -15.704 18.568 51.467 1.00 25.21 384 ASP A O 1
ATOM 3120 N N . TYR A 1 385 ? -14.940 18.979 53.553 1.00 23.40 385 TYR A N 1
ATOM 3121 C CA . TYR A 1 385 ? -14.576 17.596 53.841 1.00 22.16 385 TYR A CA 1
ATOM 3122 C C . TYR A 1 385 ? -15.256 17.054 55.083 1.00 21.46 385 TYR A C 1
ATOM 3123 O O . TYR A 1 385 ? -14.852 16.017 55.589 1.00 20.30 385 TYR A O 1
ATOM 3132 N N . GLU A 1 386 ? -16.291 17.740 55.565 1.00 20.97 386 GLU A N 1
ATOM 3133 C CA . GLU A 1 386 ? -16.946 17.327 56.799 1.00 21.21 386 GLU A CA 1
ATOM 3134 C C . GLU A 1 386 ? -17.439 15.880 56.695 1.00 18.98 386 GLU A C 1
ATOM 3135 O O . GLU A 1 386 ? -17.308 15.106 57.643 1.00 17.90 386 GLU A O 1
ATOM 3141 N N . TRP A 1 387 ? -18.015 15.531 55.547 1.00 18.25 387 TRP A N 1
ATOM 3142 C CA . TRP A 1 387 ? -18.537 14.184 55.359 1.00 17.08 387 TRP A CA 1
ATOM 3143 C C . TRP A 1 387 ? -17.424 13.146 55.397 1.00 16.83 387 TRP A C 1
ATOM 3144 O O . TRP A 1 387 ? -17.629 12.057 55.879 1.00 15.88 387 TRP A O 1
ATOM 3155 N N . TYR A 1 388 ? -16.242 13.514 54.915 1.00 16.30 388 TYR A N 1
ATOM 3156 C CA . TYR A 1 388 ? -15.083 12.632 54.889 1.00 15.97 388 TYR A CA 1
ATOM 3157 C C . TYR A 1 388 ? -14.523 12.456 56.307 1.00 16.15 388 TYR A C 1
ATOM 3158 O O . TYR A 1 388 ? -14.155 11.347 56.720 1.00 15.77 388 TYR A O 1
ATOM 3167 N N . LEU A 1 389 ? -14.503 13.550 57.063 1.00 16.59 389 LEU A N 1
ATOM 3168 C CA . LEU A 1 389 ? -14.168 13.512 58.484 1.00 16.58 389 LEU A CA 1
ATOM 3169 C C . LEU A 1 389 ? -15.160 12.659 59.282 1.00 16.15 389 LEU A C 1
ATOM 3170 O O . LEU A 1 389 ? -14.777 11.983 60.242 1.00 16.52 389 LEU A O 1
ATOM 3175 N N . ASP A 1 390 ? -16.434 12.690 58.887 1.00 15.52 390 ASP A N 1
ATOM 3176 C CA . ASP A 1 390 ? -17.471 11.846 59.523 1.00 15.78 390 ASP A CA 1
ATOM 3177 C C . ASP A 1 390 ? -17.100 10.359 59.530 1.00 15.22 390 ASP A C 1
ATOM 3178 O O . ASP A 1 390 ? -17.485 9.612 60.445 1.00 15.39 390 ASP A O 1
ATOM 3183 N N . LEU A 1 391 ? -16.397 9.924 58.485 1.00 14.82 391 LEU A N 1
ATOM 3184 C CA . LEU A 1 391 ? -15.956 8.530 58.417 1.00 15.11 391 LEU A CA 1
ATOM 3185 C C . LEU A 1 391 ? -14.965 8.145 59.517 1.00 14.84 391 LEU A C 1
ATOM 3186 O O . LEU A 1 391 ? -14.712 6.956 59.757 1.00 15.44 391 LEU A O 1
ATOM 3191 N N . ARG A 1 392 ? -14.381 9.155 60.162 1.00 14.90 392 ARG A N 1
ATOM 3192 C CA . ARG A 1 392 ? -13.503 8.935 61.306 1.00 15.56 392 ARG A CA 1
ATOM 3193 C C . ARG A 1 392 ? -14.228 9.162 62.648 1.00 16.07 392 ARG A C 1
ATOM 3194 O O . ARG A 1 392 ? -13.601 9.087 63.723 1.00 16.26 392 ARG A O 1
ATOM 3202 N N . ARG A 1 393 ? -15.529 9.431 62.578 1.00 17.34 393 ARG A N 1
ATOM 3203 C CA . ARG A 1 393 ? -16.340 9.705 63.772 1.00 19.22 393 ARG A CA 1
ATOM 3204 C C . ARG A 1 393 ? -17.341 8.565 64.064 1.00 18.42 393 ARG A C 1
ATOM 3205 O O . ARG A 1 393 ? -17.706 8.318 65.216 1.00 18.63 393 ARG A O 1
ATOM 3213 N N . TYR A 1 394 ? -17.793 7.887 63.014 1.00 17.50 394 TYR A N 1
ATOM 3214 C CA . TYR A 1 394 ? -18.899 6.937 63.164 1.00 17.86 394 TYR A CA 1
ATOM 3215 C C . TYR A 1 394 ? -18.494 5.492 62.893 1.00 17.28 394 TYR A C 1
ATOM 3216 O O . TYR A 1 394 ? -19.122 4.807 62.081 1.00 19.68 394 TYR A O 1
ATOM 3225 N N . GLY A 1 395 ? -17.466 5.024 63.597 1.00 16.36 395 GLY A N 1
ATOM 3226 C CA . GLY A 1 395 ? -17.037 3.641 63.505 1.00 15.07 395 GLY A CA 1
ATOM 3227 C C . GLY A 1 395 ? -15.839 3.501 62.589 1.00 14.24 395 GLY A C 1
ATOM 3228 O O . GLY A 1 395 ? -15.790 2.606 61.720 1.00 14.33 395 GLY A O 1
ATOM 3229 N N . SER A 1 396 ? -14.884 4.417 62.755 1.00 14.26 396 SER A N 1
ATOM 3230 C CA . SER A 1 396 ? -13.638 4.370 61.999 1.00 14.45 396 SER A CA 1
ATOM 3231 C C . SER A 1 396 ? -12.996 2.984 62.025 1.00 14.13 396 SER A C 1
ATOM 3232 O O . SER A 1 396 ? -13.014 2.284 63.057 1.00 14.38 396 SER A O 1
ATOM 3235 N N . VAL A 1 397 ? -12.426 2.581 60.892 1.00 13.74 397 VAL A N 1
ATOM 3236 C CA . VAL A 1 397 ? -11.649 1.340 60.849 1.00 13.42 397 VAL A CA 1
ATOM 3237 C C . VAL A 1 397 ? -10.392 1.617 60.024 1.00 13.58 397 VAL A C 1
ATOM 3238 O O . VAL A 1 397 ? -10.404 2.520 59.182 1.00 13.93 397 VAL A O 1
ATOM 3242 N N . PRO A 1 398 ? -9.316 0.851 60.243 1.00 14.22 398 PRO A N 1
ATOM 3243 C CA . PRO A 1 398 ? -8.151 0.987 59.373 1.00 13.98 398 PRO A CA 1
ATOM 3244 C C . PRO A 1 398 ? -8.578 0.591 57.969 1.00 13.55 398 PRO A C 1
ATOM 3245 O O . PRO A 1 398 ? -9.388 -0.326 57.807 1.00 13.97 398 PRO A O 1
ATOM 3249 N N . HIS A 1 399 ? -8.046 1.270 56.959 1.00 12.98 399 HIS A N 1
ATOM 3250 C CA . HIS A 1 399 ? -8.373 0.922 55.578 1.00 12.39 399 HIS A CA 1
ATOM 3251 C C . HIS A 1 399 ? -7.343 1.503 54.639 1.00 12.52 399 HIS A C 1
ATOM 3252 O O . HIS A 1 399 ? -6.632 2.443 54.994 1.00 13.05 399 HIS A O 1
ATOM 3259 N N . SER A 1 400 ? -7.297 0.941 53.433 1.00 12.49 400 SER A N 1
ATOM 3260 C CA . SER A 1 400 ? -6.296 1.295 52.433 1.00 11.97 400 SER A CA 1
ATOM 3261 C C . SER A 1 400 ? -6.929 1.131 51.059 1.00 11.46 400 SER A C 1
ATOM 3262 O O . SER A 1 400 ? -7.942 0.452 50.894 1.00 12.21 400 SER A O 1
ATOM 3265 N N . GLY A 1 401 ? -6.314 1.751 50.064 1.00 11.12 401 GLY A N 1
ATOM 3266 C CA . GLY A 1 401 ? -6.796 1.606 48.695 1.00 10.69 401 GLY A CA 1
ATOM 3267 C C . GLY A 1 401 ? -5.771 2.159 47.712 1.00 10.41 401 GLY A C 1
ATOM 3268 O O . GLY A 1 401 ? -4.670 2.559 48.091 1.00 11.15 401 GLY A O 1
ATOM 3269 N N . PHE A 1 402 ? -6.143 2.175 46.438 1.00 11.06 402 PHE A N 1
ATOM 3270 C CA . PHE A 1 402 ? -5.245 2.580 45.378 1.00 11.28 402 PHE A CA 1
ATOM 3271 C C . PHE A 1 402 ? -6.006 2.860 44.098 1.00 11.09 402 PHE A C 1
ATOM 3272 O O . PHE A 1 402 ? -7.166 2.444 43.932 1.00 11.17 402 PHE A O 1
ATOM 3280 N N . GLY A 1 403 ? -5.329 3.545 43.182 1.00 11.49 403 GLY A N 1
ATOM 3281 C CA . GLY A 1 403 ? -5.867 3.807 41.854 1.00 11.69 403 GLY A CA 1
ATOM 3282 C C . GLY A 1 403 ? -4.854 3.419 40.796 1.00 11.61 403 GLY A C 1
ATOM 3283 O O . GLY A 1 403 ? -3.670 3.761 40.912 1.00 12.10 403 GLY A O 1
ATOM 3284 N N . LEU A 1 404 ? -5.339 2.707 39.783 1.00 11.65 404 LEU A N 1
ATOM 3285 C CA . LEU A 1 404 ? -4.582 2.309 38.609 1.00 12.04 404 LEU A CA 1
ATOM 3286 C C . LEU A 1 404 ? -4.999 3.154 37.390 1.00 11.35 404 LEU A C 1
ATOM 3287 O O . LEU A 1 404 ? -6.194 3.293 37.087 1.00 11.82 404 LEU A O 1
ATOM 3292 N N . GLY A 1 405 ? -4.014 3.708 36.682 1.00 11.66 405 GLY A N 1
ATOM 3293 C CA . GLY A 1 405 ? -4.253 4.415 35.436 1.00 11.72 405 GLY A CA 1
ATOM 3294 C C . GLY A 1 405 ? -4.319 3.421 34.289 1.00 12.17 405 GLY A C 1
ATOM 3295 O O . GLY A 1 405 ? -3.299 2.802 33.927 1.00 12.62 405 GLY A O 1
ATOM 3296 N N . VAL A 1 406 ? -5.505 3.241 33.711 1.00 11.52 406 VAL A N 1
ATOM 3297 C CA . VAL A 1 406 ? -5.667 2.193 32.700 1.00 11.94 406 VAL A CA 1
ATOM 3298 C C . VAL A 1 406 ? -4.799 2.491 31.465 1.00 11.37 406 VAL A C 1
ATOM 3299 O O . VAL A 1 406 ? -4.102 1.600 30.963 1.00 12.28 406 VAL A O 1
ATOM 3303 N N . GLU A 1 407 ? -4.801 3.759 31.027 1.00 11.42 407 GLU A N 1
ATOM 3304 C CA . GLU A 1 407 ? -4.006 4.126 29.858 1.00 11.74 407 GLU A CA 1
ATOM 3305 C C . GLU A 1 407 ? -2.522 3.970 30.139 1.00 12.56 407 GLU A C 1
ATOM 3306 O O . GLU A 1 407 ? -1.779 3.537 29.255 1.00 13.26 407 GLU A O 1
ATOM 3312 N N . ARG A 1 408 ? -2.092 4.308 31.356 1.00 12.37 408 ARG A N 1
ATOM 3313 C CA . ARG A 1 408 ? -0.676 4.092 31.720 1.00 12.96 408 ARG A CA 1
ATOM 3314 C C . ARG A 1 408 ? -0.320 2.625 31.613 1.00 12.72 408 ARG A C 1
ATOM 3315 O O . ARG A 1 408 ? 0.751 2.270 31.128 1.00 13.97 408 ARG A O 1
ATOM 3323 N N . LEU A 1 409 ? -1.203 1.757 32.086 1.00 12.22 409 LEU A N 1
ATOM 3324 C CA . LEU A 1 409 ? -0.925 0.329 31.994 1.00 11.75 409 LEU A CA 1
ATOM 3325 C C . LEU A 1 409 ? -0.881 -0.144 30.540 1.00 11.81 409 LEU A C 1
ATOM 3326 O O . LEU A 1 409 ? 0.043 -0.890 30.152 1.00 12.54 409 LEU A O 1
ATOM 3331 N N . VAL A 1 410 ? -1.866 0.267 29.723 1.0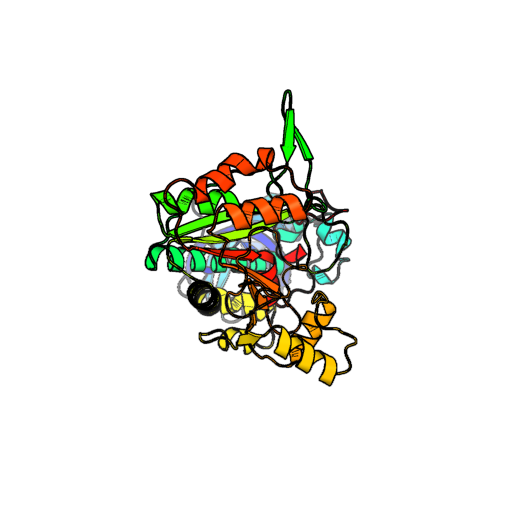0 11.91 410 VAL A N 1
ATOM 3332 C CA . VAL A 1 410 ? -1.877 -0.096 28.313 1.00 12.34 410 VAL A CA 1
ATOM 3333 C C . VAL A 1 410 ? -0.598 0.383 27.617 1.00 12.32 410 VAL A C 1
ATOM 3334 O O . VAL A 1 410 ? 0.001 -0.352 26.839 1.00 13.68 410 VAL A O 1
ATOM 3338 N N . ALA A 1 411 ? -0.153 1.591 27.935 1.00 12.28 411 ALA A N 1
ATOM 3339 C CA . ALA A 1 411 ? 1.043 2.138 27.280 1.00 13.73 411 ALA A CA 1
ATOM 3340 C C . ALA A 1 411 ? 2.268 1.288 27.597 1.00 14.05 411 ALA A C 1
ATOM 3341 O O . ALA A 1 411 ? 3.115 1.075 26.726 1.00 14.97 411 ALA A O 1
ATOM 3343 N N . TRP A 1 412 ? 2.383 0.816 28.840 1.00 13.97 412 TRP A N 1
ATOM 3344 C CA . TRP A 1 412 ? 3.505 -0.067 29.154 1.00 13.79 412 TRP A CA 1
ATOM 3345 C C . TRP A 1 412 ? 3.359 -1.434 28.467 1.00 14.31 412 TRP A C 1
ATOM 3346 O O . TRP A 1 412 ? 4.294 -1.934 27.840 1.00 14.59 412 TRP A O 1
ATOM 3357 N N . VAL A 1 413 ? 2.194 -2.060 28.590 1.00 14.16 413 VAL A N 1
ATOM 3358 C CA . VAL A 1 413 ? 1.972 -3.379 27.982 1.00 13.68 413 VAL A CA 1
ATOM 3359 C C . VAL A 1 413 ? 2.319 -3.375 26.487 1.00 14.34 413 VAL A C 1
ATOM 3360 O O . VAL A 1 413 ? 2.919 -4.326 25.986 1.00 14.88 413 VAL A O 1
ATOM 3364 N N . LEU A 1 414 ? 1.989 -2.281 25.792 1.00 14.40 414 LEU A N 1
ATOM 3365 C CA . LEU A 1 414 ? 2.205 -2.218 24.338 1.00 14.71 414 LEU A CA 1
ATOM 3366 C C . LEU A 1 414 ? 3.395 -1.339 23.944 1.00 15.12 414 LEU A C 1
ATOM 3367 O O . LEU A 1 414 ? 3.586 -1.029 22.764 1.00 16.50 414 LEU A O 1
ATOM 3372 N N . LYS A 1 415 ? 4.202 -0.954 24.926 1.00 16.04 415 LYS A N 1
ATOM 3373 C CA . LYS A 1 415 ? 5.362 -0.093 24.685 1.00 18.01 415 LYS A CA 1
ATOM 3374 C C . LYS A 1 415 ? 5.024 1.064 23.746 1.00 17.31 415 LYS A C 1
ATOM 3375 O O . LYS A 1 415 ? 5.723 1.310 22.743 1.00 18.23 415 LYS A O 1
ATOM 3381 N N . LEU A 1 416 ? 3.941 1.771 24.070 1.00 17.17 416 LEU A N 1
ATOM 3382 C CA . LEU A 1 416 ? 3.500 2.922 23.289 1.00 17.58 416 LEU A CA 1
ATOM 3383 C C . LEU A 1 416 ? 4.415 4.121 23.502 1.00 18.84 416 LEU A C 1
ATOM 3384 O O . LEU A 1 416 ? 4.980 4.305 24.589 1.00 19.65 416 LEU A O 1
ATOM 3389 N N . ASP A 1 417 ? 4.553 4.944 22.466 1.00 20.26 417 ASP A N 1
ATOM 3390 C CA . ASP A 1 417 ? 5.401 6.137 22.588 1.00 21.38 417 ASP A CA 1
ATOM 3391 C C . ASP A 1 417 ? 4.736 7.337 23.264 1.00 21.40 417 ASP A C 1
ATOM 3392 O O . ASP A 1 417 ? 5.403 8.333 23.566 1.00 22.51 417 ASP A O 1
ATOM 3397 N N . HIS A 1 418 ? 3.431 7.239 23.515 1.00 20.03 418 HIS A N 1
ATOM 3398 C CA . HIS A 1 418 ? 2.679 8.320 24.129 1.00 19.59 418 HIS A CA 1
ATOM 3399 C C . HIS A 1 418 ? 1.397 7.707 24.639 1.00 18.59 418 HIS A C 1
ATOM 3400 O O . HIS A 1 418 ? 0.782 6.914 23.945 1.00 18.78 418 HIS A O 1
ATOM 3407 N N . ILE A 1 419 ? 1.012 8.091 25.845 1.00 18.13 419 ILE A N 1
ATOM 3408 C CA . ILE A 1 419 ? -0.186 7.581 26.487 1.00 17.57 419 ILE A CA 1
ATOM 3409 C C . ILE A 1 419 ? -1.461 7.868 25.672 1.00 17.36 419 ILE A C 1
ATOM 3410 O O . ILE A 1 419 ? -2.458 7.129 25.749 1.00 16.86 419 ILE A O 1
ATOM 3415 N N . ARG A 1 420 ? -1.415 8.916 24.853 1.00 16.61 420 ARG A N 1
ATOM 3416 C CA . ARG A 1 420 ? -2.605 9.320 24.101 1.00 16.45 420 ARG A CA 1
ATOM 3417 C C . ARG A 1 420 ? -3.128 8.195 23.221 1.00 15.90 420 ARG A C 1
ATOM 3418 O O . ARG A 1 420 ? -4.331 8.122 22.976 1.00 16.11 420 ARG A O 1
ATOM 3426 N N . TRP A 1 421 ? -2.244 7.312 22.746 1.00 15.79 421 TRP A N 1
ATOM 3427 C CA . TRP A 1 421 ? -2.670 6.286 21.804 1.00 16.13 421 TRP A CA 1
ATOM 3428 C C . TRP A 1 421 ? -3.489 5.191 22.477 1.00 14.98 421 TRP A C 1
ATOM 3429 O O . TRP A 1 421 ? -4.120 4.371 21.790 1.00 15.08 421 TRP A O 1
ATOM 3440 N N . ALA A 1 422 ? -3.482 5.191 23.817 1.00 14.26 422 ALA A N 1
ATOM 3441 C CA . ALA A 1 422 ? -4.256 4.240 24.614 1.00 14.43 422 ALA A CA 1
ATOM 3442 C C . ALA A 1 422 ? -5.657 4.717 24.958 1.00 14.59 422 ALA A C 1
ATOM 3443 O O . ALA A 1 422 ? -6.408 3.997 25.603 1.00 15.13 422 ALA A O 1
ATOM 3445 N N . ALA A 1 423 ? -6.001 5.942 24.566 1.00 14.31 423 ALA A N 1
ATOM 3446 C CA . ALA A 1 423 ? -7.348 6.498 24.774 1.00 14.62 423 ALA A CA 1
ATOM 3447 C C . ALA A 1 423 ? -8.097 6.457 23.460 1.00 15.13 423 ALA A C 1
ATOM 3448 O O . ALA A 1 423 ? -7.513 6.757 22.419 1.00 16.21 423 ALA A O 1
ATOM 3450 N N . LEU A 1 424 ? -9.383 6.106 23.488 1.00 14.36 424 LEU A N 1
ATOM 3451 C CA . LEU A 1 424 ? -10.140 6.060 22.238 1.00 14.32 424 LEU A CA 1
ATOM 3452 C C . LEU A 1 424 ? -10.104 7.429 21.532 1.00 13.92 424 LEU A C 1
ATOM 3453 O O . LEU A 1 424 ? -9.777 7.525 20.332 1.00 14.53 424 LEU A O 1
ATOM 3458 N N . PHE A 1 425 ? -10.462 8.466 22.284 1.00 13.53 425 PHE A N 1
ATOM 3459 C CA . PHE A 1 425 ? -10.372 9.860 21.810 1.00 13.95 425 PHE A CA 1
ATOM 3460 C C . PHE A 1 425 ? -9.616 10.655 22.853 1.00 14.68 425 PHE A C 1
ATOM 3461 O O . PHE A 1 425 ? -10.219 11.184 23.778 1.00 15.78 425 PHE A O 1
ATOM 3469 N N . PRO A 1 426 ? -8.286 10.704 22.736 1.00 15.58 426 PRO A N 1
ATOM 3470 C CA . PRO A 1 426 ? -7.480 11.325 23.806 1.00 15.91 426 PRO A CA 1
ATOM 3471 C C . PRO A 1 426 ? -7.777 12.801 24.053 1.00 16.07 426 PRO A C 1
ATOM 3472 O O . PRO A 1 426 ? -8.103 13.553 23.128 1.00 16.66 426 PRO A O 1
ATOM 3476 N N . ARG A 1 427 ? -7.677 13.185 25.316 1.00 16.20 427 ARG A N 1
ATOM 3477 C CA . ARG A 1 427 ? -7.880 14.554 25.740 1.00 16.73 427 ARG A CA 1
ATOM 3478 C C . ARG A 1 427 ? -6.573 15.015 26.366 1.00 17.59 427 ARG A C 1
ATOM 3479 O O . ARG A 1 427 ? -6.038 14.372 27.281 1.00 17.72 427 ARG A O 1
ATOM 3487 N N . THR A 1 428 ? -6.050 16.123 25.832 1.00 18.09 428 THR A N 1
ATOM 3488 C CA . THR A 1 428 ? -4.814 16.734 26.328 1.00 20.09 428 THR A CA 1
ATOM 3489 C C . THR A 1 428 ? -5.083 18.244 26.278 1.00 20.71 428 THR A C 1
ATOM 3490 O O . THR A 1 428 ? -6.095 18.667 25.719 1.00 20.80 428 THR A O 1
ATOM 3494 N N . PRO A 1 429 ? -4.218 19.075 26.861 1.00 21.73 429 PRO A N 1
ATOM 3495 C CA . PRO A 1 429 ? -4.528 20.515 26.951 1.00 22.63 429 PRO A CA 1
ATOM 3496 C C . PRO A 1 429 ? -4.874 21.218 25.633 1.00 23.70 429 PRO A C 1
ATOM 3497 O O . PRO A 1 429 ? -5.699 22.125 25.641 1.00 24.88 429 PRO A O 1
ATOM 3501 N N . ALA A 1 430 ? -4.265 20.798 24.527 1.00 24.49 430 ALA A N 1
ATOM 3502 C CA . ALA A 1 430 ? -4.553 21.387 23.210 1.00 25.20 430 ALA A CA 1
ATOM 3503 C C . ALA A 1 430 ? -5.509 20.558 22.345 1.00 25.17 430 ALA A C 1
ATOM 3504 O O . ALA A 1 430 ? -5.822 20.949 21.218 1.00 25.86 430 ALA A O 1
ATOM 3506 N N . ARG A 1 431 ? -5.976 19.419 22.866 1.00 24.33 431 ARG A N 1
ATOM 3507 C CA . ARG A 1 431 ? -6.778 18.491 22.073 1.00 23.79 431 ARG A CA 1
ATOM 3508 C C . ARG A 1 431 ? -8.100 18.154 22.757 1.00 23.16 431 ARG A C 1
ATOM 3509 O O . ARG A 1 431 ? -8.135 17.484 23.799 1.00 23.07 431 ARG A O 1
ATOM 3517 N N . LEU A 1 432 ? -9.179 18.609 22.134 1.00 22.61 432 LEU A N 1
ATOM 3518 C CA . LEU A 1 432 ? -10.533 18.382 22.585 1.00 22.52 432 LEU A CA 1
ATOM 3519 C C . LEU A 1 432 ? -11.413 17.752 21.486 1.00 22.37 432 LEU A C 1
ATOM 3520 O O . LEU A 1 432 ? -12.531 17.318 21.753 1.00 22.71 432 LEU A O 1
ATOM 3525 N N . TYR A 1 433 ? -10.896 17.703 20.263 1.00 22.17 433 TYR A N 1
ATOM 3526 C CA . TYR A 1 433 ? -11.688 17.363 19.068 1.00 22.10 433 TYR A CA 1
ATOM 3527 C C . TYR A 1 433 ? -10.854 16.410 18.219 1.00 22.55 433 TYR A C 1
ATOM 3528 O O . TYR A 1 433 ? -9.644 16.588 18.163 1.00 23.52 433 TYR A O 1
ATOM 3537 N N . PRO A 1 434 ? -11.447 15.405 17.558 1.00 22.15 434 PRO A N 1
ATOM 3538 C CA . PRO A 1 434 ? -12.877 15.096 17.585 1.00 21.90 434 PRO A CA 1
ATOM 3539 C C . PRO A 1 434 ? -13.395 14.644 18.937 1.00 22.22 434 PRO A C 1
ATOM 3540 O O . PRO A 1 434 ? -12.700 13.998 19.725 1.00 22.16 434 PRO A O 1
#

Radius of gyration: 26.46 Å; Cα contacts (8 Å, |Δi|>4): 889; chains: 1; bounding box: 55×55×82 Å

Foldseek 3Di:
DPDFDAPVNQAQVQAFHKGKHWAWFLDWDDDPQWIWTWGHDLRGTATEIGHCVQAHDVVRVVSNQAATGFTKIFIFGKHQACVTVNRIHGHTNDIDGPGGDHCDPQDSPNVVDDVVSCLQVLVSNCVHVLLVLLVVLLVLLVVLLVVVCVVVQAAEDDADQWALDAFFDPQFWDWDDDPPRITTGAQDRVLVLLVVCVPRFKYKYWDWHATNDQDFDLQDFRIFIKIKIKGFPDALVRQLVVVLQSNLSSLVSSCVPSVVSLVVQDPDCQQSVVSHPDAAEDEPVVLVVQCVVVPHPDDQQDDCDLVSQQSSLVVDSYKYKYFWHQPVVDTLFFDADPVDNRTTGWMFIQGHPSLTGFKTKHWTDLALVSSVVSCVVVVHDCVSCVVSSVCSVPDTGTMMMMMGGSLSSSCRSRVPPGSQSSDSNTHHPVGDHD

Nearest PDB structures (foldseek):
  1x54-assembly1_A  TM=1.002E+00  e=1.744E-92  Pyrococcus horikoshii
  1x56-assembly1_A-2  TM=1.000E+00  e=4.587E-84  Pyrococcus horikoshii
  5zg8-assembly1_A-2  TM=9.194E-01  e=1.679E-49  Thermus thermophilus
  8tc8-assembly2_B  TM=9.163E-01  e=4.784E-47  Homo sapiens
  1b8a-assembly1_B  TM=9.310E-01  e=1.200E-45  Thermococcus kodakarensis KOD1

Secondary structure (DSSP, 8-state):
------GGG--GGGTT-EEEEEEEEEEEEEETTEEEEEEEETTEEEEEEE-HHHH-HHHHHHHHT--TT-EEEEEEEEEE-TTSGGGEEEEEEEEEEEE--S--SS-SSGGGS-HHHHHHTHHHHTTSHHHHHHHHHHHHHHHHHHHHHHHTTPEE----SEES--SS-GGG--EEEETTEEEEE-S-SHHHHHHHHHHHSEEEEEEEEE-------SS--SEEEEEEEEEET--HHHHHHHHHHHHHHHHHHHHHH-HHHHHTT-S--HHHHT--SSPPEEEHHHHHHHHHHTT----TT----HHHHHHHHTT-SS-EEEEEEEGGGS-TTBPBPSS-TTEEEEEEEEETTTTEEEEEEEEBP--HHHHHHHHHHTT--GGGGHHHHHTTTSS---EEEEEEEHHHHHHHHTT-SSGGGGSSS--BTTB---

Organism: Pyrococcus horikoshii (strain ATCC 700860 / DSM 12428 / JCM 9974 / NBRC 100139 / OT-3) (NCBI:txid70601)

B-factor: mean 21.34, std 7.79, range [9.92, 54.97]